Protein AF-0000000072503501 (afdb_homodimer)

Secondary structure (DSSP, 8-state):
--HHHHHHHHHSS-S----GGGS-HHHHHHHHHHHHHHHHHHHHHHHHHHHH---GGG---TTS----SPPTTTSHHHHHHHHHHHHTTT-S-HHHHHHHHHHHHHHHHHHHHHHHHHHHHTHHHHHIIIIIHHHHHHHHHHHHHHHHHHHHHHHHHHH---HHHHHHHHHHHHHHHHHHHHHHHIIIIIHHHHHHHHHHHHHHHHHHHHHHHHHHHHHHHHHHH------TT-/--HHHHHHHHHSS-S----GGGS-HHHHHHHHHHHHHHHHHHHHHHHHHHHH---GGG---TTS----SPPTTTSHHHHHHHHHHHHTTT-S-HHHHHHHHHHHHHHHHHHHHHHHHHHHHTHHHHHIIIIIHHHHHHHHHHHHHHHHHHHHHHHHHHH---HHHHHHHHHHHHHHHHHHHHHHHIIIIIHHHHHHHHHHHHHHHHHHHHHHHHHHHHHHHHHHH------TT-

Solvent-accessible surface area (backbone atoms only — not comparable to full-atom values): 24732 Å² total; per-residue (Å²): 122,76,67,58,56,61,52,54,62,55,63,71,57,60,92,53,86,69,78,51,79,85,47,58,66,70,58,38,53,52,50,51,48,53,53,50,46,52,55,31,48,52,48,31,51,47,22,50,45,34,62,61,28,53,38,73,92,43,45,53,58,74,91,47,78,82,61,44,44,63,57,90,71,62,32,41,42,35,41,29,35,58,26,45,60,61,37,53,88,72,47,91,52,58,65,60,52,51,53,49,36,54,50,17,51,53,50,38,52,52,50,33,49,47,21,49,53,43,55,60,44,43,45,65,51,43,43,34,70,68,46,51,48,51,54,52,51,49,37,51,45,50,27,52,52,27,46,52,48,26,52,51,32,46,53,50,26,71,75,48,85,40,76,70,36,53,52,51,28,50,52,26,46,52,48,26,52,49,32,47,49,52,42,48,46,40,64,71,46,53,47,55,54,48,52,52,52,42,55,50,28,53,44,50,37,47,43,48,51,23,52,49,22,43,49,45,28,63,59,42,46,62,65,58,64,59,68,81,74,73,67,76,92,106,124,77,69,60,58,62,54,55,63,57,64,72,56,61,93,52,85,69,78,52,79,84,47,57,65,71,58,38,52,51,51,51,49,52,54,49,46,50,55,32,48,51,48,33,50,45,22,51,46,33,60,60,27,52,36,73,90,43,46,53,59,76,92,47,78,83,60,46,44,65,57,90,72,63,32,41,41,34,40,29,34,57,25,44,60,62,35,51,88,74,46,92,50,61,65,59,49,50,52,50,36,53,49,19,52,52,49,36,53,52,50,32,48,47,21,51,53,43,55,59,46,43,45,64,51,43,42,34,69,68,47,51,48,51,54,53,50,50,38,53,46,50,26,53,53,26,46,52,49,25,52,52,32,46,52,50,26,73,76,49,85,41,76,68,38,52,52,49,28,52,51,27,44,51,47,27,52,50,34,46,50,52,43,48,45,40,63,71,46,52,46,55,54,49,50,52,52,41,53,50,28,54,47,50,38,47,42,48,51,24,52,49,23,44,50,46,27,60,58,42,45,61,62,56,65,60,69,80,74,72,68,76,91,108

Foldseek 3Di:
DVVVVVVVVPPPPDLPQPDCVLPDPVLVVLVVVVVVVLVVLQVVQQVLLCVLAVDPVQADRLQDDDDRQDDPCPPPLSVVLVVLVVCCVPDPCVPLSVLSNVLSVVLSVLSRVLSVQLVVLCVLSNCCNHPVVVVLSVLSVQLVVLSVQLVVLVVVCVVPVDPVSVVSNVVSVVSNVVSVVVNVCCSPPVVVVSVVSNVVSVVVSVVSVVVSVVVVVVSCVVSVVDDPDDDPPD/DVPVVVVVVPPPPDLPQPPCVLPDPVLVVLVVVVVVVLVVLQVVQQVLLCVLAVDPVQADRLQDDGDRQDDPCPPPLSVVLVVLVVCCVPDPCVVLSVLSNVLSVVLSVLSRVLSVQLVVLCVLSNCCNHPVVVVLSVLSVQLVVLSVQLVVLVVVCVVPPDPVSVVSNVVSVVSNVVSVVVNVCCSPPVVVVSVVSNVVSVVVSVVSVVVSVVVVVVSCVVSVVDDPDDDPVD

Radius of gyration: 35.61 Å; Cα contacts (8 Å, |Δi|>4): 431; chains: 2; bounding box: 57×128×61 Å

Structure (mmCIF, N/CA/C/O backbone):
data_AF-0000000072503501-model_v1
#
loop_
_entity.id
_entity.type
_entity.pdbx_description
1 polymer 'BAR domain-containing protein'
#
loop_
_atom_site.group_PDB
_atom_site.id
_atom_site.type_symbol
_atom_site.label_atom_id
_atom_site.label_alt_id
_atom_site.label_comp_id
_atom_site.label_asym_id
_atom_site.label_entity_id
_atom_site.label_seq_id
_atom_site.pdbx_PDB_ins_code
_atom_site.Cartn_x
_atom_site.Cartn_y
_atom_site.Cartn_z
_atom_site.occupancy
_atom_site.B_iso_or_equiv
_atom_site.auth_seq_id
_atom_site.auth_comp_id
_atom_site.auth_asym_id
_atom_site.auth_atom_id
_atom_site.pdbx_PDB_model_num
ATOM 1 N N . MET A 1 1 ? 25.984 56.344 7.934 1 24.14 1 MET A N 1
ATOM 2 C CA . MET A 1 1 ? 26.531 55.156 8.539 1 24.14 1 MET A CA 1
ATOM 3 C C . MET A 1 1 ? 25.453 54.375 9.289 1 24.14 1 MET A C 1
ATOM 5 O O . MET A 1 1 ? 25.703 53.281 9.797 1 24.14 1 MET A O 1
ATOM 9 N N . PHE A 1 2 ? 24.312 55.062 9.75 1 32.06 2 PHE A N 1
ATOM 10 C CA . PHE A 1 2 ? 23.172 54.469 10.453 1 32.06 2 PHE A CA 1
ATOM 11 C C . PHE A 1 2 ? 22.328 53.625 9.508 1 32.06 2 PHE A C 1
ATOM 13 O O . PHE A 1 2 ? 21.562 52.781 9.945 1 32.06 2 PHE A O 1
ATOM 20 N N . GLY A 1 3 ? 22.25 53.969 8.234 1 32.28 3 GLY A N 1
ATOM 21 C CA . GLY A 1 3 ? 21.406 53.281 7.262 1 32.28 3 GLY A CA 1
ATOM 22 C C . GLY A 1 3 ? 21.891 51.875 6.949 1 32.28 3 GLY A C 1
ATOM 23 O O . GLY A 1 3 ? 21.109 51.062 6.492 1 32.28 3 GLY A O 1
ATOM 24 N N . ILE A 1 4 ? 23.203 51.688 6.762 1 37.72 4 ILE A N 1
ATOM 25 C CA . ILE A 1 4 ? 23.75 50.438 6.27 1 37.72 4 ILE A CA 1
ATOM 26 C C . ILE A 1 4 ? 23.578 49.344 7.336 1 37.72 4 ILE A C 1
ATOM 28 O O . ILE A 1 4 ? 23.484 48.156 7.016 1 37.72 4 ILE A O 1
ATOM 32 N N . LYS A 1 5 ? 23.734 49.625 8.578 1 38.44 5 LYS A N 1
ATOM 33 C CA . LYS A 1 5 ? 23.562 48.625 9.625 1 38.44 5 LYS A CA 1
ATOM 34 C C . LYS A 1 5 ? 22.141 48.094 9.656 1 38.44 5 LYS A C 1
ATOM 36 O O . LYS A 1 5 ? 21.891 46.969 10.102 1 38.44 5 LYS A O 1
ATOM 41 N N . LYS A 1 6 ? 21.094 48.844 9.383 1 41.5 6 LYS A N 1
ATOM 42 C CA . LYS A 1 6 ? 19.719 48.344 9.328 1 41.5 6 LYS A CA 1
ATOM 43 C C . LYS A 1 6 ? 19.547 47.312 8.227 1 41.5 6 LYS A C 1
ATOM 45 O O . LYS A 1 6 ? 18.828 46.312 8.398 1 41.5 6 LYS A O 1
ATOM 50 N N . LEU A 1 7 ? 20.219 47.531 7.023 1 36.97 7 LEU A N 1
ATOM 51 C CA . LEU A 1 7 ? 20.062 46.594 5.91 1 36.97 7 LEU A CA 1
ATOM 52 C C . LEU A 1 7 ? 20.812 45.312 6.168 1 36.97 7 LEU A C 1
ATOM 54 O O . LEU A 1 7 ? 20.328 44.219 5.852 1 36.97 7 LEU A O 1
ATOM 58 N N . ALA A 1 8 ? 22.156 45.375 6.551 1 36.5 8 ALA A N 1
ATOM 59 C CA . ALA A 1 8 ? 22.984 44.219 6.812 1 36.5 8 ALA A CA 1
ATOM 60 C C . ALA A 1 8 ? 22.391 43.344 7.922 1 36.5 8 ALA A C 1
ATOM 62 O O . ALA A 1 8 ? 22.5 42.125 7.883 1 36.5 8 ALA A O 1
ATOM 63 N N . TYR A 1 9 ? 21.906 43.969 9.031 1 33.72 9 TYR A N 1
ATOM 64 C CA . TYR A 1 9 ? 21.203 43.188 10.039 1 33.72 9 TYR A CA 1
ATOM 65 C C . TYR A 1 9 ? 20 42.469 9.43 1 33.72 9 TYR A C 1
ATOM 67 O O . TYR A 1 9 ? 19.609 41.406 9.891 1 33.72 9 TYR A O 1
ATOM 75 N N . GLN A 1 10 ? 19.422 43 8.367 1 33.88 10 GLN A N 1
ATOM 76 C CA . GLN A 1 10 ? 18.266 42.344 7.746 1 33.88 10 GLN A CA 1
ATOM 77 C C . GLN A 1 10 ? 18.688 41.094 7.023 1 33.88 10 GLN A C 1
ATOM 79 O O . GLN A 1 10 ? 17.953 40.094 7.035 1 33.88 10 GLN A O 1
ATOM 84 N N . PHE A 1 11 ? 19.656 41.188 6.152 1 35.34 11 PHE A N 1
ATOM 85 C CA . PHE A 1 11 ? 19.906 40.062 5.25 1 35.34 11 PHE A CA 1
ATOM 86 C C . PHE A 1 11 ? 20.547 38.906 5.996 1 35.34 11 PHE A C 1
ATOM 88 O O . PHE A 1 11 ? 20.359 37.75 5.629 1 35.34 11 PHE A O 1
ATOM 95 N N . ASN A 1 12 ? 21.656 39.188 6.688 1 32.53 12 ASN A N 1
ATOM 96 C CA . ASN A 1 12 ? 22.406 38.062 7.234 1 32.53 12 ASN A CA 1
ATOM 97 C C . ASN A 1 12 ? 21.547 37.219 8.172 1 32.53 12 ASN A C 1
ATOM 99 O O . ASN A 1 12 ? 22.047 36.281 8.789 1 32.53 12 ASN A O 1
ATOM 103 N N . ARG A 1 13 ? 20.469 37.781 8.867 1 37.47 13 ARG A N 1
ATOM 104 C CA . ARG A 1 13 ? 19.766 36.812 9.742 1 37.47 13 ARG A CA 1
ATOM 105 C C . ARG A 1 13 ? 19.141 35.688 8.93 1 37.47 13 ARG A C 1
ATOM 107 O O . ARG A 1 13 ? 18.203 35.906 8.164 1 37.47 13 ARG A O 1
ATOM 114 N N . VAL A 1 14 ? 19.781 34.719 8.453 1 34.88 14 VAL A N 1
ATOM 115 C CA . VAL A 1 14 ? 19.391 33.375 8.055 1 34.88 14 VAL A CA 1
ATOM 116 C C . VAL A 1 14 ? 18.031 33.031 8.664 1 34.88 14 VAL A C 1
ATOM 118 O O . VAL A 1 14 ? 17.781 33.344 9.828 1 34.88 14 VAL A O 1
ATOM 121 N N . VAL A 1 15 ? 16.969 32.812 7.789 1 40.12 15 VAL A N 1
ATOM 122 C CA . VAL A 1 15 ? 15.617 32.438 8.156 1 40.12 15 VAL A CA 1
ATOM 123 C C . VAL A 1 15 ? 15.648 31.578 9.422 1 40.12 15 VAL A C 1
ATOM 125 O O . VAL A 1 15 ? 15.688 30.344 9.352 1 40.12 15 VAL A O 1
ATOM 128 N N . GLY A 1 16 ? 16.734 31.453 10.07 1 44.62 16 GLY A N 1
ATOM 129 C CA . GLY A 1 16 ? 16.703 30.734 11.336 1 44.62 16 GLY A CA 1
ATOM 130 C C . GLY A 1 16 ? 15.625 31.203 12.273 1 44.62 16 GLY A C 1
ATOM 131 O O . GLY A 1 16 ? 15.062 32.281 12.078 1 44.62 16 GLY A O 1
ATOM 132 N N . ASN A 1 17 ? 14.977 30.297 13.031 1 55.72 17 ASN A N 1
ATOM 133 C CA . ASN A 1 17 ? 14 30.562 14.086 1 55.72 17 ASN A CA 1
ATOM 134 C C . ASN A 1 17 ? 14.414 31.75 14.945 1 55.72 17 ASN A C 1
ATOM 136 O O . ASN A 1 17 ? 15.461 31.734 15.586 1 55.72 17 ASN A O 1
ATOM 140 N N . ALA A 1 18 ? 14.172 33.062 14.469 1 60.34 18 ALA A N 1
ATOM 141 C CA . ALA A 1 18 ? 14.422 34.219 15.305 1 60.34 18 ALA A CA 1
ATOM 142 C C . ALA A 1 18 ? 14.211 33.906 16.781 1 60.34 18 ALA A C 1
ATOM 144 O O . ALA A 1 18 ? 13.219 33.25 17.141 1 60.34 18 ALA A O 1
ATOM 145 N N . ASP A 1 19 ? 15.242 33.969 17.531 1 69.56 19 ASP A N 1
ATOM 146 C CA . ASP A 1 19 ? 15.211 33.719 18.969 1 69.56 19 ASP A CA 1
ATOM 147 C C . ASP A 1 19 ? 14.18 34.625 19.656 1 69.56 19 ASP A C 1
ATOM 149 O O . ASP A 1 19 ? 14.344 35.844 19.703 1 69.56 19 ASP A O 1
ATOM 153 N N . ALA A 1 20 ? 13.062 34.062 20.016 1 74 20 ALA A N 1
ATOM 154 C CA . ALA A 1 20 ? 11.938 34.781 20.609 1 74 20 ALA A CA 1
ATOM 155 C C . ALA A 1 20 ? 12.172 35.031 22.094 1 74 20 ALA A C 1
ATOM 157 O O . ALA A 1 20 ? 11.258 35.406 22.828 1 74 20 ALA A O 1
ATOM 158 N N . SER A 1 21 ? 13.469 34.812 22.5 1 81.69 21 SER A N 1
ATOM 159 C CA . SER A 1 21 ? 13.727 34.906 23.938 1 81.69 21 SER A CA 1
ATOM 160 C C . SER A 1 21 ? 13.508 36.312 24.469 1 81.69 21 SER A C 1
ATOM 162 O O . SER A 1 21 ? 13.258 36.5 25.656 1 81.69 21 SER A O 1
ATOM 164 N N . ILE A 1 22 ? 13.516 37.312 23.609 1 87.5 22 ILE A N 1
ATOM 165 C CA . ILE A 1 22 ? 13.391 38.688 24.062 1 87.5 22 ILE A CA 1
ATOM 166 C C . ILE A 1 22 ? 11.922 39.062 24.203 1 87.5 22 ILE A C 1
ATOM 168 O O . ILE A 1 22 ? 11.586 40.094 24.781 1 87.5 22 ILE A O 1
ATOM 172 N N . LEU A 1 23 ? 11.094 38.188 23.688 1 92.31 23 LEU A N 1
ATOM 173 C CA . LEU A 1 23 ? 9.664 38.469 23.719 1 92.31 23 LEU A CA 1
ATOM 174 C C . LEU A 1 23 ? 9.055 38.031 25.047 1 92.31 23 LEU A C 1
ATOM 176 O O . LEU A 1 23 ? 9.656 37.281 25.797 1 92.31 23 LEU A O 1
ATOM 180 N N . PRO A 1 24 ? 7.867 38.625 25.375 1 92.5 24 PRO A N 1
ATOM 181 C CA . PRO A 1 24 ? 7.176 38.156 26.594 1 92.5 24 PRO A CA 1
ATOM 182 C C . PRO A 1 24 ? 6.898 36.656 26.594 1 92.5 24 PRO A C 1
ATOM 184 O O . PRO A 1 24 ? 6.641 36.094 25.531 1 92.5 24 PRO A O 1
ATOM 187 N N . GLN A 1 25 ? 6.867 36.062 27.766 1 92.88 25 GLN A N 1
ATOM 188 C CA . GLN A 1 25 ? 6.754 34.625 27.938 1 92.88 25 GLN A CA 1
ATOM 189 C C . GLN A 1 25 ? 5.492 34.094 27.266 1 92.88 25 GLN A C 1
ATOM 191 O O . GLN A 1 25 ? 5.516 33.031 26.656 1 92.88 25 GLN A O 1
ATOM 196 N N . LYS A 1 26 ? 4.449 34.781 27.406 1 93.44 26 LYS A N 1
ATOM 197 C CA . LYS A 1 26 ? 3.184 34.344 26.828 1 93.44 26 LYS A CA 1
ATOM 198 C C . LYS A 1 26 ? 3.285 34.25 25.312 1 93.44 26 LYS A C 1
ATOM 200 O O . LYS A 1 26 ? 2.75 33.312 24.703 1 93.44 26 LYS A O 1
ATOM 205 N N . ILE A 1 27 ? 3.961 35.219 24.688 1 94.62 27 ILE A N 1
ATOM 206 C CA . ILE A 1 27 ? 4.133 35.219 23.25 1 94.62 27 ILE A CA 1
ATOM 207 C C . ILE A 1 27 ? 5.09 34.094 22.828 1 94.62 27 ILE A C 1
ATOM 209 O O . ILE A 1 27 ? 4.859 33.406 21.844 1 94.62 27 ILE A O 1
ATOM 213 N N . GLN A 1 28 ? 6.125 33.875 23.641 1 93.25 28 GLN A N 1
ATOM 214 C CA . GLN A 1 28 ? 7.062 32.781 23.391 1 93.25 28 GLN A CA 1
ATOM 215 C C . GLN A 1 28 ? 6.344 31.453 23.359 1 93.25 28 GLN A C 1
ATOM 217 O O . GLN A 1 28 ? 6.586 30.625 22.469 1 93.25 28 GLN A O 1
ATOM 222 N N . ALA A 1 29 ? 5.496 31.234 24.312 1 93.31 29 ALA A N 1
ATOM 223 C CA . ALA A 1 29 ? 4.754 29.984 24.422 1 93.31 29 ALA A CA 1
ATOM 224 C C . ALA A 1 29 ? 3.877 29.766 23.188 1 93.31 29 ALA A C 1
ATOM 226 O O . ALA A 1 29 ? 3.791 28.641 22.672 1 93.31 29 ALA A O 1
ATOM 227 N N . ARG A 1 30 ? 3.244 30.812 22.75 1 94.19 30 ARG A N 1
ATOM 228 C CA . ARG A 1 30 ? 2.381 30.719 21.578 1 94.19 30 ARG A CA 1
ATOM 229 C C . ARG A 1 30 ? 3.193 30.422 20.328 1 94.19 30 ARG A C 1
ATOM 231 O O . ARG A 1 30 ? 2.744 29.688 19.438 1 94.19 30 ARG A O 1
ATOM 238 N N . CYS A 1 31 ? 4.352 31.062 20.234 1 93.81 31 CYS A N 1
ATOM 239 C CA . CYS A 1 31 ? 5.25 30.781 19.125 1 93.81 31 CYS A CA 1
ATOM 240 C C . CYS A 1 31 ? 5.656 29.312 19.109 1 93.81 31 CYS A C 1
ATOM 242 O O . CYS A 1 31 ? 5.625 28.656 18.062 1 93.81 31 CYS A O 1
ATOM 244 N N . GLN A 1 32 ? 5.992 28.812 20.25 1 92.38 32 GLN A N 1
ATOM 245 C CA . GLN A 1 32 ? 6.367 27.406 20.375 1 92.38 32 GLN A CA 1
ATOM 246 C C . GLN A 1 32 ? 5.215 26.484 19.984 1 92.38 32 GLN A C 1
ATOM 248 O O . GLN A 1 32 ? 5.426 25.453 19.328 1 92.38 32 GLN A O 1
ATOM 253 N N . ASP A 1 33 ? 4.023 26.859 20.375 1 93 33 ASP A N 1
ATOM 254 C CA . ASP A 1 33 ? 2.83 26.094 20.031 1 93 33 ASP A CA 1
ATOM 255 C C . ASP A 1 33 ? 2.641 26.047 18.516 1 93 33 ASP A C 1
ATOM 257 O O . ASP A 1 33 ? 2.326 25 17.953 1 93 33 ASP A O 1
ATOM 261 N N . CYS A 1 34 ? 2.797 27.141 17.922 1 94.06 34 CYS A N 1
ATOM 262 C CA . CYS A 1 34 ? 2.641 27.219 16.469 1 94.06 34 CYS A CA 1
ATOM 263 C C . CYS A 1 34 ? 3.684 26.359 15.766 1 94.06 34 CYS A C 1
ATOM 265 O O . CYS A 1 34 ? 3.367 25.656 14.805 1 94.06 34 CYS A O 1
ATOM 267 N N . GLU A 1 35 ? 4.91 26.438 16.219 1 93.38 35 GLU A N 1
ATOM 268 C CA . GLU A 1 35 ? 5.992 25.625 15.656 1 93.38 35 GLU A CA 1
ATOM 269 C C . GLU A 1 35 ? 5.742 24.141 15.875 1 93.38 35 GLU A C 1
ATOM 271 O O . GLU A 1 35 ? 5.941 23.328 14.961 1 93.38 35 GLU A O 1
ATOM 276 N N . GLY A 1 36 ? 5.324 23.828 17.062 1 94.12 36 GLY A N 1
ATOM 277 C CA . GLY A 1 36 ? 4.961 22.453 17.344 1 94.12 36 GLY A CA 1
ATOM 278 C C . GLY A 1 36 ? 3.805 21.953 16.5 1 94.12 36 GLY A C 1
ATOM 279 O O . GLY A 1 36 ? 3.801 20.812 16.062 1 94.12 36 GLY A O 1
ATOM 280 N N . TYR A 1 37 ? 2.826 22.781 16.234 1 94.69 37 TYR A N 1
ATOM 281 C CA . TYR A 1 37 ? 1.684 22.438 15.391 1 94.69 37 TYR A CA 1
ATOM 282 C C . TYR A 1 37 ? 2.129 22.094 13.977 1 94.69 37 TYR A C 1
ATOM 284 O O . TYR A 1 37 ? 1.688 21.078 13.406 1 94.69 37 TYR A O 1
ATOM 292 N N . LYS A 1 38 ? 2.953 22.922 13.445 1 95.19 38 LYS A N 1
ATOM 293 C CA . LYS A 1 38 ? 3.453 22.641 12.102 1 95.19 38 LYS A CA 1
ATOM 294 C C . LYS A 1 38 ? 4.141 21.281 12.047 1 95.19 38 LYS A C 1
ATOM 296 O O . LYS A 1 38 ? 3.896 20.5 11.125 1 95.19 38 LYS A O 1
ATOM 301 N N . ALA A 1 39 ? 5.023 21.016 13 1 94.25 39 ALA A N 1
ATOM 302 C CA . ALA A 1 39 ? 5.746 19.75 13.039 1 94.25 39 ALA A CA 1
ATOM 303 C C . ALA A 1 39 ? 4.781 18.578 13.109 1 94.25 39 ALA A C 1
ATOM 305 O O . ALA A 1 39 ? 4.938 17.594 12.383 1 94.25 39 ALA A O 1
ATOM 306 N N . ALA A 1 40 ? 3.832 18.672 13.953 1 94.31 40 ALA A N 1
ATOM 307 C CA . ALA A 1 40 ? 2.824 17.625 14.094 1 94.31 40 ALA A CA 1
ATOM 308 C C . ALA A 1 40 ? 2.023 17.453 12.805 1 94.31 40 ALA A C 1
ATOM 310 O O . ALA A 1 40 ? 1.726 16.328 12.391 1 94.31 40 ALA A O 1
ATOM 311 N N . LEU A 1 41 ? 1.697 18.547 12.234 1 95.19 41 LEU A N 1
ATOM 312 C CA . LEU A 1 41 ? 0.908 18.547 11.008 1 95.19 41 LEU A CA 1
ATOM 313 C C . LEU A 1 41 ? 1.677 17.875 9.875 1 95.19 41 LEU A C 1
ATOM 315 O O . LEU A 1 41 ? 1.092 17.141 9.07 1 95.19 41 LEU A O 1
ATOM 319 N N . ILE A 1 42 ? 2.961 18.094 9.789 1 94.56 42 ILE A N 1
ATOM 320 C CA . ILE A 1 42 ? 3.807 17.469 8.781 1 94.56 42 ILE A CA 1
ATOM 321 C C . ILE A 1 42 ? 3.773 15.953 8.945 1 94.56 42 ILE A C 1
ATOM 323 O O . ILE A 1 42 ? 3.596 15.219 7.973 1 94.56 42 ILE A O 1
ATOM 327 N N . GLU A 1 43 ? 3.891 15.508 10.125 1 94 43 GLU A N 1
ATOM 328 C CA . GLU A 1 43 ? 3.848 14.078 10.398 1 94 43 GLU A CA 1
ATOM 329 C C . GLU A 1 43 ? 2.488 13.484 10.039 1 94 43 GLU A C 1
ATOM 331 O O . GLU A 1 43 ? 2.41 12.398 9.469 1 94 43 GLU A O 1
ATOM 336 N N . THR A 1 44 ? 1.46 14.211 10.375 1 93.94 44 THR A N 1
ATOM 337 C CA . THR A 1 44 ? 0.108 13.75 10.086 1 93.94 44 THR A CA 1
ATOM 338 C C . THR A 1 44 ? -0.129 13.688 8.578 1 93.94 44 THR A C 1
ATOM 340 O O . THR A 1 44 ? -0.704 12.719 8.07 1 93.94 44 THR A O 1
ATOM 343 N N . CYS A 1 45 ? 0.278 14.695 7.945 1 93.88 45 CYS A N 1
ATOM 344 C CA . CYS A 1 45 ? 0.162 14.719 6.488 1 93.88 45 CYS A CA 1
ATOM 345 C C . CYS A 1 45 ? 0.908 13.547 5.859 1 93.88 45 CYS A C 1
ATOM 347 O O . CYS A 1 45 ? 0.376 12.867 4.984 1 93.88 45 CYS A O 1
ATOM 349 N N . ASP A 1 46 ? 2.115 13.328 6.324 1 93.5 46 ASP A N 1
ATOM 350 C CA . ASP A 1 46 ? 2.914 12.219 5.824 1 93.5 46 ASP A CA 1
ATOM 351 C C . ASP A 1 46 ? 2.205 10.883 6.062 1 93.5 46 ASP A C 1
ATOM 353 O O . ASP A 1 46 ? 2.162 10.031 5.172 1 93.5 46 ASP A O 1
ATOM 357 N N . ALA A 1 47 ? 1.696 10.742 7.219 1 93.31 47 ALA A N 1
ATOM 358 C CA . ALA A 1 47 ? 0.984 9.508 7.562 1 93.31 47 ALA A CA 1
ATOM 359 C C . ALA A 1 47 ? -0.231 9.312 6.664 1 93.31 47 ALA A C 1
ATOM 361 O O . ALA A 1 47 ? -0.5 8.195 6.211 1 93.31 47 ALA A O 1
ATOM 362 N N . MET A 1 48 ? -0.952 10.344 6.418 1 92.31 48 MET A N 1
ATOM 363 C CA . MET A 1 48 ? -2.109 10.258 5.531 1 92.31 48 MET A CA 1
ATOM 364 C C . MET A 1 48 ? -1.687 9.867 4.121 1 92.31 48 MET A C 1
ATOM 366 O O . MET A 1 48 ? -2.359 9.062 3.465 1 92.31 48 MET A O 1
ATOM 370 N N . MET A 1 49 ? -0.618 10.398 3.678 1 92.5 49 MET A N 1
ATOM 371 C CA . MET A 1 49 ? -0.108 10.07 2.35 1 92.5 49 MET A CA 1
ATOM 372 C C . MET A 1 49 ? 0.295 8.602 2.273 1 92.5 49 MET A C 1
ATOM 374 O O . MET A 1 49 ? 0.164 7.973 1.223 1 92.5 49 MET A O 1
ATOM 378 N N . GLN A 1 50 ? 0.773 8.062 3.385 1 91.75 50 GLN A N 1
ATOM 379 C CA . GLN A 1 50 ? 1.119 6.645 3.432 1 91.75 50 GLN A CA 1
ATOM 380 C C . GLN A 1 50 ? -0.114 5.77 3.227 1 91.75 50 GLN A C 1
ATOM 382 O O . GLN A 1 50 ? -0.029 4.699 2.619 1 91.75 50 GLN A O 1
ATOM 387 N N . ILE A 1 51 ? -1.228 6.172 3.729 1 91.31 51 ILE A N 1
ATOM 388 C CA . ILE A 1 51 ? -2.479 5.441 3.549 1 91.31 51 ILE A CA 1
ATOM 389 C C . ILE A 1 51 ? -2.904 5.496 2.084 1 91.31 51 ILE A C 1
ATOM 391 O O . ILE A 1 51 ? -3.326 4.488 1.515 1 91.31 51 ILE A O 1
ATOM 395 N N . LEU A 1 52 ? -2.73 6.672 1.504 1 92.12 52 LEU A N 1
ATOM 396 C CA . LEU A 1 52 ? -3.166 6.895 0.13 1 92.12 52 LEU A CA 1
ATOM 397 C C . LEU A 1 52 ? -2.227 6.211 -0.856 1 92.12 52 LEU A C 1
ATOM 399 O O . LEU A 1 52 ? -2.654 5.77 -1.926 1 92.12 52 LEU A O 1
ATOM 403 N N . GLN A 1 53 ? -0.962 6.262 -0.511 1 91.94 53 GLN A N 1
ATOM 404 C CA . GLN A 1 53 ? 0.1 5.691 -1.334 1 91.94 53 GLN A CA 1
ATOM 405 C C . GLN A 1 53 ? 1.028 4.812 -0.503 1 91.94 53 GLN A C 1
ATOM 407 O O . GLN A 1 53 ? 1.98 5.305 0.106 1 91.94 53 GLN A O 1
ATOM 412 N N . GLY A 1 54 ? 0.765 3.557 -0.612 1 83.44 54 GLY A N 1
ATOM 413 C CA . GLY A 1 54 ? 1.458 2.609 0.247 1 83.44 54 GLY A CA 1
ATOM 414 C C . GLY A 1 54 ? 2.91 2.406 -0.14 1 83.44 54 GLY A C 1
ATOM 415 O O . GLY A 1 54 ? 3.719 1.962 0.677 1 83.44 54 GLY A O 1
ATOM 416 N N . SER A 1 55 ? 3.248 2.719 -1.351 1 86.38 55 SER A N 1
ATOM 417 C CA . SER A 1 55 ? 4.621 2.518 -1.806 1 86.38 55 SER A CA 1
ATOM 418 C C . SER A 1 55 ? 5.48 3.746 -1.531 1 86.38 55 SER A C 1
ATOM 420 O O . SER A 1 55 ? 5.195 4.836 -2.035 1 86.38 55 SER A O 1
ATOM 422 N N . PRO A 1 56 ? 6.52 3.555 -0.797 1 87.62 56 PRO A N 1
ATOM 423 C CA . PRO A 1 56 ? 7.383 4.703 -0.517 1 87.62 56 PRO A CA 1
ATOM 424 C C . PRO A 1 56 ? 8.039 5.27 -1.775 1 87.62 56 PRO A C 1
ATOM 426 O O . PRO A 1 56 ? 8.406 6.445 -1.805 1 87.62 56 PRO A O 1
ATOM 429 N N . ASP A 1 57 ? 8.07 4.438 -2.828 1 86.94 57 ASP A N 1
ATOM 430 C CA . ASP A 1 57 ? 8.734 4.859 -4.059 1 86.94 57 ASP A CA 1
ATOM 431 C C . ASP A 1 57 ? 7.941 5.957 -4.762 1 86.94 57 ASP A C 1
ATOM 433 O O . ASP A 1 57 ? 8.5 6.73 -5.543 1 86.94 57 ASP A O 1
ATOM 437 N N . TYR A 1 58 ? 6.73 6.066 -4.453 1 89.31 58 TYR A N 1
ATOM 438 C CA . TYR A 1 58 ? 5.883 7.012 -5.172 1 89.31 58 TYR A CA 1
ATOM 439 C C . TYR A 1 58 ? 5.254 8.016 -4.219 1 89.31 58 TYR A C 1
ATOM 441 O O . TYR A 1 58 ? 4.301 8.711 -4.578 1 89.31 58 TYR A O 1
ATOM 449 N N . ARG A 1 59 ? 5.742 8.031 -3.066 1 88.81 59 ARG A N 1
ATOM 450 C CA . ARG A 1 59 ? 5.246 8.984 -2.082 1 88.81 59 ARG A CA 1
ATOM 451 C C . ARG A 1 59 ? 6.137 10.219 -2.018 1 88.81 59 ARG A C 1
ATOM 453 O O . ARG A 1 59 ? 7.285 10.141 -1.575 1 88.81 59 ARG A O 1
ATOM 460 N N . PRO A 1 60 ? 5.602 11.32 -2.402 1 88 60 PRO A N 1
ATOM 461 C CA . PRO A 1 60 ? 6.414 12.531 -2.342 1 88 60 PRO A CA 1
ATOM 462 C C . PRO A 1 60 ? 6.578 13.062 -0.919 1 88 60 PRO A C 1
ATOM 464 O O . PRO A 1 60 ? 5.797 12.711 -0.031 1 88 60 PRO A O 1
ATOM 467 N N . ALA A 1 61 ? 7.621 13.883 -0.795 1 87.81 61 ALA A N 1
ATOM 468 C CA . ALA A 1 61 ? 7.754 14.602 0.471 1 87.81 61 ALA A CA 1
ATOM 469 C C . ALA A 1 61 ? 6.582 15.555 0.687 1 87.81 61 ALA A C 1
ATOM 471 O O . ALA A 1 61 ? 6.047 16.125 -0.272 1 87.81 61 ALA A O 1
ATOM 472 N N . VAL A 1 62 ? 6.195 15.719 1.888 1 87.69 62 VAL A N 1
ATOM 473 C CA . VAL A 1 62 ? 5.043 16.547 2.242 1 87.69 62 VAL A CA 1
ATOM 474 C C . VAL A 1 62 ? 5.207 17.938 1.66 1 87.69 62 VAL A C 1
ATOM 476 O O . VAL A 1 62 ? 4.242 18.547 1.186 1 87.69 62 VAL A O 1
ATOM 479 N N . GLU A 1 63 ? 6.414 18.516 1.588 1 83.25 63 GLU A N 1
ATOM 480 C CA . GLU A 1 63 ? 6.684 19.891 1.188 1 83.25 63 GLU A CA 1
ATOM 481 C C . GLU A 1 63 ? 6.965 20 -0.309 1 83.25 63 GLU A C 1
ATOM 483 O O . GLU A 1 63 ? 7.301 21.062 -0.815 1 83.25 63 GLU A O 1
ATOM 488 N N . SER A 1 64 ? 6.82 18.922 -1.063 1 79.31 64 SER A N 1
ATOM 489 C CA . SER A 1 64 ? 7.152 18.906 -2.484 1 79.31 64 SER A CA 1
ATOM 490 C C . SER A 1 64 ? 5.895 18.875 -3.346 1 79.31 64 SER A C 1
ATOM 492 O O . SER A 1 64 ? 4.777 18.922 -2.826 1 79.31 64 SER A O 1
ATOM 494 N N . ALA A 1 65 ? 6.262 19 -4.746 1 68.44 65 ALA A N 1
ATOM 495 C CA . ALA A 1 65 ? 5.16 18.797 -5.684 1 68.44 65 ALA A CA 1
ATOM 496 C C . ALA A 1 65 ? 4.547 17.406 -5.539 1 68.44 65 ALA A C 1
ATOM 498 O O . ALA A 1 65 ? 5.266 16.438 -5.336 1 68.44 65 ALA A O 1
ATOM 499 N N . GLN A 1 66 ? 3.262 17.469 -5.523 1 67.62 66 GLN A N 1
ATOM 500 C CA . GLN A 1 66 ? 2.607 16.25 -5.066 1 67.62 66 GLN A CA 1
ATOM 501 C C . GLN A 1 66 ? 2.141 15.398 -6.246 1 67.62 66 GLN A C 1
ATOM 503 O O . GLN A 1 66 ? 1.203 15.773 -6.957 1 67.62 66 GLN A O 1
ATOM 508 N N . GLN A 1 67 ? 2.963 14.484 -6.73 1 83.38 67 GLN A N 1
ATOM 509 C CA . GLN A 1 67 ? 2.48 13.375 -7.543 1 83.38 67 GLN A CA 1
ATOM 510 C C . GLN A 1 67 ? 2.494 12.062 -6.75 1 83.38 67 GLN A C 1
ATOM 512 O O . GLN A 1 67 ? 3.561 11.508 -6.484 1 83.38 67 GLN A O 1
ATOM 517 N N . MET A 1 68 ? 1.299 11.648 -6.371 1 88.94 68 MET A N 1
ATOM 518 C CA . MET A 1 68 ? 1.222 10.484 -5.496 1 88.94 68 MET A CA 1
ATOM 519 C C . MET A 1 68 ? 0.679 9.273 -6.246 1 88.94 68 MET A C 1
ATOM 521 O O . MET A 1 68 ? 0.847 8.133 -5.801 1 88.94 68 MET A O 1
ATOM 525 N N . ALA A 1 69 ? 0.05 9.586 -7.41 1 92.88 69 ALA A N 1
ATOM 526 C CA . ALA A 1 69 ? -0.572 8.492 -8.156 1 92.88 69 ALA A CA 1
ATOM 527 C C . ALA A 1 69 ? 0.483 7.562 -8.742 1 92.88 69 ALA A C 1
ATOM 529 O O . ALA A 1 69 ? 1.533 8.016 -9.203 1 92.88 69 ALA A O 1
ATOM 530 N N . TYR A 1 70 ? 0.198 6.301 -8.719 1 93.56 70 TYR A N 1
ATOM 531 C CA . TYR A 1 70 ? 1.075 5.359 -9.406 1 93.56 70 TYR A CA 1
ATOM 532 C C . TYR A 1 70 ? 1.222 5.723 -10.883 1 93.56 70 TYR A C 1
ATOM 534 O O . TYR A 1 70 ? 0.233 6.02 -11.555 1 93.56 70 TYR A O 1
ATOM 542 N N . PRO A 1 71 ? 2.484 5.742 -11.312 1 94 71 PRO A N 1
ATOM 543 C CA . PRO A 1 71 ? 2.613 5.801 -12.773 1 94 71 PRO A CA 1
ATOM 544 C C . PRO A 1 71 ? 1.955 4.609 -13.469 1 94 71 PRO A C 1
ATOM 546 O O . PRO A 1 71 ? 1.797 3.547 -12.867 1 94 71 PRO A O 1
ATOM 549 N N . PRO A 1 72 ? 1.605 4.793 -14.727 1 93.19 72 PRO A N 1
ATOM 550 C CA . PRO A 1 72 ? 1.011 3.672 -15.461 1 93.19 72 PRO A CA 1
ATOM 551 C C . PRO A 1 72 ? 1.887 2.422 -15.445 1 93.19 72 PRO A C 1
ATOM 553 O O . PRO A 1 72 ? 3.104 2.514 -15.625 1 93.19 72 PRO A O 1
ATOM 556 N N . GLY A 1 73 ? 1.265 1.286 -15.148 1 93 73 GLY A N 1
ATOM 557 C CA . GLY A 1 73 ? 1.96 0.01 -15.203 1 93 73 GLY A CA 1
ATOM 558 C C . GLY A 1 73 ? 2.607 -0.373 -13.883 1 93 73 GLY A C 1
ATOM 559 O O . GLY A 1 73 ? 3.174 -1.46 -13.758 1 93 73 GLY A O 1
ATOM 560 N N . THR A 1 74 ? 2.512 0.46 -12.836 1 92.69 74 THR A N 1
ATOM 561 C CA . THR A 1 74 ? 3.273 0.19 -11.617 1 92.69 74 THR A CA 1
ATOM 562 C C . THR A 1 74 ? 2.338 -0.113 -10.453 1 92.69 74 THR A C 1
ATOM 564 O O . THR A 1 74 ? 2.775 -0.615 -9.414 1 92.69 74 THR A O 1
ATOM 567 N N . ALA A 1 75 ? 1.045 0.189 -10.625 1 94.06 75 ALA A N 1
ATOM 568 C CA . ALA A 1 75 ? 0.106 -0.182 -9.57 1 94.06 75 ALA A CA 1
ATOM 569 C C . ALA A 1 75 ? 0.109 -1.69 -9.336 1 94.06 75 ALA A C 1
ATOM 571 O O . ALA A 1 75 ? 0.223 -2.471 -10.281 1 94.06 75 ALA A O 1
ATOM 572 N N . PRO A 1 76 ? -0.023 -2.088 -8.109 1 92.81 76 PRO A N 1
ATOM 573 C CA . PRO A 1 76 ? 0.033 -3.518 -7.797 1 92.81 76 PRO A CA 1
ATOM 574 C C . PRO A 1 76 ? -0.899 -4.348 -8.68 1 92.81 76 PRO A C 1
ATOM 576 O O . PRO A 1 76 ? -0.517 -5.426 -9.141 1 92.81 76 PRO A O 1
ATOM 579 N N . SER A 1 77 ? -2.109 -3.859 -8.938 1 91.69 77 SER A N 1
ATOM 580 C CA . SER A 1 77 ? -3.047 -4.602 -9.773 1 91.69 77 SER A CA 1
ATOM 581 C C . SER A 1 77 ? -2.557 -4.684 -11.219 1 91.69 77 SER A C 1
ATOM 583 O O . SER A 1 77 ? -2.809 -5.672 -11.906 1 91.69 77 SER A O 1
ATOM 585 N N . GLU A 1 78 ? -1.893 -3.664 -11.68 1 93.88 78 GLU A N 1
ATOM 586 C CA . GLU A 1 78 ? -1.354 -3.691 -13.031 1 93.88 78 GLU A CA 1
ATOM 587 C C . GLU A 1 78 ? -0.165 -4.641 -13.141 1 93.88 78 GLU A C 1
ATOM 589 O O . GLU A 1 78 ? 0.013 -5.312 -14.156 1 93.88 78 GLU A O 1
ATOM 594 N N . VAL A 1 79 ? 0.623 -4.676 -12.109 1 94.25 79 VAL A N 1
ATOM 595 C CA . VAL A 1 79 ? 1.725 -5.633 -12.055 1 94.25 79 VAL A CA 1
ATOM 596 C C . VAL A 1 79 ? 1.175 -7.055 -12.086 1 94.25 79 VAL A C 1
ATOM 598 O O . VAL A 1 79 ? 1.694 -7.914 -12.797 1 94.25 79 VAL A O 1
ATOM 601 N N . PHE A 1 80 ? 0.129 -7.289 -11.383 1 94.62 80 PHE A N 1
ATOM 602 C CA . PHE A 1 80 ? -0.527 -8.594 -11.391 1 94.62 80 PHE A CA 1
ATOM 603 C C . PHE A 1 80 ? -1.078 -8.914 -12.773 1 94.62 80 PHE A C 1
ATOM 605 O O . PHE A 1 80 ? -0.906 -10.031 -13.266 1 94.62 80 PHE A O 1
ATOM 612 N N . ASP A 1 81 ? -1.661 -7.918 -13.352 1 92.56 81 ASP A N 1
ATOM 613 C CA . ASP A 1 81 ? -2.188 -8.078 -14.703 1 92.56 81 ASP A CA 1
ATOM 614 C C . ASP A 1 81 ? -1.095 -8.539 -15.672 1 92.56 81 ASP A C 1
ATOM 616 O O . ASP A 1 81 ? -1.289 -9.492 -16.422 1 92.56 81 ASP A O 1
ATOM 620 N N . LYS A 1 82 ? 0.041 -7.949 -15.648 1 93.5 82 LYS A N 1
ATOM 621 C CA . LYS A 1 82 ? 1.172 -8.312 -16.5 1 93.5 82 LYS A CA 1
ATOM 622 C C . LYS A 1 82 ? 1.609 -9.75 -16.234 1 93.5 82 LYS A C 1
ATOM 624 O O . LYS A 1 82 ? 1.942 -10.484 -17.172 1 93.5 82 LYS A O 1
ATOM 629 N N . SER A 1 83 ? 1.601 -10.094 -14.969 1 92.62 83 SER A N 1
ATOM 630 C CA . SER A 1 83 ? 2.004 -11.453 -14.617 1 92.62 83 SER A CA 1
ATOM 631 C C . SER A 1 83 ? 1.007 -12.477 -15.148 1 92.62 83 SER A C 1
ATOM 633 O O . SER A 1 83 ? 1.395 -13.578 -15.555 1 92.62 83 SER A O 1
ATOM 635 N N . LEU A 1 84 ? -0.278 -12.117 -15.164 1 90.06 84 LEU A N 1
ATOM 636 C CA . LEU A 1 84 ? -1.318 -13.008 -15.664 1 90.06 84 LEU A CA 1
ATOM 637 C C . LEU A 1 84 ? -1.156 -13.25 -17.156 1 90.06 84 LEU A C 1
ATOM 639 O O . LEU A 1 84 ? -1.452 -14.336 -17.656 1 90.06 84 LEU A O 1
ATOM 643 N N . GLU A 1 85 ? -0.662 -12.242 -17.812 1 87.69 85 GLU A N 1
ATOM 644 C CA . GLU A 1 85 ? -0.419 -12.398 -19.25 1 87.69 85 GLU A CA 1
ATOM 645 C C . GLU A 1 85 ? 0.582 -13.516 -19.516 1 87.69 85 GLU A C 1
ATOM 647 O O . GLU A 1 85 ? 0.433 -14.273 -20.484 1 87.69 85 GLU A O 1
ATOM 652 N N . LYS A 1 86 ? 1.47 -13.656 -18.688 1 87.5 86 LYS A N 1
ATOM 653 C CA . LYS A 1 86 ? 2.471 -14.711 -18.844 1 87.5 86 LYS A CA 1
ATOM 654 C C . LYS A 1 86 ? 1.878 -16.078 -18.531 1 87.5 86 LYS A C 1
ATOM 656 O O . LYS A 1 86 ? 2.404 -17.109 -18.969 1 87.5 86 LYS A O 1
ATOM 661 N N . MET A 1 87 ? 0.751 -16.094 -17.766 1 88.88 87 MET A N 1
ATOM 662 C CA . MET A 1 87 ? 0.114 -17.344 -17.344 1 88.88 87 MET A CA 1
ATOM 663 C C . MET A 1 87 ? -0.855 -17.844 -18.406 1 88.88 87 MET A C 1
ATOM 665 O O . MET A 1 87 ? -1.283 -18.984 -18.375 1 88.88 87 MET A O 1
ATOM 669 N N . LYS A 1 88 ? -1.28 -17.016 -19.344 1 82.81 88 LYS A N 1
ATOM 670 C CA . LYS A 1 88 ? -2.289 -17.328 -20.344 1 82.81 88 LYS A CA 1
ATOM 671 C C . LYS A 1 88 ? -1.922 -18.609 -21.109 1 82.81 88 LYS A C 1
ATOM 673 O O . LYS A 1 88 ? -2.787 -19.438 -21.375 1 82.81 88 LYS A O 1
ATOM 678 N N . GLY A 1 89 ? -0.682 -18.875 -21.359 1 80.94 89 GLY A N 1
ATOM 679 C CA . GLY A 1 89 ? -0.287 -20.062 -22.094 1 80.94 89 GLY A CA 1
ATOM 680 C C . GLY A 1 89 ? -0.267 -21.312 -21.25 1 80.94 89 GLY A C 1
ATOM 681 O O . GLY A 1 89 ? -0.223 -22.422 -21.781 1 80.94 89 GLY A O 1
ATOM 682 N N . TYR A 1 90 ? -0.477 -21.062 -19.953 1 86.75 90 TYR A N 1
ATOM 683 C CA . TYR A 1 90 ? -0.338 -22.203 -19.062 1 86.75 90 TYR A CA 1
ATOM 684 C C . TYR A 1 90 ? -1.684 -22.594 -18.453 1 86.75 90 TYR A C 1
ATOM 686 O O . TYR A 1 90 ? -1.887 -23.75 -18.078 1 86.75 90 TYR A O 1
ATOM 694 N N . TRP A 1 91 ? -2.531 -21.641 -18.328 1 81.44 91 TRP A N 1
ATOM 695 C CA . TRP A 1 91 ? -3.834 -21.891 -17.719 1 81.44 91 TRP A CA 1
ATOM 696 C C . TRP A 1 91 ? -4.902 -22.109 -18.781 1 81.44 91 TRP A C 1
ATOM 698 O O . TRP A 1 91 ? -4.82 -21.547 -19.875 1 81.44 91 TRP A O 1
ATOM 708 N N . TYR A 1 92 ? -5.758 -23.016 -18.656 1 70.56 92 TYR A N 1
ATOM 709 C CA . TYR A 1 92 ? -6.738 -23.469 -19.641 1 70.56 92 TYR A CA 1
ATOM 710 C C . TYR A 1 92 ? -7.938 -22.516 -19.672 1 70.56 92 TYR A C 1
ATOM 712 O O . TYR A 1 92 ? -8.812 -22.656 -20.547 1 70.56 92 TYR A O 1
ATOM 720 N N . ASP A 1 93 ? -7.969 -21.641 -18.797 1 76.06 93 ASP A N 1
ATOM 721 C CA . ASP A 1 93 ? -9.141 -20.766 -18.719 1 76.06 93 ASP A CA 1
ATOM 722 C C . ASP A 1 93 ? -8.797 -19.344 -19.125 1 76.06 93 ASP A C 1
ATOM 724 O O . ASP A 1 93 ? -8.547 -18.484 -18.266 1 76.06 93 ASP A O 1
ATOM 728 N N . GLU A 1 94 ? -8.859 -19.094 -20.359 1 75.88 94 GLU A N 1
ATOM 729 C CA . GLU A 1 94 ? -8.539 -17.781 -20.922 1 75.88 94 GLU A CA 1
ATOM 730 C C . GLU A 1 94 ? -9.539 -16.719 -20.469 1 75.88 94 GLU A C 1
ATOM 732 O O . GLU A 1 94 ? -9.18 -15.555 -20.297 1 75.88 94 GLU A O 1
ATOM 737 N N . ASN A 1 95 ? -10.734 -17.203 -20.219 1 76.5 95 ASN A N 1
ATOM 738 C CA . ASN A 1 95 ? -11.758 -16.266 -19.766 1 76.5 95 ASN A CA 1
ATOM 739 C C . ASN A 1 95 ? -11.477 -15.75 -18.359 1 76.5 95 ASN A C 1
ATOM 741 O O . ASN A 1 95 ? -11.68 -14.57 -18.078 1 76.5 95 ASN A O 1
ATOM 745 N N . PHE A 1 96 ? -11 -16.609 -17.531 1 77.38 96 PHE A N 1
ATOM 746 C CA . PHE A 1 96 ? -10.641 -16.219 -16.172 1 77.38 96 PHE A CA 1
ATOM 747 C C . PHE A 1 96 ? -9.547 -15.164 -16.188 1 77.38 96 PHE A C 1
ATOM 749 O O . PHE A 1 96 ? -9.664 -14.133 -15.531 1 77.38 96 PHE A O 1
ATOM 756 N N . VAL A 1 97 ? -8.57 -15.383 -17.031 1 81.69 97 VAL A N 1
ATOM 757 C CA . VAL A 1 97 ? -7.438 -14.461 -17.109 1 81.69 97 VAL A CA 1
ATOM 758 C C . VAL A 1 97 ? -7.898 -13.117 -17.672 1 81.69 97 VAL A C 1
ATOM 760 O O . VAL A 1 97 ? -7.504 -12.062 -17.172 1 81.69 97 VAL A O 1
ATOM 763 N N . ALA A 1 98 ? -8.773 -13.188 -18.625 1 82.31 98 ALA A N 1
ATOM 764 C CA . ALA A 1 98 ? -9.266 -11.961 -19.25 1 82.31 98 ALA A CA 1
ATOM 765 C C . ALA A 1 98 ? -10.094 -11.141 -18.266 1 82.31 98 ALA A C 1
ATOM 767 O O . ALA A 1 98 ? -9.969 -9.914 -18.219 1 82.31 98 ALA A O 1
ATOM 768 N N . GLU A 1 99 ? -10.898 -11.789 -17.5 1 82.06 99 GLU A N 1
ATOM 769 C CA . GLU A 1 99 ? -11.727 -11.102 -16.516 1 82.06 99 GLU A CA 1
ATOM 770 C C . GLU A 1 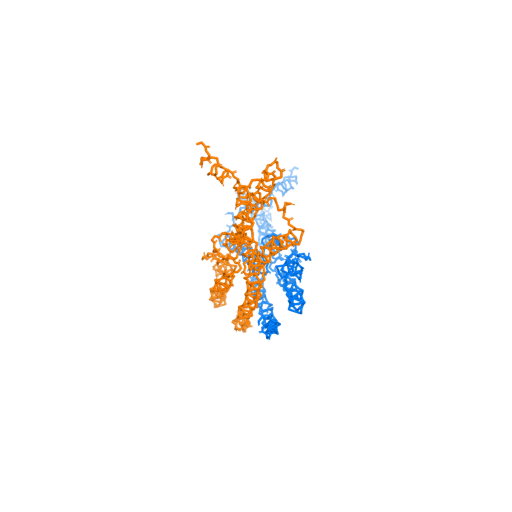99 ? -10.875 -10.484 -15.406 1 82.06 99 GLU A C 1
ATOM 772 O O . GLU A 1 99 ? -11.117 -9.359 -14.984 1 82.06 99 GLU A O 1
ATOM 777 N N . CYS A 1 100 ? -9.883 -11.227 -15.008 1 83.69 100 CYS A N 1
ATOM 778 C CA . CYS A 1 100 ? -8.961 -10.703 -14 1 83.69 100 CYS A CA 1
ATOM 779 C C . CYS A 1 100 ? -8.219 -9.484 -14.523 1 83.69 100 CYS A C 1
ATOM 781 O O . CYS A 1 100 ? -8.062 -8.492 -13.812 1 83.69 100 CYS A O 1
ATOM 783 N N . SER A 1 101 ? -7.82 -9.602 -15.758 1 85 101 SER A N 1
ATOM 784 C CA . SER A 1 101 ? -7.094 -8.508 -16.391 1 85 101 SER A CA 1
ATOM 785 C C . SER A 1 101 ? -7.941 -7.238 -16.438 1 85 101 SER A C 1
ATOM 787 O O . SER A 1 101 ? -7.465 -6.152 -16.109 1 85 101 SER A O 1
ATOM 789 N N . LYS A 1 102 ? -9.109 -7.363 -16.828 1 84.31 102 LYS A N 1
ATOM 790 C CA . LYS A 1 102 ? -10.031 -6.23 -16.875 1 84.31 102 LYS A CA 1
ATOM 791 C C . LYS A 1 102 ? -10.227 -5.617 -15.492 1 84.31 102 LYS A C 1
ATOM 793 O O . LYS A 1 102 ? -10.172 -4.395 -15.336 1 84.31 102 LYS A O 1
ATOM 798 N N . ALA A 1 103 ? -10.43 -6.445 -14.547 1 84.38 103 ALA A N 1
ATOM 799 C CA . ALA A 1 103 ? -10.602 -5.984 -13.172 1 84.38 103 ALA A CA 1
ATOM 800 C C . ALA A 1 103 ? -9.367 -5.23 -12.688 1 84.38 103 ALA A C 1
ATOM 802 O O . ALA A 1 103 ? -9.484 -4.168 -12.07 1 84.38 103 ALA A O 1
ATOM 803 N N . CYS A 1 104 ? -8.211 -5.773 -13 1 88.81 104 CYS A N 1
ATOM 804 C CA . CYS A 1 104 ? -6.957 -5.168 -12.578 1 88.81 104 CYS A CA 1
ATOM 805 C C . CYS A 1 104 ? -6.82 -3.752 -13.117 1 88.81 104 CYS A C 1
ATOM 807 O O . CYS A 1 104 ? -6.418 -2.84 -12.391 1 88.81 104 CYS A O 1
ATOM 809 N N . LYS A 1 105 ? -7.219 -3.549 -14.32 1 88.25 105 LYS A N 1
ATOM 810 C CA . LYS A 1 105 ? -7.113 -2.236 -14.953 1 88.25 105 LYS A CA 1
ATOM 811 C C . LYS A 1 105 ? -8.062 -1.235 -14.297 1 88.25 105 LYS A C 1
ATOM 813 O O . LYS A 1 105 ? -7.68 -0.091 -14.039 1 88.25 105 LYS A O 1
ATOM 818 N N . LEU A 1 106 ? -9.211 -1.669 -14.008 1 89.5 106 LEU A N 1
ATOM 819 C CA . LEU A 1 106 ? -10.195 -0.801 -13.367 1 89.5 106 LEU A CA 1
ATOM 820 C C . LEU A 1 106 ? -9.773 -0.451 -11.945 1 89.5 106 LEU A C 1
ATOM 822 O O . LEU A 1 106 ? -9.922 0.695 -11.516 1 89.5 106 LEU A O 1
ATOM 826 N N . ILE A 1 107 ? -9.242 -1.432 -11.305 1 90.44 107 ILE A N 1
ATOM 827 C CA . ILE A 1 107 ? -8.789 -1.221 -9.938 1 90.44 107 ILE A CA 1
ATOM 828 C C . ILE A 1 107 ? -7.637 -0.22 -9.922 1 90.44 107 ILE A C 1
ATOM 830 O O . ILE A 1 107 ? -7.602 0.682 -9.078 1 90.44 107 ILE A O 1
ATOM 834 N N . ALA A 1 108 ? -6.758 -0.377 -10.852 1 92.44 108 ALA A N 1
ATOM 835 C CA . ALA A 1 108 ? -5.629 0.546 -10.938 1 92.44 108 ALA A CA 1
ATOM 836 C C . ALA A 1 108 ? -6.105 1.973 -11.195 1 92.44 108 ALA A C 1
ATOM 838 O O . ALA A 1 108 ? -5.602 2.92 -10.586 1 92.44 108 ALA A O 1
ATOM 839 N N . ALA A 1 109 ? -7.027 2.107 -12.062 1 92.38 109 ALA A N 1
ATOM 840 C CA . ALA A 1 109 ? -7.582 3.424 -12.367 1 92.38 109 ALA A CA 1
ATOM 841 C C . ALA A 1 109 ? -8.242 4.039 -11.141 1 92.38 109 ALA A C 1
ATOM 843 O O . ALA A 1 109 ? -8.055 5.227 -10.859 1 92.38 109 ALA A O 1
ATOM 844 N N . LYS A 1 110 ? -9.016 3.254 -10.445 1 92.69 110 LYS A N 1
ATOM 845 C CA . LYS A 1 110 ? -9.695 3.734 -9.242 1 92.69 110 LYS A CA 1
ATOM 846 C C . LYS A 1 110 ? -8.695 4.113 -8.156 1 92.69 110 LYS A C 1
ATOM 848 O O . LYS A 1 110 ? -8.906 5.078 -7.418 1 92.69 110 LYS A O 1
ATOM 853 N N . GLN A 1 111 ? -7.656 3.348 -8.062 1 93.38 111 GLN A N 1
ATOM 854 C CA . GLN A 1 111 ? -6.602 3.652 -7.102 1 93.38 111 GLN A CA 1
ATOM 855 C C . GLN A 1 111 ? -5.953 5 -7.406 1 93.38 111 GLN A C 1
ATOM 857 O O . GLN A 1 111 ? -5.723 5.805 -6.504 1 93.38 111 GLN A O 1
ATOM 862 N N . ARG A 1 112 ? -5.664 5.238 -8.648 1 95.25 112 ARG A N 1
ATOM 863 C CA . ARG A 1 112 ? -5.094 6.523 -9.039 1 95.25 112 ARG A CA 1
ATOM 864 C C . ARG A 1 112 ? -6.07 7.66 -8.766 1 95.25 112 ARG A C 1
ATOM 866 O O . ARG A 1 112 ? -5.664 8.742 -8.336 1 95.25 112 ARG A O 1
ATOM 873 N N . GLU A 1 113 ? -7.32 7.445 -9 1 94.19 113 GLU A N 1
ATOM 874 C CA . GLU A 1 113 ? -8.344 8.438 -8.672 1 94.19 113 GLU A CA 1
ATOM 875 C C . GLU A 1 113 ? -8.328 8.773 -7.188 1 94.19 113 GLU A C 1
ATOM 877 O O . GLU A 1 113 ? -8.367 9.945 -6.809 1 94.19 113 GLU A O 1
ATOM 882 N N . LEU A 1 114 ? -8.25 7.719 -6.363 1 93.75 114 LEU A N 1
ATOM 883 C CA . LEU A 1 114 ? -8.164 7.922 -4.922 1 93.75 114 LEU A CA 1
ATOM 884 C C . LEU A 1 114 ? -6.938 8.758 -4.562 1 93.75 114 LEU A C 1
ATOM 886 O O . LEU A 1 114 ? -7.031 9.688 -3.764 1 93.75 114 LEU A O 1
ATOM 890 N N . GLN A 1 115 ? -5.824 8.43 -5.137 1 94.62 115 GLN A N 1
ATOM 891 C CA . GLN A 1 115 ? -4.57 9.125 -4.848 1 94.62 115 GLN A CA 1
ATOM 892 C C . GLN A 1 115 ? -4.645 10.586 -5.27 1 94.62 115 GLN A C 1
ATOM 894 O O . GLN A 1 115 ? -4.211 11.477 -4.527 1 94.62 115 GLN A O 1
ATOM 899 N N . ASP A 1 116 ? -5.273 10.828 -6.387 1 93.44 116 ASP A N 1
ATOM 900 C CA . ASP A 1 116 ? -5.414 12.195 -6.887 1 93.44 116 ASP A CA 1
ATOM 901 C C . ASP A 1 116 ? -6.383 13 -6.027 1 93.44 116 ASP A C 1
ATOM 903 O O . ASP A 1 116 ? -6.09 14.133 -5.645 1 93.44 116 ASP A O 1
ATOM 907 N N . ARG A 1 117 ? -7.488 12.438 -5.73 1 93.31 117 ARG A N 1
ATOM 908 C CA . ARG A 1 117 ? -8.484 13.117 -4.91 1 93.31 117 ARG A CA 1
ATOM 909 C C . ARG A 1 117 ? -7.961 13.344 -3.494 1 93.31 117 ARG A C 1
ATOM 911 O O . ARG A 1 117 ? -8.164 14.414 -2.916 1 93.31 117 ARG A O 1
ATOM 918 N N . GLY A 1 118 ? -7.297 12.281 -2.969 1 91.94 118 GLY A N 1
ATOM 919 C CA . GLY A 1 118 ? -6.691 12.43 -1.652 1 91.94 118 GLY A CA 1
ATOM 920 C C . GLY A 1 118 ? -5.672 13.555 -1.585 1 91.94 118 GLY A C 1
ATOM 921 O O . GLY A 1 118 ? -5.68 14.352 -0.645 1 91.94 118 GLY A O 1
ATOM 922 N N . ARG A 1 119 ? -4.855 13.625 -2.578 1 90.81 119 ARG A N 1
ATOM 923 C CA . ARG A 1 119 ? -3.855 14.688 -2.666 1 90.81 119 ARG A CA 1
ATOM 924 C C . ARG A 1 119 ? -4.516 16.062 -2.672 1 90.81 119 ARG A C 1
ATOM 926 O O . ARG A 1 119 ? -4.055 16.984 -1.988 1 90.81 119 ARG A O 1
ATOM 933 N N . ARG A 1 120 ? -5.57 16.234 -3.428 1 91.5 120 ARG A N 1
ATOM 934 C CA . ARG A 1 120 ? -6.273 17.516 -3.529 1 91.5 120 ARG A CA 1
ATOM 935 C C . ARG A 1 120 ? -6.871 17.906 -2.186 1 91.5 120 ARG A C 1
ATOM 937 O O . ARG A 1 120 ? -6.906 19.094 -1.848 1 91.5 120 ARG A O 1
ATOM 944 N N . GLN A 1 121 ? -7.305 16.938 -1.455 1 92.38 121 GLN A N 1
ATOM 945 C CA . GLN A 1 121 ? -7.91 17.234 -0.159 1 92.38 121 GLN A CA 1
ATOM 946 C C . GLN A 1 121 ? -6.875 17.766 0.828 1 92.38 121 GLN A C 1
ATOM 948 O O . GLN A 1 121 ? -7.227 18.438 1.798 1 92.38 121 GLN A O 1
ATOM 953 N N . LEU A 1 122 ? -5.598 17.5 0.628 1 93 122 LEU A N 1
ATOM 954 C CA . LEU A 1 122 ? -4.543 17.922 1.548 1 93 122 LEU A CA 1
ATOM 955 C C . LEU A 1 122 ? -4.051 19.328 1.209 1 93 122 LEU A C 1
ATOM 957 O O . LEU A 1 122 ? -3.018 19.766 1.72 1 93 122 LEU A O 1
ATOM 961 N N . HIS A 1 123 ? -4.801 20.078 0.448 1 92.19 123 HIS A N 1
ATOM 962 C CA . HIS A 1 123 ? -4.367 21.359 -0.085 1 92.19 123 HIS A CA 1
ATOM 963 C C . HIS A 1 123 ? -4.148 22.375 1.032 1 92.19 123 HIS A C 1
ATOM 965 O O . HIS A 1 123 ? -3.121 23.047 1.067 1 92.19 123 HIS A O 1
ATOM 971 N N . ASN A 1 124 ? -5.094 22.5 1.938 1 93.19 124 ASN A N 1
ATOM 972 C CA . ASN A 1 124 ? -4.977 23.5 2.996 1 93.19 124 ASN A CA 1
ATOM 973 C C . ASN A 1 124 ? -3.809 23.188 3.93 1 93.19 124 ASN A C 1
ATOM 975 O O . ASN A 1 124 ? -3.066 24.094 4.32 1 93.19 124 ASN A O 1
ATOM 979 N N . THR A 1 125 ? -3.691 21.906 4.266 1 94.38 125 THR A N 1
ATOM 980 C CA . THR A 1 125 ? -2.576 21.484 5.102 1 94.38 125 THR A CA 1
ATOM 981 C C . THR A 1 125 ? -1.243 21.828 4.441 1 94.38 125 THR A C 1
ATOM 983 O O . THR A 1 125 ? -0.377 22.438 5.066 1 94.38 125 THR A O 1
ATOM 986 N N . ARG A 1 126 ? -1.137 21.531 3.262 1 91.56 126 ARG A N 1
ATOM 987 C CA . ARG A 1 126 ? 0.107 21.781 2.541 1 91.56 126 ARG A CA 1
ATOM 988 C C . ARG A 1 126 ? 0.345 23.281 2.367 1 91.56 126 ARG A C 1
ATOM 990 O O . ARG A 1 126 ? 1.481 23.75 2.465 1 91.56 126 ARG A O 1
ATOM 997 N N . THR A 1 127 ? -0.683 24 2.096 1 91.44 127 THR A N 1
ATOM 998 C CA . THR A 1 127 ? -0.575 25.438 1.984 1 91.44 127 THR A CA 1
ATOM 999 C C . THR A 1 127 ? -0.078 26.047 3.293 1 91.44 127 THR A C 1
ATOM 1001 O O . THR A 1 127 ? 0.765 26.953 3.285 1 91.44 127 THR A O 1
ATOM 1004 N N . PHE A 1 128 ? -0.579 25.578 4.398 1 94.88 128 PHE A N 1
ATOM 1005 C CA . PHE A 1 128 ? -0.11 26.062 5.688 1 94.88 128 PHE A CA 1
ATOM 1006 C C . PHE A 1 128 ? 1.369 25.75 5.879 1 94.88 128 PHE A C 1
ATOM 1008 O O . PHE A 1 128 ? 2.15 26.641 6.246 1 94.88 128 PHE A O 1
ATOM 1015 N N . ILE A 1 129 ? 1.73 24.562 5.59 1 91.38 129 ILE A N 1
ATOM 1016 C CA . ILE A 1 129 ? 3.092 24.094 5.828 1 91.38 129 ILE A CA 1
ATOM 1017 C C . ILE A 1 129 ? 4.07 24.891 4.977 1 91.38 129 ILE A C 1
ATOM 1019 O O . ILE A 1 129 ? 5.141 25.281 5.445 1 91.38 129 ILE A O 1
ATOM 1023 N N . ASN A 1 130 ? 3.646 25.219 3.809 1 84.94 130 ASN A N 1
ATOM 1024 C CA . ASN A 1 130 ? 4.57 25.844 2.867 1 84.94 130 ASN A CA 1
ATOM 1025 C C . ASN A 1 130 ? 4.461 27.359 2.898 1 84.94 130 ASN A C 1
ATOM 1027 O O . ASN A 1 130 ? 5.461 28.062 2.732 1 84.94 130 ASN A O 1
ATOM 1031 N N . ASN A 1 131 ? 3.281 27.875 3.074 1 85.56 131 ASN A N 1
ATOM 1032 C CA . ASN A 1 131 ? 3.061 29.312 2.941 1 85.56 131 ASN A CA 1
ATOM 1033 C C . ASN A 1 131 ? 2.578 29.938 4.25 1 85.56 131 ASN A C 1
ATOM 1035 O O . ASN A 1 131 ? 3.137 30.922 4.719 1 85.56 131 ASN A O 1
ATOM 1039 N N . GLY A 1 132 ? 1.569 29.312 4.805 1 84.75 132 GLY A N 1
ATOM 1040 C CA . GLY A 1 132 ? 0.996 29.859 6.023 1 84.75 132 GLY A CA 1
ATOM 1041 C C . GLY A 1 132 ? 2.004 30 7.148 1 84.75 132 GLY A C 1
ATOM 1042 O O . GLY A 1 132 ? 1.986 30.984 7.887 1 84.75 132 GLY A O 1
ATOM 1043 N N . TYR A 1 133 ? 2.859 29.094 7.207 1 90.56 133 TYR A N 1
ATOM 1044 C CA . TYR A 1 133 ? 3.883 29.125 8.25 1 90.56 133 TYR A CA 1
ATOM 1045 C C . TYR A 1 133 ? 4.887 30.234 7.988 1 90.56 133 TYR A C 1
ATOM 1047 O O . TYR A 1 133 ? 5.371 30.875 8.922 1 90.56 133 TYR A O 1
ATOM 1055 N N . ALA A 1 134 ? 5.145 30.531 6.746 1 90.31 134 ALA A N 1
ATOM 1056 C CA . ALA A 1 134 ? 6.062 31.625 6.398 1 90.31 134 ALA A CA 1
ATOM 1057 C C . ALA A 1 134 ? 5.512 32.969 6.844 1 90.31 134 ALA A C 1
ATOM 1059 O O . ALA A 1 134 ? 6.27 33.844 7.254 1 90.31 134 ALA A O 1
ATOM 1060 N N . GLU A 1 135 ? 4.23 33.156 6.68 1 91.81 135 GLU A N 1
ATOM 1061 C CA . GLU A 1 135 ? 3.59 34.344 7.176 1 91.81 135 GLU A CA 1
ATOM 1062 C C . GLU A 1 135 ? 3.826 34.531 8.672 1 91.81 135 GLU A C 1
ATOM 1064 O O . GLU A 1 135 ? 4.195 35.625 9.125 1 91.81 135 GLU A O 1
ATOM 1069 N N . TYR A 1 136 ? 3.604 33.469 9.422 1 94.25 136 TYR A N 1
ATOM 1070 C CA . TYR A 1 136 ? 3.879 33.469 10.859 1 94.25 136 TYR A CA 1
ATOM 1071 C C . TYR A 1 136 ? 5.324 33.875 11.133 1 94.25 136 TYR A C 1
ATOM 1073 O O . TYR A 1 136 ? 5.586 34.75 11.977 1 94.25 136 TYR A O 1
ATOM 1081 N N . GLU A 1 137 ? 6.227 33.312 10.383 1 94.25 137 GLU A N 1
ATOM 1082 C CA . GLU A 1 137 ? 7.645 33.562 10.594 1 94.25 137 GLU A CA 1
ATOM 1083 C C . GLU A 1 137 ? 7.961 35.062 10.336 1 94.25 137 GLU A C 1
ATOM 1085 O O . GLU A 1 137 ? 8.758 35.656 11.055 1 94.25 137 GLU A O 1
ATOM 1090 N N . MET A 1 138 ? 7.348 35.594 9.383 1 94.75 138 MET A N 1
ATOM 1091 C CA . MET A 1 138 ? 7.551 37 9.062 1 94.75 138 MET A CA 1
ATOM 1092 C C . MET A 1 138 ? 7.02 37.906 10.18 1 94.75 138 MET A C 1
ATOM 1094 O O . MET A 1 138 ? 7.695 38.844 10.602 1 94.75 138 MET A O 1
ATOM 1098 N N . LEU A 1 139 ? 5.824 37.594 10.648 1 95.12 139 LEU A N 1
ATOM 1099 C CA . LEU A 1 139 ? 5.23 38.344 11.742 1 95.12 139 LEU A CA 1
ATOM 1100 C C . LEU A 1 139 ? 6.105 38.281 12.992 1 95.12 139 LEU A C 1
ATOM 1102 O O . LEU A 1 139 ? 6.324 39.281 13.664 1 95.12 139 LEU A O 1
ATOM 1106 N N . LYS A 1 140 ? 6.602 37.094 13.273 1 95.25 140 LYS A N 1
ATOM 1107 C CA . LYS A 1 140 ? 7.484 36.875 14.414 1 95.25 140 LYS A CA 1
ATOM 1108 C C . LYS A 1 140 ? 8.766 37.688 14.281 1 95.25 140 LYS A C 1
ATOM 1110 O O . LYS A 1 140 ? 9.172 38.375 15.227 1 95.25 140 LYS A O 1
ATOM 1115 N N . ARG A 1 141 ? 9.336 37.656 13.148 1 95.44 141 ARG A N 1
ATOM 1116 C CA . ARG A 1 141 ? 10.562 38.406 12.891 1 95.44 141 ARG A CA 1
ATOM 1117 C C . ARG A 1 141 ? 10.336 39.906 13.031 1 95.44 141 ARG A C 1
ATOM 1119 O O . ARG A 1 141 ? 11.156 40.625 13.617 1 95.44 141 ARG A O 1
ATOM 1126 N N . ASN A 1 142 ? 9.242 40.406 12.469 1 96.56 142 ASN A N 1
ATOM 1127 C CA . ASN A 1 142 ? 8.906 41.812 12.586 1 96.56 142 ASN A CA 1
ATOM 1128 C C . ASN A 1 142 ? 8.75 42.219 14.047 1 96.56 142 ASN A C 1
ATOM 1130 O O . ASN A 1 142 ? 9.227 43.312 14.438 1 96.56 142 ASN A O 1
ATOM 1134 N N . LEU A 1 143 ? 8.125 41.375 14.789 1 97.25 143 LEU A N 1
ATOM 1135 C CA . LEU A 1 143 ? 7.922 41.656 16.203 1 97.25 143 LEU A CA 1
ATOM 1136 C C . LEU A 1 143 ? 9.25 41.719 16.938 1 97.25 143 LEU A C 1
ATOM 1138 O O . LEU A 1 143 ? 9.477 42.625 17.75 1 97.25 143 LEU A O 1
ATOM 1142 N N . ILE A 1 144 ? 10.094 40.75 16.703 1 95.5 144 ILE A N 1
ATOM 1143 C CA . ILE A 1 144 ? 11.406 40.719 17.359 1 95.5 144 ILE A CA 1
ATOM 1144 C C . ILE A 1 144 ? 12.203 41.969 17.016 1 95.5 144 ILE A C 1
ATOM 1146 O O . ILE A 1 144 ? 12.797 42.594 17.891 1 95.5 144 ILE A O 1
ATOM 1150 N N . ALA A 1 145 ? 12.18 42.344 15.703 1 95.38 145 ALA A N 1
ATOM 1151 C CA . ALA A 1 145 ? 12.883 43.531 15.266 1 95.38 145 ALA A CA 1
ATOM 1152 C C . ALA A 1 145 ? 12.328 44.781 15.953 1 95.38 145 ALA A C 1
ATOM 1154 O O . ALA A 1 145 ? 13.094 45.625 16.406 1 95.38 145 ALA A O 1
ATOM 1155 N N . ALA A 1 146 ? 10.992 44.844 16.047 1 96.69 146 ALA A N 1
ATOM 1156 C CA . ALA A 1 146 ? 10.352 46 16.719 1 96.69 146 ALA A CA 1
ATOM 1157 C C . ALA A 1 146 ? 10.703 46.031 18.203 1 96.69 146 ALA A C 1
ATOM 1159 O O . ALA A 1 146 ? 10.898 47.094 18.766 1 96.69 146 ALA A O 1
ATOM 1160 N N . LYS A 1 147 ? 10.75 44.875 18.797 1 96.31 147 LYS A N 1
ATOM 1161 C CA . LYS A 1 147 ? 11.117 44.781 20.203 1 96.31 147 LYS A CA 1
ATOM 1162 C C . LYS A 1 147 ? 12.547 45.281 20.422 1 96.31 147 LYS A C 1
ATOM 1164 O O . LYS A 1 147 ? 12.82 46 21.391 1 96.31 147 LYS A O 1
ATOM 1169 N N . GLN A 1 148 ? 13.438 44.906 19.625 1 94.69 148 GLN A N 1
ATOM 1170 C CA . GLN A 1 148 ? 14.82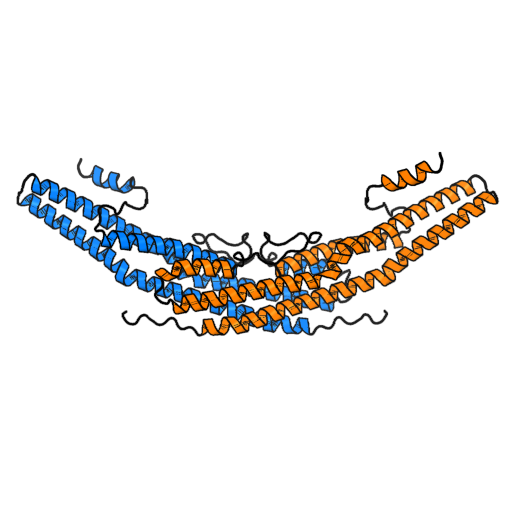 45.344 19.719 1 94.69 148 GLN A CA 1
ATOM 1171 C C . GLN A 1 148 ? 14.938 46.844 19.547 1 94.69 148 GLN A C 1
ATOM 1173 O O . GLN A 1 148 ? 15.664 47.5 20.312 1 94.69 148 GLN A O 1
ATOM 1178 N N . GLU A 1 149 ? 14.219 47.406 18.625 1 95.56 149 GLU A N 1
ATOM 1179 C CA . GLU A 1 149 ? 14.203 48.844 18.406 1 95.56 149 GLU A CA 1
ATOM 1180 C C . GLU A 1 149 ? 13.664 49.562 19.625 1 95.56 149 GLU A C 1
ATOM 1182 O O . GLU A 1 149 ? 14.195 50.625 20.016 1 95.56 149 GLU A O 1
ATOM 1187 N N . LEU A 1 150 ? 12.641 49.062 20.172 1 95.94 150 LEU A N 1
ATOM 1188 C CA . LEU A 1 150 ? 12.039 49.656 21.359 1 95.94 150 LEU A CA 1
ATOM 1189 C C . LEU A 1 150 ? 13.016 49.625 22.531 1 95.94 150 LEU A C 1
ATOM 1191 O O . LEU A 1 150 ? 13.172 50.625 23.25 1 95.94 150 LEU A O 1
ATOM 1195 N N . ASP A 1 151 ? 13.641 48.5 22.719 1 94.44 151 ASP A N 1
ATOM 1196 C CA . ASP A 1 151 ? 14.602 48.375 23.812 1 94.44 151 ASP A CA 1
ATOM 1197 C C . ASP A 1 151 ? 15.773 49.312 23.641 1 94.44 151 ASP A C 1
ATOM 1199 O O . ASP A 1 151 ? 16.219 49.969 24.609 1 94.44 151 ASP A O 1
ATOM 1203 N N . GLU A 1 152 ? 16.266 49.438 22.438 1 95.19 152 GLU A N 1
ATOM 1204 C CA . GLU A 1 152 ? 17.359 50.375 22.141 1 95.19 152 GLU A CA 1
ATOM 1205 C C . GLU A 1 152 ? 16.922 51.812 22.391 1 95.19 152 GLU A C 1
ATOM 1207 O O . GLU A 1 152 ? 17.688 52.594 22.969 1 95.19 152 GLU A O 1
ATOM 1212 N N . ALA A 1 153 ? 15.711 52.156 21.969 1 96.38 153 ALA A N 1
ATOM 1213 C CA . ALA A 1 153 ? 15.172 53.5 22.172 1 96.38 153 ALA A CA 1
ATOM 1214 C C . ALA A 1 153 ? 15.039 53.812 23.672 1 96.38 153 ALA A C 1
ATOM 1216 O O . ALA A 1 153 ? 15.352 54.906 24.109 1 96.38 153 ALA A O 1
ATOM 1217 N N . LYS A 1 154 ? 14.617 52.844 24.406 1 95.31 154 LYS A N 1
ATOM 1218 C CA . LYS A 1 154 ? 14.461 53 25.844 1 95.31 154 LYS A CA 1
ATOM 1219 C C . LYS A 1 154 ? 15.812 53.188 26.531 1 95.31 154 LYS A C 1
ATOM 1221 O O . LYS A 1 154 ? 15.945 54 27.438 1 95.31 154 LYS A O 1
ATOM 1226 N N . GLU A 1 155 ? 16.734 52.406 26.125 1 94.44 155 GLU A N 1
ATOM 1227 C CA . GLU A 1 155 ? 18.078 52.531 26.672 1 94.44 155 GLU A CA 1
ATOM 1228 C C . GLU A 1 155 ? 18.672 53.906 26.406 1 94.44 155 GLU A C 1
ATOM 1230 O O . GLU A 1 155 ? 19.266 54.531 27.297 1 94.44 155 GLU A O 1
ATOM 1235 N N . ASP A 1 156 ? 18.469 54.438 25.234 1 94.25 156 ASP A N 1
ATOM 1236 C CA . ASP A 1 156 ? 18.969 55.781 24.859 1 94.25 156 ASP A CA 1
ATOM 1237 C C . ASP A 1 156 ? 18.266 56.875 25.641 1 94.25 156 ASP A C 1
ATOM 1239 O O . ASP A 1 156 ? 18.891 57.844 26.047 1 94.25 156 ASP A O 1
ATOM 1243 N N . GLN A 1 157 ? 17 56.75 25.812 1 95.25 157 GLN A N 1
ATOM 1244 C CA . GLN A 1 157 ? 16.219 57.719 26.594 1 95.25 157 GLN A CA 1
ATOM 1245 C C . GLN A 1 157 ? 16.672 57.719 28.047 1 95.25 157 GLN A C 1
ATOM 1247 O O . GLN A 1 157 ? 16.703 58.781 28.688 1 95.25 157 GLN A O 1
ATOM 1252 N N . ASN A 1 158 ? 16.984 56.531 28.562 1 92.75 158 ASN A N 1
ATOM 1253 C CA . ASN A 1 158 ? 17.438 56.438 29.938 1 92.75 158 ASN A CA 1
ATOM 1254 C C . ASN A 1 158 ? 18.797 57.125 30.141 1 92.75 158 ASN A C 1
ATOM 1256 O O . ASN A 1 158 ? 19.094 57.625 31.219 1 92.75 158 ASN A O 1
ATOM 1260 N N . ARG A 1 159 ? 19.609 57.094 29.047 1 94.56 159 ARG A N 1
ATOM 1261 C CA . ARG A 1 159 ? 20.906 57.75 29.109 1 94.56 159 ARG A CA 1
ATOM 1262 C C . ARG A 1 159 ? 20.781 59.25 29.109 1 94.56 159 ARG A C 1
ATOM 1264 O O . ARG A 1 159 ? 21.562 59.969 29.766 1 94.56 159 ARG A O 1
ATOM 1271 N N . SER A 1 160 ? 19.859 59.75 28.297 1 92.31 160 SER A N 1
ATOM 1272 C CA . SER A 1 160 ? 19.562 61.188 28.219 1 92.31 160 SER A CA 1
ATOM 1273 C C . SER A 1 160 ? 18.094 61.438 27.859 1 92.31 160 SER A C 1
ATOM 1275 O O . SER A 1 160 ? 17.688 61.156 26.734 1 92.31 160 SER A O 1
ATOM 1277 N N . ASP A 1 161 ? 17.328 62.031 28.875 1 91.25 161 ASP A N 1
ATOM 1278 C CA . ASP A 1 161 ? 15.891 62.188 28.688 1 91.25 161 ASP A CA 1
ATOM 1279 C C . ASP A 1 161 ? 15.578 63.531 28.016 1 91.25 161 ASP A C 1
ATOM 1281 O O . ASP A 1 161 ? 15.383 64.562 28.688 1 91.25 161 ASP A O 1
ATOM 1285 N N . THR A 1 162 ? 15.656 63.5 26.656 1 94.06 162 THR A N 1
ATOM 1286 C CA . THR A 1 162 ? 15.32 64.688 25.859 1 94.06 162 THR A CA 1
ATOM 1287 C C . THR A 1 162 ? 13.984 64.5 25.141 1 94.06 162 THR A C 1
ATOM 1289 O O . THR A 1 162 ? 13.562 63.344 24.922 1 94.06 162 THR A O 1
ATOM 1292 N N . PRO A 1 163 ? 13.328 65.625 24.891 1 93.75 163 PRO A N 1
ATOM 1293 C CA . PRO A 1 163 ? 12.062 65.5 24.172 1 93.75 163 PRO A CA 1
ATOM 1294 C C . PRO A 1 163 ? 12.203 64.75 22.859 1 93.75 163 PRO A C 1
ATOM 1296 O O . PRO A 1 163 ? 11.289 64 22.469 1 93.75 163 PRO A O 1
ATOM 1299 N N . ALA A 1 164 ? 13.305 64.875 22.188 1 93.31 164 ALA A N 1
ATOM 1300 C CA . ALA A 1 164 ? 13.562 64.125 20.938 1 93.31 164 ALA A CA 1
ATOM 1301 C C . ALA A 1 164 ? 13.633 62.656 21.172 1 93.31 164 ALA A C 1
ATOM 1303 O O . ALA A 1 164 ? 13.07 61.875 20.406 1 93.31 164 ALA A O 1
ATOM 1304 N N . LYS A 1 165 ? 14.227 62.219 22.172 1 93.81 165 LYS A N 1
ATOM 1305 C CA . LYS A 1 165 ? 14.367 60.812 22.484 1 93.81 165 LYS A CA 1
ATOM 1306 C C . LYS A 1 165 ? 13.039 60.219 22.953 1 93.81 165 LYS A C 1
ATOM 1308 O O . LYS A 1 165 ? 12.734 59.062 22.656 1 93.81 165 LYS A O 1
ATOM 1313 N N . LYS A 1 166 ? 12.281 61 23.656 1 95.06 166 LYS A N 1
ATOM 1314 C CA . LYS A 1 166 ? 10.953 60.562 24.062 1 95.06 166 LYS A CA 1
ATOM 1315 C C . LYS A 1 166 ? 10.062 60.281 22.859 1 95.06 166 LYS A C 1
ATOM 1317 O O . LYS A 1 166 ? 9.266 59.344 22.875 1 95.06 166 LYS A O 1
ATOM 1322 N N . ARG A 1 167 ? 10.227 61.125 21.859 1 95.81 167 ARG A N 1
ATOM 1323 C CA . ARG A 1 167 ? 9.461 60.969 20.625 1 95.81 167 ARG A CA 1
ATOM 1324 C C . ARG A 1 167 ? 9.859 59.656 19.906 1 95.81 167 ARG A C 1
ATOM 1326 O O . ARG A 1 167 ? 9.016 58.969 19.375 1 95.81 167 ARG A O 1
ATOM 1333 N N . VAL A 1 168 ? 11.164 59.281 19.906 1 95.75 168 VAL A N 1
ATOM 1334 C CA . VAL A 1 168 ? 11.672 58.094 19.281 1 95.75 168 VAL A CA 1
ATOM 1335 C C . VAL A 1 168 ? 11.148 56.844 20.016 1 95.75 168 VAL A C 1
ATOM 1337 O O . VAL A 1 168 ? 10.719 55.875 19.391 1 95.75 168 VAL A O 1
ATOM 1340 N N . THR A 1 169 ? 11.156 56.875 21.312 1 96.56 169 THR A N 1
ATOM 1341 C CA . THR A 1 169 ? 10.664 55.75 22.125 1 96.56 169 THR A CA 1
ATOM 1342 C C . THR A 1 169 ? 9.172 55.531 21.891 1 96.56 169 THR A C 1
ATOM 1344 O O . THR A 1 169 ? 8.719 54.406 21.766 1 96.56 169 THR A O 1
ATOM 1347 N N . LYS A 1 170 ? 8.461 56.656 21.797 1 97.12 170 LYS A N 1
ATOM 1348 C CA . LYS A 1 170 ? 7.023 56.562 21.531 1 97.12 170 LYS A CA 1
ATOM 1349 C C . LYS A 1 170 ? 6.746 55.938 20.172 1 97.12 170 LYS A C 1
ATOM 1351 O O . LYS A 1 170 ? 5.824 55.125 20.047 1 97.12 170 LYS A O 1
ATOM 1356 N N . LYS A 1 171 ? 7.523 56.281 19.18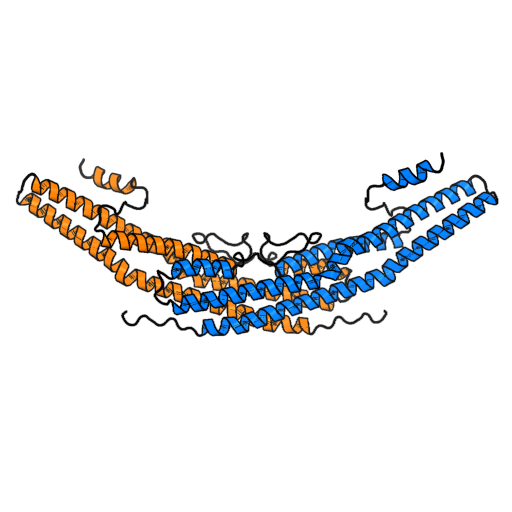8 1 97.19 171 LYS A N 1
ATOM 1357 C CA . LYS A 1 171 ? 7.379 55.688 17.859 1 97.19 171 LYS A CA 1
ATOM 1358 C C . LYS A 1 171 ? 7.707 54.219 17.859 1 97.19 171 LYS A C 1
ATOM 1360 O O . LYS A 1 171 ? 7 53.406 17.25 1 97.19 171 LYS A O 1
ATOM 1365 N N . ALA A 1 172 ? 8.789 53.844 18.531 1 97.12 172 ALA A N 1
ATOM 1366 C CA . ALA A 1 172 ? 9.188 52.438 18.625 1 97.12 172 ALA A CA 1
ATOM 1367 C C . ALA A 1 172 ? 8.125 51.625 19.359 1 97.12 172 ALA A C 1
ATOM 1369 O O . ALA A 1 172 ? 7.855 50.469 19 1 97.12 172 ALA A O 1
ATOM 1370 N N . GLN A 1 173 ? 7.559 52.219 20.422 1 97.56 173 GLN A N 1
ATOM 1371 C CA . GLN A 1 173 ? 6.504 51.531 21.172 1 97.56 173 GLN A CA 1
ATOM 1372 C C . GLN A 1 173 ? 5.281 51.281 20.297 1 97.56 173 GLN A C 1
ATOM 1374 O O . GLN A 1 173 ? 4.688 50.219 20.328 1 97.56 173 GLN A O 1
ATOM 1379 N N . LYS A 1 174 ? 4.949 52.312 19.5 1 97.88 174 LYS A N 1
ATOM 1380 C CA . LYS A 1 174 ? 3.812 52.188 18.594 1 97.88 174 LYS A CA 1
ATOM 1381 C C . LYS A 1 174 ? 4.051 51.062 17.594 1 97.88 174 LYS A C 1
ATOM 1383 O O . LYS A 1 174 ? 3.135 50.312 17.266 1 97.88 174 LYS A O 1
ATOM 1388 N N . LEU A 1 175 ? 5.246 51 17.094 1 97.75 175 LEU A N 1
ATOM 1389 C CA . LEU A 1 175 ? 5.594 49.969 16.141 1 97.75 175 LEU A CA 1
ATOM 1390 C C . LEU A 1 175 ? 5.52 48.594 16.781 1 97.75 175 LEU A C 1
ATOM 1392 O O . LEU A 1 175 ? 4.977 47.656 16.203 1 97.75 175 LEU A O 1
ATOM 1396 N N . TYR A 1 176 ? 6.062 48.438 17.984 1 97.69 176 TYR A N 1
ATOM 1397 C CA . TYR A 1 176 ? 6.02 47.188 18.719 1 97.69 176 TYR A CA 1
ATOM 1398 C C . TYR A 1 176 ? 4.582 46.719 18.953 1 97.69 176 TYR A C 1
ATOM 1400 O O . TYR A 1 176 ? 4.242 45.562 18.734 1 97.69 176 TYR A O 1
ATOM 1408 N N . ASP A 1 177 ? 3.801 47.719 19.391 1 97.56 177 ASP A N 1
ATOM 1409 C CA . ASP A 1 177 ? 2.402 47.406 19.672 1 97.56 177 ASP A CA 1
ATOM 1410 C C . ASP A 1 177 ? 1.681 46.938 18.406 1 97.56 177 ASP A C 1
ATOM 1412 O O . ASP A 1 177 ? 0.857 46.031 18.453 1 97.56 177 ASP A O 1
ATOM 1416 N N . LYS A 1 178 ? 2.014 47.594 17.312 1 98 178 LYS A N 1
ATOM 1417 C CA . LYS A 1 178 ? 1.41 47.219 16.031 1 98 178 LYS A CA 1
ATOM 1418 C C . LYS A 1 178 ? 1.791 45.812 15.633 1 98 178 LYS A C 1
ATOM 1420 O O . LYS A 1 178 ? 0.928 45 15.258 1 98 178 LYS A O 1
ATOM 1425 N N . GLU A 1 179 ? 3.08 45.5 15.703 1 97.62 179 GLU A N 1
ATOM 1426 C CA . GLU A 1 179 ? 3.562 44.188 15.32 1 97.62 179 GLU A CA 1
ATOM 1427 C C . GLU A 1 179 ? 3.039 43.094 16.266 1 97.62 179 GLU A C 1
ATOM 1429 O O . GLU A 1 179 ? 2.74 41.969 15.844 1 97.62 179 GLU A O 1
ATOM 1434 N N . LEU A 1 180 ? 2.941 43.406 17.531 1 97.06 180 LEU A N 1
ATOM 1435 C CA . LEU A 1 180 ? 2.389 42.469 18.516 1 97.06 180 LEU A CA 1
ATOM 1436 C C . LEU A 1 180 ? 0.931 42.156 18.203 1 97.06 180 LEU A C 1
ATOM 1438 O O . LEU A 1 180 ? 0.523 40.969 18.234 1 97.06 180 LEU A O 1
ATOM 1442 N N . LYS A 1 181 ? 0.191 43.219 17.938 1 97.56 181 LYS A N 1
ATOM 1443 C CA . LYS A 1 181 ? -1.217 43.062 17.594 1 97.56 181 LYS A CA 1
ATOM 1444 C C . LYS A 1 181 ? -1.373 42.188 16.344 1 97.56 181 LYS A C 1
ATOM 1446 O O . LYS A 1 181 ? -2.268 41.344 16.281 1 97.56 181 LYS A O 1
ATOM 1451 N N . ALA A 1 182 ? -0.558 42.375 15.406 1 97 182 ALA A N 1
ATOM 1452 C CA . ALA A 1 182 ? -0.604 41.594 14.18 1 97 182 ALA A CA 1
ATOM 1453 C C . ALA A 1 182 ? -0.354 40.125 14.461 1 97 182 ALA A C 1
ATOM 1455 O O . ALA A 1 182 ? -1.064 39.25 13.938 1 97 182 ALA A O 1
ATOM 1456 N N . LEU A 1 183 ? 0.623 39.844 15.25 1 96.88 183 LEU A N 1
ATOM 1457 C CA . LEU A 1 183 ? 0.942 38.438 15.594 1 96.88 183 LEU A CA 1
ATOM 1458 C C . LEU A 1 183 ? -0.171 37.812 16.438 1 96.88 183 LEU A C 1
ATOM 1460 O O . LEU A 1 183 ? -0.532 36.656 16.219 1 96.88 183 LEU A O 1
ATOM 1464 N N . GLU A 1 184 ? -0.702 38.562 17.328 1 96.44 184 GLU A N 1
ATOM 1465 C CA . GLU A 1 184 ? -1.811 38.062 18.141 1 96.44 184 GLU A CA 1
ATOM 1466 C C . GLU A 1 184 ? -3.033 37.781 17.281 1 96.44 184 GLU A C 1
ATOM 1468 O O . GLU A 1 184 ? -3.746 36.781 17.531 1 96.44 184 GLU A O 1
ATOM 1473 N N . GLN A 1 185 ? -3.238 38.625 16.312 1 96.31 185 GLN A N 1
ATOM 1474 C CA . GLN A 1 185 ? -4.336 38.375 15.383 1 96.31 185 GLN A CA 1
ATOM 1475 C C . GLN A 1 185 ? -4.137 37.062 14.633 1 96.31 185 GLN A C 1
ATOM 1477 O O . GLN A 1 185 ? -5.09 36.312 14.414 1 96.31 185 GLN A O 1
ATOM 1482 N N . TYR A 1 186 ? -2.938 36.812 14.242 1 95.62 186 TYR A N 1
ATOM 1483 C CA . TYR A 1 186 ? -2.621 35.562 13.594 1 95.62 186 TYR A CA 1
ATOM 1484 C C . TYR A 1 186 ? -2.947 34.375 14.5 1 95.62 186 TYR A C 1
ATOM 1486 O O . TYR A 1 186 ? -3.617 33.438 14.086 1 95.62 186 TYR A O 1
ATOM 1494 N N . PHE A 1 187 ? -2.545 34.438 15.797 1 95.5 187 PHE A N 1
ATOM 1495 C CA . PHE A 1 187 ? -2.711 33.344 16.75 1 95.5 187 PHE A CA 1
ATOM 1496 C C . PHE A 1 187 ? -4.18 33.156 17.109 1 95.5 187 PHE A C 1
ATOM 1498 O O . PHE A 1 187 ? -4.637 32 17.297 1 95.5 187 PHE A O 1
ATOM 1505 N N . ASN A 1 188 ? -4.895 34.188 17.172 1 94.75 188 ASN A N 1
ATOM 1506 C CA . ASN A 1 188 ? -6.238 34.125 17.75 1 94.75 188 ASN A CA 1
ATOM 1507 C C . ASN A 1 188 ? -7.297 33.906 16.672 1 94.75 188 ASN A C 1
ATOM 1509 O O . ASN A 1 188 ? -8.406 33.469 16.969 1 94.75 188 ASN A O 1
ATOM 1513 N N . VAL A 1 189 ? -6.996 34.219 15.438 1 94.12 189 VAL A N 1
ATOM 1514 C CA . VAL A 1 189 ? -8.031 34.156 14.406 1 94.12 189 VAL A CA 1
ATOM 1515 C C . VAL A 1 189 ? -7.574 33.25 13.266 1 94.12 189 VAL A C 1
ATOM 1517 O O . VAL A 1 189 ? -8.156 32.188 13.039 1 94.12 189 VAL A O 1
ATOM 1520 N N . ARG A 1 190 ? -6.461 33.594 12.648 1 92.94 190 ARG A N 1
ATOM 1521 C CA . ARG A 1 190 ? -6.035 32.906 11.422 1 92.94 190 ARG A CA 1
ATOM 1522 C C . ARG A 1 190 ? -5.68 31.453 11.695 1 92.94 190 ARG A C 1
ATOM 1524 O O . ARG A 1 190 ? -6.145 30.547 10.992 1 92.94 190 ARG A O 1
ATOM 1531 N N . LEU A 1 191 ? -4.871 31.234 12.727 1 93.62 191 LEU A N 1
ATOM 1532 C CA . LEU A 1 191 ? -4.379 29.891 13.016 1 93.62 191 LEU A CA 1
ATOM 1533 C C . LEU A 1 191 ? -5.527 28.969 13.414 1 93.62 191 LEU A C 1
ATOM 1535 O O . LEU A 1 191 ? -5.652 27.859 12.883 1 93.62 191 LEU A O 1
ATOM 1539 N N . PRO A 1 192 ? -6.402 29.359 14.289 1 91.5 192 PRO A N 1
ATOM 1540 C CA . PRO A 1 192 ? -7.543 28.5 14.617 1 91.5 192 PRO A CA 1
ATOM 1541 C C . PRO A 1 192 ? -8.414 28.172 13.406 1 91.5 192 PRO A C 1
ATOM 1543 O O . PRO A 1 192 ? -8.891 27.047 13.266 1 91.5 192 PRO A O 1
ATOM 1546 N N . ASP A 1 193 ? -8.602 29.125 12.5 1 91.12 193 ASP A N 1
ATOM 1547 C CA . ASP A 1 193 ? -9.359 28.891 11.273 1 91.12 193 ASP A CA 1
ATOM 1548 C C . ASP A 1 193 ? -8.688 27.828 10.414 1 91.12 193 ASP A C 1
ATOM 1550 O O . ASP A 1 193 ? -9.352 26.938 9.891 1 91.12 193 ASP A O 1
ATOM 1554 N N . MET A 1 194 ? -7.422 27.938 10.32 1 92.56 194 MET A N 1
ATOM 1555 C CA . MET A 1 194 ? -6.664 26.969 9.523 1 92.56 194 MET A CA 1
ATOM 1556 C C . MET A 1 194 ? -6.715 25.578 10.156 1 92.56 194 MET A C 1
ATOM 1558 O O . MET A 1 194 ? -6.84 24.578 9.453 1 92.56 194 MET A O 1
ATOM 1562 N N . LYS A 1 195 ? -6.594 25.531 11.453 1 90.75 195 LYS A N 1
ATOM 1563 C CA . LYS A 1 195 ? -6.68 24.266 12.164 1 90.75 195 LYS A CA 1
ATOM 1564 C C . LYS A 1 195 ? -8 23.562 11.867 1 90.75 195 LYS A C 1
ATOM 1566 O O . LYS A 1 195 ? -8.031 22.344 11.648 1 90.75 195 LYS A O 1
ATOM 1571 N N . MET A 1 196 ? -9.07 24.312 11.836 1 89.44 196 MET A N 1
ATOM 1572 C CA . MET A 1 196 ? -10.383 23.766 11.523 1 89.44 196 MET A CA 1
ATOM 1573 C C . MET A 1 196 ? -10.422 23.203 10.109 1 89.44 196 MET A C 1
ATOM 1575 O O . MET A 1 196 ? -10.961 22.109 9.875 1 89.44 196 MET A O 1
ATOM 1579 N N . GLU A 1 197 ? -9.852 23.938 9.25 1 91.44 197 GLU A N 1
ATOM 1580 C CA . GLU A 1 197 ? -9.797 23.469 7.867 1 91.44 197 GLU A CA 1
ATOM 1581 C C . GLU A 1 197 ? -8.984 22.188 7.746 1 91.44 197 GLU A C 1
ATOM 1583 O O . GLU A 1 197 ? -9.344 21.297 6.984 1 91.44 197 GLU A O 1
ATOM 1588 N N . HIS A 1 198 ? -7.914 22.109 8.477 1 92.38 198 HIS A N 1
ATOM 1589 C CA . HIS A 1 198 ? -7.082 20.906 8.461 1 92.38 198 HIS A CA 1
ATOM 1590 C C . HIS A 1 198 ? -7.859 19.703 8.961 1 92.38 198 HIS A C 1
ATOM 1592 O O . HIS A 1 198 ? -7.758 18.609 8.391 1 92.38 198 HIS A O 1
ATOM 1598 N N . MET A 1 199 ? -8.625 19.859 9.961 1 87.56 199 MET A N 1
ATOM 1599 C CA . MET A 1 199 ? -9.438 18.766 10.484 1 87.56 199 MET A CA 1
ATOM 1600 C C . MET A 1 199 ? -10.477 18.312 9.461 1 87.56 199 MET A C 1
ATOM 1602 O O . MET A 1 199 ? -10.688 17.109 9.273 1 87.56 199 MET A O 1
ATOM 1606 N N . LYS A 1 200 ? -11.062 19.25 8.781 1 88.25 200 LYS A N 1
ATOM 1607 C CA . LYS A 1 200 ? -12.055 18.938 7.754 1 88.25 200 LYS A CA 1
ATOM 1608 C C . LYS A 1 200 ? -11.43 18.156 6.605 1 88.25 200 LYS A C 1
ATOM 1610 O O . LYS A 1 200 ? -12.086 17.312 5.992 1 88.25 200 LYS A O 1
ATOM 1615 N N . GLU A 1 201 ? -10.203 18.484 6.359 1 91.5 201 GLU A N 1
ATOM 1616 C CA . GLU A 1 201 ? -9.5 17.766 5.301 1 91.5 201 GLU A CA 1
ATOM 1617 C C . GLU A 1 201 ? -9.32 16.281 5.66 1 91.5 201 GLU A C 1
ATOM 1619 O O . GLU A 1 201 ? -9.43 15.414 4.793 1 91.5 201 GLU A O 1
ATOM 1624 N N . ILE A 1 202 ? -9.016 16.031 6.898 1 87.62 202 ILE A N 1
ATOM 1625 C CA . ILE A 1 202 ? -8.883 14.648 7.344 1 87.62 202 ILE A CA 1
ATOM 1626 C C . ILE A 1 202 ? -10.203 13.914 7.164 1 87.62 202 ILE A C 1
ATOM 1628 O O . ILE A 1 202 ? -10.234 12.789 6.668 1 87.62 202 ILE A O 1
ATOM 1632 N N . GLU A 1 203 ? -11.242 14.578 7.477 1 84.38 203 GLU A N 1
ATOM 1633 C CA . GLU A 1 203 ? -12.57 14 7.277 1 84.38 203 GLU A CA 1
ATOM 1634 C C . GLU A 1 203 ? -12.828 13.711 5.801 1 84.38 203 GLU A C 1
ATOM 1636 O O . GLU A 1 203 ? -13.328 12.648 5.449 1 84.38 203 GLU A O 1
ATOM 1641 N N . ALA A 1 204 ? -12.508 14.672 5.035 1 89 204 ALA A N 1
ATOM 1642 C CA . ALA A 1 204 ? -12.734 14.531 3.6 1 89 204 ALA A CA 1
ATOM 1643 C C . ALA A 1 204 ? -11.93 13.359 3.031 1 89 204 ALA A C 1
ATOM 1645 O O . ALA A 1 204 ? -12.422 12.625 2.168 1 89 204 ALA A O 1
ATOM 1646 N N . ILE A 1 205 ? -10.734 13.195 3.5 1 89.75 205 ILE A N 1
ATOM 1647 C CA . ILE A 1 205 ? -9.883 12.102 3.033 1 89.75 205 ILE A CA 1
ATOM 1648 C C . ILE A 1 205 ? -10.484 10.766 3.459 1 89.75 205 ILE A C 1
ATOM 1650 O O . ILE A 1 205 ? -10.477 9.805 2.688 1 89.75 205 ILE A O 1
ATOM 1654 N N . LEU A 1 206 ? -10.961 10.688 4.645 1 84.62 206 LEU A N 1
ATOM 1655 C CA . LEU A 1 206 ? -11.609 9.469 5.117 1 84.62 206 LEU A CA 1
ATOM 1656 C C . LEU A 1 206 ? -12.828 9.133 4.262 1 84.62 206 LEU A C 1
ATOM 1658 O O . LEU A 1 206 ? -13.086 7.957 3.98 1 84.62 206 LEU A O 1
ATOM 1662 N N . LEU A 1 207 ? -13.492 10.172 3.799 1 85 207 LEU A N 1
ATOM 1663 C CA . LEU A 1 207 ? -14.633 9.969 2.914 1 85 207 LEU A CA 1
ATOM 1664 C C . LEU A 1 207 ? -14.18 9.43 1.561 1 85 207 LEU A C 1
ATOM 1666 O O . LEU A 1 207 ? -14.836 8.562 0.984 1 85 207 LEU A O 1
ATOM 1670 N N . GLU A 1 208 ? -13.109 9.938 1.081 1 89.56 208 GLU A N 1
ATOM 1671 C CA . GLU A 1 208 ? -12.555 9.43 -0.168 1 89.56 208 GLU A CA 1
ATOM 1672 C C . GLU A 1 208 ? -12.156 7.961 -0.038 1 89.56 208 GLU A C 1
ATOM 1674 O O . GLU A 1 208 ? -12.406 7.164 -0.945 1 89.56 208 GLU A O 1
ATOM 1679 N N . LEU A 1 209 ? -11.539 7.602 1.067 1 88.56 209 LEU A N 1
ATOM 1680 C CA . LEU A 1 209 ? -11.133 6.223 1.334 1 88.56 209 LEU A CA 1
ATOM 1681 C C . LEU A 1 209 ? -12.352 5.305 1.381 1 88.56 209 LEU A C 1
ATOM 1683 O O . LEU A 1 209 ? -12.336 4.211 0.807 1 88.56 209 LEU A O 1
ATOM 1687 N N . GLN A 1 210 ? -13.328 5.773 2.023 1 84.75 210 GLN A N 1
ATOM 1688 C CA . GLN A 1 210 ? -14.555 4.996 2.09 1 84.75 210 GLN A CA 1
ATOM 1689 C C . GLN A 1 210 ? -15.125 4.746 0.696 1 84.75 210 GLN A C 1
ATOM 1691 O O . GLN A 1 210 ? -15.523 3.621 0.373 1 84.75 210 GLN A O 1
ATOM 1696 N N . SER A 1 211 ? -15.172 5.805 -0.021 1 86.38 211 SER A N 1
ATOM 1697 C CA . SER A 1 211 ? -15.688 5.688 -1.381 1 86.38 211 SER A CA 1
ATOM 1698 C C . SER A 1 211 ? -14.875 4.684 -2.193 1 86.38 211 SER A C 1
ATOM 1700 O O . SER A 1 211 ? -15.438 3.881 -2.939 1 86.38 211 SER A O 1
ATOM 1702 N N . TYR A 1 212 ? -13.641 4.695 -2.033 1 90.62 212 TYR A N 1
ATOM 1703 C CA . TYR A 1 212 ? -12.734 3.775 -2.715 1 90.62 212 TYR A CA 1
ATOM 1704 C C . TYR A 1 212 ? -13.023 2.334 -2.316 1 90.62 212 TYR A C 1
ATOM 1706 O O . TYR A 1 212 ? -13.164 1.463 -3.18 1 90.62 212 TYR A O 1
ATOM 1714 N N . HIS A 1 213 ? -13.148 2.098 -1.107 1 87.81 213 HIS A N 1
ATOM 1715 C CA . HIS A 1 213 ? -13.367 0.742 -0.617 1 87.81 213 HIS A CA 1
ATOM 1716 C C . HIS A 1 213 ? -14.766 0.249 -0.979 1 87.81 213 HIS A C 1
ATOM 1718 O O . HIS A 1 213 ? -14.961 -0.939 -1.249 1 87.81 213 HIS A O 1
ATOM 1724 N N . ASP A 1 214 ? -15.711 1.196 -1.02 1 84.38 214 ASP A N 1
ATOM 1725 C CA . ASP A 1 214 ? -17.047 0.854 -1.494 1 84.38 214 ASP A CA 1
ATOM 1726 C C . ASP A 1 214 ? -17.016 0.382 -2.945 1 84.38 214 ASP A C 1
ATOM 1728 O O . ASP A 1 214 ? -17.641 -0.62 -3.295 1 84.38 214 ASP A O 1
ATOM 1732 N N . TRP A 1 215 ? -16.297 1.047 -3.68 1 86.44 215 TRP A N 1
ATOM 1733 C CA . TRP A 1 215 ? -16.172 0.701 -5.094 1 86.44 215 TRP A CA 1
ATOM 1734 C C . TRP A 1 215 ? -15.492 -0.649 -5.266 1 86.44 215 TRP A C 1
ATOM 1736 O O . TRP A 1 215 ? -15.969 -1.506 -6.012 1 86.44 215 TRP A O 1
ATOM 1746 N N . LEU A 1 216 ? -14.391 -0.826 -4.547 1 86.38 216 LEU A N 1
ATOM 1747 C CA . LEU A 1 216 ? -13.648 -2.078 -4.645 1 86.38 216 LEU A CA 1
ATOM 1748 C C . LEU A 1 216 ? -14.508 -3.256 -4.195 1 86.38 216 LEU A C 1
ATOM 1750 O O . LEU A 1 216 ? -14.453 -4.332 -4.797 1 86.38 216 LEU A O 1
ATOM 1754 N N . ALA A 1 217 ? -15.242 -3.027 -3.162 1 80.44 217 ALA A N 1
ATOM 1755 C CA . ALA A 1 217 ? -16.125 -4.078 -2.656 1 80.44 217 ALA A CA 1
ATOM 1756 C C . ALA A 1 217 ? -17.172 -4.461 -3.693 1 80.44 217 ALA A C 1
ATOM 1758 O O . ALA A 1 217 ? -17.531 -5.633 -3.828 1 80.44 217 ALA A O 1
ATOM 1759 N N . SER A 1 218 ? -17.641 -3.576 -4.422 1 76.06 218 SER A N 1
ATOM 1760 C CA . SER A 1 218 ? -18.703 -3.811 -5.406 1 76.06 218 SER A CA 1
ATOM 1761 C C . SER A 1 218 ? -18.141 -4.465 -6.664 1 76.06 218 SER A C 1
ATOM 1763 O O . SER A 1 218 ? -18.797 -5.312 -7.273 1 76.06 218 SER A O 1
ATOM 1765 N N . TYR A 1 219 ? -16.953 -4.07 -7.031 1 67.94 219 TYR A N 1
ATOM 1766 C CA . TYR A 1 219 ? -16.391 -4.531 -8.297 1 67.94 219 TYR A CA 1
ATOM 1767 C C . TYR A 1 219 ? -15.773 -5.914 -8.156 1 67.94 219 TYR A C 1
ATOM 1769 O O . TYR A 1 219 ? -15.773 -6.707 -9.094 1 67.94 219 TYR A O 1
ATOM 1777 N N . CYS A 1 220 ? -15.086 -6.145 -7.094 1 59.03 220 CYS A N 1
ATOM 1778 C CA . CYS A 1 220 ? -14.469 -7.453 -6.91 1 59.03 220 CYS A CA 1
ATOM 1779 C C . CYS A 1 220 ? -15.523 -8.539 -6.766 1 59.03 220 CYS A C 1
ATOM 1781 O O . CYS A 1 220 ? -15.219 -9.734 -6.844 1 59.03 220 CYS A O 1
ATOM 1783 N N . ARG A 1 221 ? -16.844 -8.289 -6.711 1 58.25 221 ARG A N 1
ATOM 1784 C CA . ARG A 1 221 ? -17.938 -9.234 -6.512 1 58.25 221 ARG A CA 1
ATOM 1785 C C . ARG A 1 221 ? -18.094 -10.148 -7.719 1 58.25 221 ARG A C 1
ATOM 1787 O O . ARG A 1 221 ? -18.219 -11.367 -7.566 1 58.25 221 ARG A O 1
ATOM 1794 N N . PRO A 1 222 ? -18.031 -9.625 -8.891 1 50.31 222 PRO A N 1
ATOM 1795 C CA . PRO A 1 222 ? -18.234 -10.555 -10 1 50.31 222 PRO A CA 1
ATOM 1796 C C . PRO A 1 222 ? -17.109 -11.562 -10.141 1 50.31 222 PRO A C 1
ATOM 1798 O O . PRO A 1 222 ? -17.328 -12.68 -10.617 1 50.31 222 PRO A O 1
ATOM 1801 N N . LEU A 1 223 ? -15.898 -11.234 -9.922 1 49.03 223 LEU A N 1
ATOM 1802 C CA . LEU A 1 223 ? -14.789 -12.172 -10.023 1 49.03 223 LEU A CA 1
ATOM 1803 C C . LEU A 1 223 ? -14.953 -13.32 -9.031 1 49.03 223 LEU A C 1
ATOM 1805 O O . LEU A 1 223 ? -14.445 -14.422 -9.258 1 49.03 223 LEU A O 1
ATOM 1809 N N . THR A 1 224 ? -15.734 -13.016 -7.98 1 50 224 THR A N 1
ATOM 1810 C CA . THR A 1 224 ? -15.945 -14.023 -6.949 1 50 224 THR A CA 1
ATOM 1811 C C . THR A 1 224 ? -16.953 -15.062 -7.414 1 50 224 THR A C 1
ATOM 1813 O O . THR A 1 224 ? -16.984 -16.188 -6.902 1 50 224 THR A O 1
ATOM 1816 N N . VAL A 1 225 ? -17.703 -14.617 -8.383 1 47.53 225 VAL A N 1
ATOM 1817 C CA . VAL A 1 225 ? -18.719 -15.555 -8.859 1 47.53 225 VAL A CA 1
ATOM 1818 C C . VAL A 1 225 ? -18.141 -16.422 -9.969 1 47.53 225 VAL A C 1
ATOM 1820 O O . VAL A 1 225 ? -18.75 -17.438 -10.344 1 47.53 225 VAL A O 1
ATOM 1823 N N . TYR A 1 226 ? -16.984 -16.062 -10.438 1 40.62 226 TYR A N 1
ATOM 1824 C CA . TYR A 1 226 ? -16.406 -16.891 -11.477 1 40.62 226 TYR A CA 1
ATOM 1825 C C . TYR A 1 226 ? -15.938 -18.219 -10.898 1 40.62 226 TYR A C 1
ATOM 1827 O O . TYR A 1 226 ? -15.148 -18.266 -9.945 1 40.62 226 TYR A O 1
ATOM 1835 N N . LYS A 1 227 ? -16.734 -19.328 -11.203 1 48.12 227 LYS A N 1
ATOM 1836 C CA . LYS A 1 227 ? -16.312 -20.672 -10.836 1 48.12 227 LYS A CA 1
ATOM 1837 C C . LYS A 1 227 ? -15.438 -21.297 -11.93 1 48.12 227 LYS A C 1
ATOM 1839 O O . LYS A 1 227 ? -15.844 -21.344 -13.094 1 48.12 227 LYS A O 1
ATOM 1844 N N . VAL A 1 228 ? -14.109 -21.375 -11.711 1 44.66 228 VAL A N 1
ATOM 1845 C CA . VAL A 1 228 ? -13.227 -22.047 -12.656 1 44.66 228 VAL A CA 1
ATOM 1846 C C . VAL A 1 228 ? -13.844 -23.375 -13.086 1 44.66 228 VAL A C 1
ATOM 1848 O O . VAL A 1 228 ? -14.164 -24.219 -12.25 1 44.66 228 VAL A O 1
ATOM 1851 N N . PRO A 1 229 ? -14.328 -23.422 -14.367 1 43.62 229 PRO A N 1
ATOM 1852 C CA . PRO A 1 229 ? -14.875 -24.703 -14.82 1 43.62 229 PRO A CA 1
ATOM 1853 C C . PRO A 1 229 ? -13.852 -25.844 -14.766 1 43.62 229 PRO A C 1
ATOM 1855 O O . PRO A 1 229 ? -12.656 -25.609 -14.953 1 43.62 229 PRO A O 1
ATOM 1858 N N . GLN A 1 230 ? -14.133 -26.875 -13.969 1 44.97 230 GLN A N 1
ATOM 1859 C CA . GLN A 1 230 ? -13.312 -28.078 -14.039 1 44.97 230 GLN A CA 1
ATOM 1860 C C . GLN A 1 230 ? -13.148 -28.547 -15.477 1 44.97 230 GLN A C 1
ATOM 1862 O O . GLN A 1 230 ? -14.125 -28.609 -16.234 1 44.97 230 GLN A O 1
ATOM 1867 N N . PRO A 1 231 ? -11.945 -28.5 -15.945 1 41.66 231 PRO A N 1
ATOM 1868 C CA . PRO A 1 231 ? -11.852 -29.094 -17.281 1 41.66 231 PRO A CA 1
ATOM 1869 C C . PRO A 1 231 ? -12.539 -30.453 -17.375 1 41.66 231 PRO A C 1
ATOM 1871 O O . PRO A 1 231 ? -12.586 -31.188 -16.391 1 41.66 231 PRO A O 1
ATOM 1874 N N . ALA A 1 232 ? -13.453 -30.641 -18.359 1 40.59 232 ALA A N 1
ATOM 1875 C CA . ALA A 1 232 ? -14.188 -31.891 -18.594 1 40.59 232 ALA A CA 1
ATOM 1876 C C . ALA A 1 232 ? -13.258 -33.094 -18.516 1 40.59 232 ALA A C 1
ATOM 1878 O O . ALA A 1 232 ? -13.648 -34.156 -18.031 1 40.59 232 ALA A O 1
ATOM 1879 N N . ASN A 1 233 ? -12.219 -33.125 -19.359 1 34.38 233 ASN A N 1
ATOM 1880 C CA . ASN A 1 233 ? -11.555 -34.406 -19.562 1 34.38 233 ASN A CA 1
ATOM 1881 C C . ASN A 1 233 ? -10.672 -34.75 -18.375 1 34.38 233 ASN A C 1
ATOM 1883 O O . ASN A 1 233 ? -9.773 -35.594 -18.5 1 34.38 233 ASN A O 1
ATOM 1887 N N . LEU A 1 234 ? -10.711 -34.094 -17.344 1 30.25 234 LEU A N 1
ATOM 1888 C CA . LEU A 1 234 ? -10.109 -34.875 -16.266 1 30.25 234 LEU A CA 1
ATOM 1889 C C . LEU A 1 234 ? -11.156 -35.719 -15.562 1 30.25 234 LEU A C 1
ATOM 1891 O O . LEU A 1 234 ? -12.273 -35.281 -15.32 1 30.25 234 LEU A O 1
ATOM 1895 N N . MET B 1 1 ? 36.125 -50.75 -8.273 1 24.17 1 MET B N 1
ATOM 1896 C CA . MET B 1 1 ? 36.438 -49.438 -8.883 1 24.17 1 MET B CA 1
ATOM 1897 C C . MET B 1 1 ? 35.25 -48.969 -9.703 1 24.17 1 MET B C 1
ATOM 1899 O O . MET B 1 1 ? 35.281 -47.844 -10.25 1 24.17 1 MET B O 1
ATOM 1903 N N . PHE B 1 2 ? 34.312 -49.875 -10.195 1 32.44 2 PHE B N 1
ATOM 1904 C CA . PHE B 1 2 ? 33.094 -49.594 -10.945 1 32.44 2 PHE B CA 1
ATOM 1905 C C . PHE B 1 2 ? 32.062 -48.938 -10.055 1 32.44 2 PHE B C 1
ATOM 1907 O O . PHE B 1 2 ? 31.141 -48.281 -10.547 1 32.44 2 PHE B O 1
ATOM 1914 N N . GLY B 1 3 ? 32 -49.25 -8.773 1 32.09 3 GLY B N 1
ATOM 1915 C CA . GLY B 1 3 ? 30.969 -48.75 -7.871 1 32.09 3 GLY B CA 1
ATOM 1916 C C . GLY B 1 3 ? 31.109 -47.281 -7.57 1 32.09 3 GLY B C 1
ATOM 1917 O O . GLY B 1 3 ? 30.125 -46.625 -7.164 1 32.09 3 GLY B O 1
ATOM 1918 N N . ILE B 1 4 ? 32.312 -46.781 -7.293 1 36.84 4 ILE B N 1
ATOM 1919 C CA . ILE B 1 4 ? 32.531 -45.438 -6.809 1 36.84 4 ILE B CA 1
ATOM 1920 C C . ILE B 1 4 ? 32.188 -44.438 -7.914 1 36.84 4 ILE B C 1
ATOM 1922 O O . ILE B 1 4 ? 31.859 -43.281 -7.633 1 36.84 4 ILE B O 1
ATOM 1926 N N . LYS B 1 5 ? 32.469 -44.656 -9.164 1 37.94 5 LYS B N 1
ATOM 1927 C CA . LYS B 1 5 ? 32.156 -43.75 -10.258 1 37.94 5 LYS B CA 1
ATOM 1928 C C . LYS B 1 5 ? 30.641 -43.5 -10.367 1 37.94 5 LYS B C 1
ATOM 1930 O O . LYS B 1 5 ? 30.203 -42.469 -10.875 1 37.94 5 LYS B O 1
ATOM 1935 N N . LYS B 1 6 ? 29.734 -44.469 -10.078 1 40.75 6 LYS B N 1
ATOM 1936 C CA . LYS B 1 6 ? 28.297 -44.25 -10.109 1 40.75 6 LYS B CA 1
ATOM 1937 C C . LYS B 1 6 ? 27.875 -43.219 -9.055 1 40.75 6 LYS B C 1
ATOM 1939 O O . LYS B 1 6 ? 26.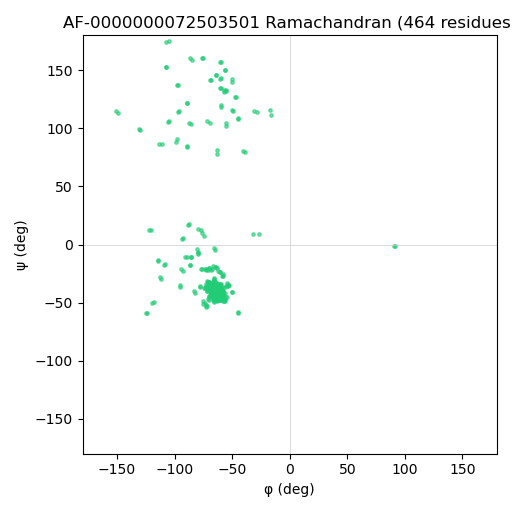984 -42.406 -9.289 1 40.75 6 LYS B O 1
ATOM 1944 N N . LEU B 1 7 ? 28.5 -43.25 -7.828 1 36.12 7 LEU B N 1
ATOM 1945 C CA . LEU B 1 7 ? 28.094 -42.344 -6.766 1 36.12 7 LEU B CA 1
ATOM 1946 C C . LEU B 1 7 ? 28.609 -40.938 -7.027 1 36.12 7 LEU B C 1
ATOM 1948 O O . LEU B 1 7 ? 27.906 -39.938 -6.766 1 36.12 7 LEU B O 1
ATOM 1952 N N . ALA B 1 8 ? 29.938 -40.75 -7.371 1 35.44 8 ALA B N 1
ATOM 1953 C CA . ALA B 1 8 ? 30.547 -39.438 -7.613 1 35.44 8 ALA B CA 1
ATOM 1954 C C . ALA B 1 8 ? 29.859 -38.719 -8.773 1 35.44 8 ALA B C 1
ATOM 1956 O O . ALA B 1 8 ? 29.766 -37.5 -8.781 1 35.44 8 ALA B O 1
ATOM 1957 N N . TYR B 1 9 ? 29.547 -39.469 -9.883 1 32.91 9 TYR B N 1
ATOM 1958 C CA . TYR B 1 9 ? 28.75 -38.844 -10.93 1 32.91 9 TYR B CA 1
ATOM 1959 C C . TYR B 1 9 ? 27.422 -38.344 -10.383 1 32.91 9 TYR B C 1
ATOM 1961 O O . TYR B 1 9 ? 26.828 -37.406 -10.945 1 32.91 9 TYR B O 1
ATOM 1969 N N . GLN B 1 10 ? 26.906 -38.906 -9.305 1 33.91 10 GLN B N 1
ATOM 1970 C CA . GLN B 1 10 ? 25.625 -38.469 -8.742 1 33.91 10 GLN B CA 1
ATOM 1971 C C . GLN B 1 10 ? 25.766 -37.094 -8.047 1 33.91 10 GLN B C 1
ATOM 1973 O O . GLN B 1 10 ? 24.859 -36.281 -8.109 1 33.91 10 GLN B O 1
ATOM 1978 N N . PHE B 1 11 ? 26.719 -36.969 -7.172 1 35.44 11 PHE B N 1
ATOM 1979 C CA . PHE B 1 11 ? 26.719 -35.781 -6.305 1 35.44 11 PHE B CA 1
ATOM 1980 C C . PHE B 1 11 ? 27.172 -34.562 -7.07 1 35.44 11 PHE B C 1
ATOM 1982 O O . PHE B 1 11 ? 26.766 -33.438 -6.734 1 35.44 11 PHE B O 1
ATOM 1989 N N . ASN B 1 12 ? 28.312 -34.656 -7.742 1 32.03 12 ASN B N 1
ATOM 1990 C CA . ASN B 1 12 ? 28.875 -33.438 -8.297 1 32.03 12 ASN B CA 1
ATOM 1991 C C . ASN B 1 12 ? 27.922 -32.781 -9.312 1 32.03 12 ASN B C 1
ATOM 1993 O O . ASN B 1 12 ? 28.281 -31.797 -9.969 1 32.03 12 ASN B O 1
ATOM 1997 N N . ARG B 1 13 ? 26.953 -33.531 -9.977 1 36.59 13 ARG B N 1
ATOM 1998 C CA . ARG B 1 13 ? 26.125 -32.75 -10.891 1 36.59 13 ARG B CA 1
ATOM 1999 C C . ARG B 1 13 ? 25.328 -31.703 -10.148 1 36.59 13 ARG B C 1
ATOM 2001 O O . ARG B 1 13 ? 24.453 -32.031 -9.328 1 36.59 13 ARG B O 1
ATOM 2008 N N . VAL B 1 14 ? 25.797 -30.578 -9.781 1 35.12 14 VAL B N 1
ATOM 2009 C CA . VAL B 1 14 ? 25.156 -29.312 -9.453 1 35.12 14 VAL B CA 1
ATOM 2010 C C . VAL B 1 14 ? 23.719 -29.312 -9.992 1 35.12 14 VAL B C 1
ATOM 2012 O O . VAL B 1 14 ? 23.484 -29.75 -11.125 1 35.12 14 VAL B O 1
ATOM 2015 N N . VAL B 1 15 ? 22.672 -29.344 -9.078 1 39.91 15 VAL B N 1
ATOM 2016 C CA . VAL B 1 15 ? 21.25 -29.234 -9.414 1 39.91 15 VAL B CA 1
ATOM 2017 C C . VAL B 1 15 ? 21.094 -28.438 -10.711 1 39.91 15 VAL B C 1
ATOM 2019 O O . VAL B 1 15 ? 20.891 -27.219 -10.672 1 39.91 15 VAL B O 1
ATOM 2022 N N . GLY B 1 16 ? 22.109 -28.141 -11.406 1 44.19 16 GLY B N 1
ATOM 2023 C CA . GLY B 1 16 ? 21.938 -27.469 -12.688 1 44.19 16 GLY B CA 1
ATOM 2024 C C . GLY B 1 16 ? 20.922 -28.156 -13.578 1 44.19 16 GLY B C 1
ATOM 2025 O O . GLY B 1 16 ? 20.578 -29.328 -13.359 1 44.19 16 GLY B O 1
ATOM 2026 N N . ASN B 1 17 ? 20.062 -27.391 -14.297 1 55.78 17 ASN B N 1
ATOM 2027 C CA . ASN B 1 17 ? 19.109 -27.844 -15.312 1 55.78 17 ASN B CA 1
ATOM 2028 C C . ASN B 1 17 ? 19.703 -28.953 -16.188 1 55.78 17 ASN B C 1
ATOM 2030 O O . ASN B 1 17 ? 20.703 -28.734 -16.859 1 55.78 17 ASN B O 1
ATOM 2034 N N . ALA B 1 18 ? 19.734 -30.25 -15.68 1 60.31 18 ALA B N 1
ATOM 2035 C CA . ALA B 1 18 ? 20.141 -31.359 -16.531 1 60.31 18 ALA B CA 1
ATOM 2036 C C . ALA B 1 18 ? 19.812 -31.078 -18 1 60.31 18 ALA B C 1
ATOM 2038 O O . ALA B 1 18 ? 18.703 -30.641 -18.312 1 60.31 18 ALA B O 1
ATOM 2039 N N . ASP B 1 19 ? 20.781 -30.953 -18.797 1 68.81 19 ASP B N 1
ATOM 2040 C CA . ASP B 1 19 ? 20.641 -30.719 -20.219 1 68.81 19 ASP B CA 1
ATOM 2041 C C . ASP B 1 19 ? 19.781 -31.797 -20.875 1 68.81 19 ASP B C 1
ATOM 2043 O O . ASP B 1 19 ? 20.172 -32.969 -20.953 1 68.81 19 ASP B O 1
ATOM 2047 N N . ALA B 1 20 ? 18.547 -31.484 -21.141 1 73.94 20 ALA B N 1
ATOM 2048 C CA . ALA B 1 20 ? 17.547 -32.406 -21.688 1 73.94 20 ALA B CA 1
ATOM 2049 C C . ALA B 1 20 ? 17.75 -32.625 -23.188 1 73.94 20 ALA B C 1
ATOM 2051 O O . ALA B 1 20 ? 16.906 -33.188 -23.859 1 73.94 20 ALA B O 1
ATOM 2052 N N . SER B 1 21 ? 18.953 -32.156 -23.656 1 81.12 21 SER B N 1
ATOM 2053 C CA . SER B 1 21 ? 19.141 -32.188 -25.094 1 81.12 21 SER B CA 1
ATOM 2054 C C . SER B 1 21 ? 19.203 -33.594 -25.625 1 81.12 21 SER B C 1
ATOM 2056 O O . SER B 1 21 ? 18.938 -33.844 -26.797 1 81.12 21 SER B O 1
ATOM 2058 N N . ILE B 1 22 ? 19.453 -34.562 -24.781 1 87.12 22 ILE B N 1
ATOM 2059 C CA . ILE B 1 22 ? 19.594 -35.969 -25.234 1 87.12 22 ILE B CA 1
ATOM 2060 C C . ILE B 1 22 ? 18.219 -36.625 -25.297 1 87.12 22 ILE B C 1
ATOM 2062 O O . ILE B 1 22 ? 18.062 -37.688 -25.875 1 87.12 22 ILE B O 1
ATOM 2066 N N . LEU B 1 23 ? 17.25 -35.906 -24.734 1 92.06 23 LEU B N 1
ATOM 2067 C CA . LEU B 1 23 ? 15.914 -36.5 -24.688 1 92.06 23 LEU B CA 1
ATOM 2068 C C . LEU B 1 23 ? 15.156 -36.188 -25.984 1 92.06 23 LEU B C 1
ATOM 2070 O O . LEU B 1 23 ? 15.547 -35.312 -26.75 1 92.06 23 LEU B O 1
ATOM 2074 N N . PRO B 1 24 ? 14.094 -37 -26.25 1 92.44 24 PRO B N 1
ATOM 2075 C CA . PRO B 1 24 ? 13.258 -36.688 -27.406 1 92.44 24 PRO B CA 1
ATOM 2076 C C . PRO B 1 24 ? 12.68 -35.281 -27.375 1 92.44 24 PRO B C 1
ATOM 2078 O O . PRO B 1 24 ? 12.367 -34.75 -26.312 1 92.44 24 PRO B O 1
ATOM 2081 N N . GLN B 1 25 ? 12.453 -34.719 -28.547 1 92.81 25 GLN B N 1
ATOM 2082 C CA . GLN B 1 25 ? 12.039 -33.344 -28.703 1 92.81 25 GLN B CA 1
ATOM 2083 C C . GLN B 1 25 ? 10.734 -33.062 -27.969 1 92.81 25 GLN B C 1
ATOM 2085 O O . GLN B 1 25 ? 10.578 -32 -27.344 1 92.81 25 GLN B O 1
ATOM 2090 N N . LYS B 1 26 ? 9.859 -33.938 -28.047 1 93.31 26 LYS B N 1
ATOM 2091 C CA . LYS B 1 26 ? 8.562 -33.75 -27.391 1 93.31 26 LYS B CA 1
ATOM 2092 C C . LYS B 1 26 ? 8.727 -33.625 -25.891 1 93.31 26 LYS B C 1
ATOM 2094 O O . LYS B 1 26 ? 8.039 -32.844 -25.25 1 93.31 26 LYS B O 1
ATOM 2099 N N . ILE B 1 27 ? 9.617 -34.438 -25.328 1 94.44 27 ILE B N 1
ATOM 2100 C CA . ILE B 1 27 ? 9.867 -34.406 -23.891 1 94.44 27 ILE B CA 1
ATOM 2101 C C . ILE B 1 27 ? 10.602 -33.125 -23.531 1 94.44 27 ILE B C 1
ATOM 2103 O O . ILE B 1 27 ? 10.297 -32.5 -22.516 1 94.44 27 ILE B O 1
ATOM 2107 N N . GLN B 1 28 ? 11.523 -32.719 -24.375 1 93.25 28 GLN B N 1
ATOM 2108 C CA . GLN B 1 28 ? 12.234 -31.453 -24.172 1 93.25 28 GLN B CA 1
ATOM 2109 C C . GLN B 1 28 ? 11.258 -30.281 -24.094 1 93.25 28 GLN B C 1
ATOM 2111 O O . GLN B 1 28 ? 11.383 -29.422 -23.219 1 93.25 28 GLN B O 1
ATOM 2116 N N . ALA B 1 29 ? 10.328 -30.25 -25 1 93.25 29 ALA B N 1
ATOM 2117 C CA . ALA B 1 29 ? 9.352 -29.172 -25.047 1 93.25 29 ALA B CA 1
ATOM 2118 C C . ALA B 1 29 ? 8.516 -29.125 -23.766 1 93.25 29 ALA B C 1
ATOM 2120 O O . ALA B 1 29 ? 8.234 -28.047 -23.234 1 93.25 29 ALA B O 1
ATOM 2121 N N . ARG B 1 30 ? 8.141 -30.281 -23.312 1 94.12 30 ARG B N 1
ATOM 2122 C CA . ARG B 1 30 ? 7.348 -30.359 -22.094 1 94.12 30 ARG B CA 1
ATOM 2123 C C . ARG B 1 30 ? 8.156 -29.906 -20.875 1 94.12 30 ARG B C 1
ATOM 2125 O O . ARG B 1 30 ? 7.617 -29.266 -19.969 1 94.12 30 ARG B O 1
ATOM 2132 N N . CYS B 1 31 ? 9.414 -30.281 -20.859 1 93.75 31 CYS B N 1
ATOM 2133 C CA . CYS B 1 31 ? 10.305 -29.828 -19.797 1 93.75 31 CYS B CA 1
ATOM 2134 C C . CYS B 1 31 ? 10.406 -28.297 -19.797 1 93.75 31 CYS B C 1
ATOM 2136 O O . CYS B 1 31 ? 10.305 -27.672 -18.75 1 93.75 31 CYS B O 1
ATOM 2138 N N . GLN B 1 32 ? 10.555 -27.75 -20.969 1 92.38 32 GLN B N 1
ATOM 2139 C CA . GLN B 1 32 ? 10.625 -26.297 -21.109 1 92.38 32 GLN B CA 1
ATOM 2140 C C . GLN B 1 32 ? 9.336 -25.625 -20.641 1 92.38 32 GLN B C 1
ATOM 2142 O O . GLN B 1 32 ? 9.375 -24.578 -19.984 1 92.38 32 GLN B O 1
ATOM 2147 N N . ASP B 1 33 ? 8.234 -26.234 -20.953 1 92.94 33 ASP B N 1
ATOM 2148 C CA . ASP B 1 33 ? 6.938 -25.734 -20.531 1 92.94 33 ASP B CA 1
ATOM 2149 C C . ASP B 1 33 ? 6.828 -25.719 -19 1 92.94 33 ASP B C 1
ATOM 2151 O O . ASP B 1 33 ? 6.34 -24.75 -18.422 1 92.94 33 ASP B O 1
ATOM 2155 N N . CYS B 1 34 ? 7.238 -26.75 -18.438 1 93.94 34 CYS B N 1
ATOM 2156 C CA . CYS B 1 34 ? 7.184 -26.859 -16.984 1 93.94 34 CYS B CA 1
ATOM 2157 C C . CYS B 1 34 ? 8.07 -25.797 -16.344 1 93.94 34 CYS B C 1
ATOM 2159 O O . CYS B 1 34 ? 7.676 -25.172 -15.352 1 93.94 34 CYS B O 1
ATOM 2161 N N . GLU B 1 35 ? 9.25 -25.625 -16.859 1 93.25 35 GLU B N 1
ATOM 2162 C CA . GLU B 1 35 ? 10.18 -24.609 -16.359 1 93.25 35 GLU B CA 1
ATOM 2163 C C . GLU B 1 35 ? 9.617 -23.203 -16.547 1 93.25 35 GLU B C 1
ATOM 2165 O O . GLU B 1 35 ? 9.703 -22.375 -15.641 1 93.25 35 GLU B O 1
ATOM 2170 N N . GLY B 1 36 ? 9.07 -23 -17.703 1 94.12 36 GLY B N 1
ATOM 2171 C CA . GLY B 1 36 ? 8.414 -21.719 -17.953 1 94.12 36 GLY B CA 1
ATOM 2172 C C . GLY B 1 36 ? 7.234 -21.469 -17.031 1 94.12 36 GLY B C 1
ATOM 2173 O O . GLY B 1 36 ? 7.02 -20.344 -16.594 1 94.12 36 GLY B O 1
ATOM 2174 N N . TYR B 1 37 ? 6.473 -22.469 -16.719 1 94.81 37 TYR B N 1
ATOM 2175 C CA . TYR B 1 37 ? 5.332 -22.359 -15.812 1 94.81 37 TYR B CA 1
ATOM 2176 C C . TYR B 1 37 ? 5.777 -21.922 -14.422 1 94.81 37 TYR B C 1
ATOM 2178 O O . TYR B 1 37 ? 5.176 -21.031 -13.82 1 94.81 37 TYR B O 1
ATOM 2186 N N . LYS B 1 38 ? 6.793 -22.562 -13.953 1 95.19 38 LYS B N 1
ATOM 2187 C CA . LYS B 1 38 ? 7.305 -22.172 -12.641 1 95.19 38 LYS B CA 1
ATOM 2188 C C . LYS B 1 38 ? 7.703 -20.703 -12.617 1 95.19 38 LYS B C 1
ATOM 2190 O O . LYS B 1 38 ? 7.355 -19.984 -11.68 1 95.19 38 LYS B O 1
ATOM 2195 N N . ALA B 1 39 ? 8.453 -20.281 -13.609 1 94.31 39 ALA B N 1
ATOM 2196 C CA . ALA B 1 39 ? 8.906 -18.891 -13.68 1 94.31 39 ALA B CA 1
ATOM 2197 C C . ALA B 1 39 ? 7.719 -17.938 -13.695 1 94.31 39 ALA B C 1
ATOM 2199 O O . ALA B 1 39 ? 7.715 -16.938 -12.977 1 94.31 39 ALA B O 1
ATOM 2200 N N . ALA B 1 40 ? 6.754 -18.219 -14.477 1 94.31 40 ALA B N 1
ATOM 2201 C CA . ALA B 1 40 ? 5.547 -17.406 -14.547 1 94.31 40 ALA B CA 1
ATOM 2202 C C . ALA B 1 40 ? 4.805 -17.391 -13.219 1 94.31 40 ALA B C 1
ATOM 2204 O O . ALA B 1 40 ? 4.309 -16.344 -12.781 1 94.31 40 ALA B O 1
ATOM 2205 N N . LEU B 1 41 ? 4.746 -18.516 -12.633 1 95.19 41 LEU B N 1
ATOM 2206 C CA . LEU B 1 41 ? 4.043 -18.656 -11.359 1 95.19 41 LEU B CA 1
ATOM 2207 C C . LEU B 1 41 ? 4.723 -17.844 -10.266 1 95.19 41 LEU B C 1
ATOM 2209 O O . LEU B 1 41 ? 4.051 -17.25 -9.422 1 95.19 41 LEU B O 1
ATOM 2213 N N . ILE B 1 42 ? 6.035 -17.812 -10.266 1 94.5 42 ILE B N 1
ATOM 2214 C CA . ILE B 1 42 ? 6.793 -17.016 -9.305 1 94.5 42 ILE B CA 1
ATOM 2215 C C . ILE B 1 42 ? 6.445 -15.531 -9.461 1 94.5 42 ILE B C 1
ATOM 2217 O O . ILE B 1 42 ? 6.18 -14.844 -8.477 1 94.5 42 ILE B O 1
ATOM 2221 N N . GLU B 1 43 ? 6.398 -15.086 -10.648 1 94.12 43 GLU B N 1
ATOM 2222 C CA . GLU B 1 43 ? 6.047 -13.695 -10.914 1 94.12 43 GLU B CA 1
ATOM 2223 C C . GLU B 1 43 ? 4.621 -13.391 -10.469 1 94.12 43 GLU B C 1
ATOM 2225 O O . GLU B 1 43 ? 4.359 -12.336 -9.891 1 94.12 43 GLU B O 1
ATOM 2230 N N . THR B 1 44 ? 3.74 -14.312 -10.742 1 94.12 44 THR B N 1
ATOM 2231 C CA . THR B 1 44 ? 2.342 -14.133 -10.367 1 94.12 44 THR B CA 1
ATOM 2232 C C . THR B 1 44 ? 2.188 -14.109 -8.852 1 94.12 44 THR B C 1
ATOM 2234 O O . THR B 1 44 ? 1.463 -13.266 -8.305 1 94.12 44 THR B O 1
ATOM 2237 N N . CYS B 1 45 ? 2.824 -14.992 -8.25 1 93.94 45 CYS B N 1
ATOM 2238 C CA . CYS B 1 45 ? 2.803 -15.031 -6.797 1 93.94 45 CYS B CA 1
ATOM 2239 C C . CYS B 1 45 ? 3.332 -13.734 -6.207 1 93.94 45 CYS B C 1
ATOM 2241 O O . CYS B 1 45 ? 2.725 -13.164 -5.297 1 93.94 45 CYS B O 1
ATOM 2243 N N . ASP B 1 46 ? 4.438 -13.273 -6.727 1 93.56 46 ASP B N 1
ATOM 2244 C CA . ASP B 1 46 ? 5.02 -12.016 -6.273 1 93.56 46 ASP B CA 1
ATOM 2245 C C . ASP B 1 46 ? 4.047 -10.852 -6.461 1 93.56 46 ASP B C 1
ATOM 2247 O O . ASP B 1 46 ? 3.887 -10.016 -5.57 1 93.56 46 ASP B O 1
ATOM 2251 N N . ALA B 1 47 ? 3.447 -10.828 -7.586 1 93.44 47 ALA B N 1
ATOM 2252 C CA . ALA B 1 47 ? 2.482 -9.773 -7.883 1 93.44 47 ALA B CA 1
ATOM 2253 C C . ALA B 1 47 ? 1.307 -9.82 -6.91 1 93.44 47 ALA B C 1
ATOM 2255 O O . ALA B 1 47 ? 0.844 -8.773 -6.438 1 93.44 47 ALA B O 1
ATOM 2256 N N . MET B 1 48 ? 0.831 -10.984 -6.625 1 92.56 48 MET B N 1
ATOM 2257 C CA . MET B 1 48 ? -0.265 -11.125 -5.672 1 92.56 48 MET B CA 1
ATOM 2258 C C . MET B 1 48 ? 0.151 -10.641 -4.289 1 92.56 48 MET B C 1
ATOM 2260 O O . MET B 1 48 ? -0.631 -9.992 -3.592 1 92.56 48 MET B O 1
ATOM 2264 N N . MET B 1 49 ? 1.342 -10.945 -3.912 1 92.69 49 MET B N 1
ATOM 2265 C CA . MET B 1 49 ? 1.853 -10.5 -2.617 1 92.69 49 MET B CA 1
ATOM 2266 C C . MET B 1 49 ? 1.952 -8.977 -2.561 1 92.69 49 MET B C 1
ATOM 2268 O O . MET B 1 49 ? 1.76 -8.383 -1.501 1 92.69 49 MET B O 1
ATOM 2272 N N . GLN B 1 50 ? 2.23 -8.359 -3.701 1 91.94 50 GLN B N 1
ATOM 2273 C CA . GLN B 1 50 ? 2.279 -6.906 -3.771 1 91.94 50 GLN B CA 1
ATOM 2274 C C . GLN B 1 50 ? 0.907 -6.297 -3.494 1 91.94 50 GLN B C 1
ATOM 2276 O O . GLN B 1 50 ? 0.808 -5.227 -2.893 1 91.94 50 GLN B O 1
ATOM 2281 N N . ILE B 1 51 ? -0.122 -6.922 -3.924 1 91.44 51 ILE B N 1
ATOM 2282 C CA . ILE B 1 51 ? -1.482 -6.461 -3.674 1 91.44 51 ILE B CA 1
ATOM 2283 C C . ILE B 1 51 ? -1.809 -6.59 -2.189 1 91.44 51 ILE B C 1
ATOM 2285 O O . ILE B 1 51 ? -2.391 -5.68 -1.593 1 91.44 51 ILE B O 1
ATOM 2289 N N . LEU B 1 52 ? -1.376 -7.711 -1.629 1 92.19 52 LEU B N 1
ATOM 2290 C CA . LEU B 1 52 ? -1.682 -8.008 -0.234 1 92.19 52 LEU B CA 1
ATOM 2291 C C . LEU B 1 52 ? -0.85 -7.137 0.703 1 92.19 52 LEU B C 1
ATOM 2293 O O . LEU B 1 52 ? -1.303 -6.785 1.794 1 92.19 52 LEU B O 1
ATOM 2297 N N . GLN B 1 53 ? 0.396 -6.93 0.282 1 92 53 GLN B N 1
ATOM 2298 C CA . GLN B 1 53 ? 1.367 -6.152 1.045 1 92 53 GLN B CA 1
ATOM 2299 C C . GLN B 1 53 ? 2.043 -5.102 0.168 1 92 53 GLN B C 1
ATOM 2301 O O . GLN B 1 53 ? 3.035 -5.391 -0.504 1 92 53 GLN B O 1
ATOM 2306 N N . GLY B 1 54 ? 1.525 -3.93 0.285 1 83.12 54 GLY B N 1
ATOM 2307 C CA . GLY B 1 54 ? 1.958 -2.859 -0.6 1 83.12 54 GLY B CA 1
ATOM 2308 C C . GLY B 1 54 ? 3.365 -2.375 -0.306 1 83.12 54 GLY B C 1
ATOM 2309 O O . GLY B 1 54 ? 4.02 -1.795 -1.173 1 83.12 54 GLY B O 1
ATOM 2310 N N . SER B 1 55 ? 3.838 -2.598 0.875 1 86.38 55 SER B N 1
ATOM 2311 C CA . SER B 1 55 ? 5.164 -2.115 1.246 1 86.38 55 SER B CA 1
ATOM 2312 C C . SER B 1 55 ? 6.238 -3.148 0.918 1 86.38 55 SER B C 1
ATOM 2314 O O . SER B 1 55 ? 6.211 -4.266 1.435 1 86.38 55 SER B O 1
ATOM 2316 N N . PRO B 1 56 ? 7.18 -2.771 0.123 1 87.69 56 PRO B N 1
ATOM 2317 C CA . PRO B 1 56 ? 8.242 -3.723 -0.218 1 87.69 56 PRO B CA 1
ATOM 2318 C C . PRO B 1 56 ? 9.07 -4.141 0.995 1 87.69 56 PRO B C 1
ATOM 2320 O O . PRO B 1 56 ? 9.664 -5.223 0.997 1 87.69 56 PRO B O 1
ATOM 2323 N N . ASP B 1 57 ? 9.008 -3.312 2.045 1 86.88 57 ASP B N 1
ATOM 2324 C CA . ASP B 1 57 ? 9.82 -3.584 3.22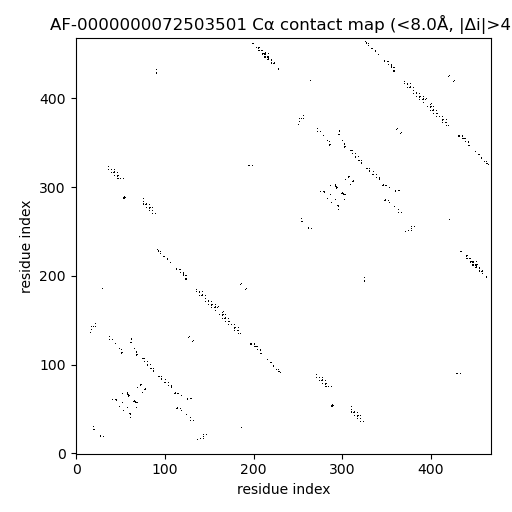9 1 86.88 57 ASP B CA 1
ATOM 2325 C C . ASP B 1 57 ? 9.305 -4.812 3.975 1 86.88 57 ASP B C 1
ATOM 2327 O O . ASP B 1 57 ? 10.055 -5.461 4.707 1 86.88 57 ASP B O 1
ATOM 2331 N N . TYR B 1 58 ? 8.102 -5.156 3.74 1 89.19 58 TYR B N 1
ATOM 2332 C CA . TYR B 1 58 ? 7.504 -6.246 4.504 1 89.19 58 TYR B CA 1
ATOM 2333 C C . TYR B 1 58 ? 7.047 -7.371 3.584 1 89.19 58 TYR B C 1
ATOM 2335 O O . TYR B 1 58 ? 6.289 -8.25 3.998 1 89.19 58 TYR B O 1
ATOM 2343 N N . ARG B 1 59 ? 7.449 -7.309 2.412 1 88.88 59 ARG B N 1
ATOM 2344 C CA . ARG B 1 59 ? 7.105 -8.352 1.456 1 88.88 59 ARG B CA 1
ATOM 2345 C C . ARG B 1 59 ? 8.227 -9.383 1.341 1 88.88 59 ARG B C 1
ATOM 2347 O O . ARG B 1 59 ? 9.312 -9.07 0.844 1 88.88 59 ARG B O 1
ATOM 2354 N N . PRO B 1 60 ? 7.945 -10.539 1.729 1 87.81 60 PRO B N 1
ATOM 2355 C CA . PRO B 1 60 ? 8.984 -11.562 1.619 1 87.81 60 PRO B CA 1
ATOM 2356 C C . PRO B 1 60 ? 9.172 -12.062 0.187 1 87.81 60 PRO B C 1
ATOM 2358 O O . PRO B 1 60 ? 8.289 -11.875 -0.655 1 87.81 60 PRO B O 1
ATOM 2361 N N . ALA B 1 61 ? 10.375 -12.664 0.003 1 87.31 61 ALA B N 1
ATOM 2362 C CA . ALA B 1 61 ? 10.578 -13.352 -1.27 1 87.31 61 ALA B CA 1
ATOM 2363 C C . ALA B 1 61 ? 9.617 -14.531 -1.415 1 87.31 61 ALA B C 1
ATOM 2365 O O . ALA B 1 61 ? 9.273 -15.18 -0.427 1 87.31 61 ALA B O 1
ATOM 2366 N N . VAL B 1 62 ? 9.203 -14.781 -2.586 1 87.19 62 VAL B N 1
ATOM 2367 C CA . VAL B 1 62 ? 8.219 -15.82 -2.869 1 87.19 62 VAL B CA 1
ATOM 2368 C C . VAL B 1 62 ? 8.703 -17.156 -2.297 1 87.19 62 VAL B C 1
ATOM 2370 O O . VAL B 1 62 ? 7.91 -17.938 -1.766 1 87.19 62 VAL B O 1
ATOM 2373 N N . GLU B 1 63 ? 10 -17.469 -2.291 1 82.88 63 GLU B N 1
ATOM 2374 C CA . GLU B 1 63 ? 10.555 -18.766 -1.904 1 82.88 63 GLU B CA 1
ATOM 2375 C C . GLU B 1 63 ? 10.938 -18.781 -0.426 1 82.88 63 GLU B C 1
ATOM 2377 O O . GLU B 1 63 ? 11.469 -19.781 0.073 1 82.88 63 GLU B O 1
ATOM 2382 N N . SER B 1 64 ? 10.664 -17.734 0.333 1 79.44 64 SER B N 1
ATOM 2383 C CA . SER B 1 64 ? 11.062 -17.625 1.732 1 79.44 64 SER B CA 1
ATOM 2384 C C . SER B 1 64 ? 9.875 -17.844 2.664 1 79.44 64 SER B C 1
ATOM 2386 O O . SER B 1 64 ? 8.773 -18.141 2.211 1 79.44 64 SER B O 1
ATOM 2388 N N . ALA B 1 65 ? 10.32 -17.844 4.027 1 68.56 65 ALA B N 1
ATOM 2389 C CA . ALA B 1 65 ? 9.25 -17.875 5.023 1 68.56 65 ALA B CA 1
ATOM 2390 C C . ALA B 1 65 ? 8.344 -16.656 4.887 1 68.56 65 ALA B C 1
ATOM 2392 O O . ALA B 1 65 ? 8.812 -15.547 4.633 1 68.56 65 ALA B O 1
ATOM 2393 N N . GLN B 1 66 ? 7.102 -17.016 4.949 1 68.75 66 GLN B N 1
ATOM 2394 C CA . GLN B 1 66 ? 6.18 -15.969 4.516 1 68.75 66 GLN B CA 1
ATOM 2395 C C . GLN B 1 66 ? 5.594 -15.219 5.707 1 68.75 66 GLN B C 1
ATOM 2397 O O . GLN B 1 66 ? 4.727 -15.734 6.414 1 68.75 66 GLN B O 1
ATOM 2402 N N . GLN B 1 67 ? 6.262 -14.156 6.176 1 83.56 67 GLN B N 1
ATOM 2403 C CA . GLN B 1 67 ? 5.621 -13.164 7.027 1 83.56 67 GLN B CA 1
ATOM 2404 C C . GLN B 1 67 ? 5.332 -11.875 6.254 1 83.56 67 GLN B C 1
ATOM 2406 O O . GLN B 1 67 ? 6.25 -11.125 5.922 1 83.56 67 GLN B O 1
ATOM 2411 N N . MET B 1 68 ? 4.051 -11.703 5.965 1 89.19 68 MET B N 1
ATOM 2412 C CA . MET B 1 68 ? 3.688 -10.578 5.105 1 89.19 68 MET B CA 1
ATOM 2413 C C . MET B 1 68 ? 2.965 -9.492 5.902 1 89.19 68 MET B C 1
ATOM 2415 O O . MET B 1 68 ? 2.881 -8.344 5.465 1 89.19 68 MET B O 1
ATOM 2419 N N . ALA B 1 69 ? 2.467 -9.93 7.098 1 92.94 69 ALA B N 1
ATOM 2420 C CA . ALA B 1 69 ? 1.681 -8.984 7.887 1 92.94 69 ALA B CA 1
ATOM 2421 C C . ALA B 1 69 ? 2.559 -7.863 8.43 1 92.94 69 ALA B C 1
ATOM 2423 O O . ALA B 1 69 ? 3.701 -8.094 8.828 1 92.94 69 ALA B O 1
ATOM 2424 N N . TYR B 1 70 ? 2.027 -6.676 8.438 1 93.56 70 TYR B N 1
ATOM 2425 C CA . TYR B 1 70 ? 2.736 -5.57 9.078 1 93.56 70 TYR B CA 1
ATOM 2426 C C . TYR B 1 70 ? 3.035 -5.891 10.531 1 93.56 70 TYR B C 1
ATOM 2428 O O . TYR B 1 70 ? 2.166 -6.375 11.266 1 93.56 70 TYR B O 1
ATOM 2436 N N . PRO B 1 71 ? 4.289 -5.633 10.906 1 94 71 PRO B N 1
ATOM 2437 C CA . PRO B 1 71 ? 4.508 -5.652 12.352 1 94 71 PRO B CA 1
ATOM 2438 C C . PRO B 1 71 ? 3.664 -4.613 13.086 1 94 71 PRO B C 1
ATOM 2440 O O . PRO B 1 71 ? 3.262 -3.609 12.5 1 94 71 PRO B O 1
ATOM 2443 N N . PRO B 1 72 ? 3.434 -4.867 14.375 1 93.12 72 PRO B N 1
ATOM 2444 C CA . PRO B 1 72 ? 2.664 -3.885 15.141 1 93.12 72 PRO B CA 1
ATOM 2445 C C . PRO B 1 72 ? 3.266 -2.482 15.078 1 93.12 72 PRO B C 1
ATOM 2447 O O . PRO B 1 72 ? 4.484 -2.324 15.188 1 93.12 72 PRO B O 1
ATOM 2450 N N . GLY B 1 73 ? 2.41 -1.494 14.797 1 92.75 73 GLY B N 1
ATOM 2451 C CA . GLY B 1 73 ? 2.836 -0.104 14.82 1 92.75 73 GLY B CA 1
ATOM 2452 C C . GLY B 1 73 ? 3.316 0.394 13.469 1 92.75 73 GLY B C 1
ATOM 2453 O O . GLY B 1 73 ? 3.639 1.574 13.312 1 92.75 73 GLY B O 1
ATOM 2454 N N . THR B 1 74 ? 3.334 -0.462 12.422 1 92.81 74 THR B N 1
ATOM 2455 C CA . THR B 1 74 ? 3.959 -0.051 11.172 1 92.81 74 THR B CA 1
ATOM 2456 C C . THR B 1 74 ? 2.922 0.047 10.055 1 92.81 74 THR B C 1
ATOM 2458 O O . THR B 1 74 ? 3.193 0.621 8.992 1 92.81 74 THR B O 1
ATOM 2461 N N . ALA B 1 75 ? 1.729 -0.5 10.297 1 93.94 75 ALA B N 1
ATOM 2462 C CA . ALA B 1 75 ? 0.679 -0.333 9.297 1 93.94 75 ALA B CA 1
ATOM 2463 C C . ALA B 1 75 ? 0.363 1.144 9.07 1 93.94 75 ALA B C 1
ATOM 2465 O O . ALA B 1 75 ? 0.366 1.936 10.016 1 93.94 75 ALA B O 1
ATOM 2466 N N . PRO B 1 76 ? 0.095 1.495 7.867 1 92.62 76 PRO B N 1
ATOM 2467 C CA . PRO B 1 76 ? -0.159 2.906 7.562 1 92.62 76 PRO B CA 1
ATOM 2468 C C . PRO B 1 76 ? -1.191 3.533 8.492 1 92.62 76 PRO B C 1
ATOM 2470 O O . PRO B 1 76 ? -1.014 4.672 8.945 1 92.62 76 PRO B O 1
ATOM 2473 N N . SER B 1 77 ? -2.258 2.803 8.82 1 91.5 77 SER B N 1
ATOM 2474 C CA . SER B 1 77 ? -3.281 3.336 9.711 1 91.5 77 SER B CA 1
ATOM 2475 C C . SER B 1 77 ? -2.74 3.521 11.125 1 91.5 77 SER B C 1
ATOM 2477 O O . SER B 1 77 ? -3.148 4.441 11.836 1 91.5 77 SER B O 1
ATOM 2479 N N . GLU B 1 78 ? -1.855 2.666 11.539 1 93.75 78 GLU B N 1
ATOM 2480 C CA . GLU B 1 78 ? -1.259 2.807 12.859 1 93.75 78 GLU B CA 1
ATOM 2481 C C . GLU B 1 78 ? -0.282 3.979 12.906 1 93.75 78 GLU B C 1
ATOM 2483 O O . GLU B 1 78 ? -0.186 4.676 13.922 1 93.75 78 GLU B O 1
ATOM 2488 N N . VAL B 1 79 ? 0.42 4.164 11.828 1 94.19 79 VAL B N 1
ATOM 2489 C CA . VAL B 1 79 ? 1.303 5.32 11.719 1 94.19 79 VAL B CA 1
ATOM 2490 C C . VAL B 1 79 ? 0.48 6.605 11.789 1 94.19 79 VAL B C 1
ATOM 2492 O O . VAL B 1 79 ? 0.855 7.555 12.484 1 94.19 79 VAL B O 1
ATOM 2495 N N . PHE B 1 80 ? -0.623 6.617 11.172 1 94.38 80 PHE B N 1
ATOM 2496 C CA . PHE B 1 80 ? -1.527 7.762 11.219 1 94.38 80 PHE B CA 1
ATOM 2497 C C . PHE B 1 80 ? -2.055 7.973 12.633 1 94.38 80 PHE B C 1
ATOM 2499 O O . PHE B 1 80 ? -2.086 9.102 13.125 1 94.38 80 PHE B O 1
ATOM 2506 N N . ASP B 1 81 ? -2.389 6.883 13.242 1 92.31 81 ASP B N 1
ATOM 2507 C CA . ASP B 1 81 ? -2.859 6.938 14.625 1 92.31 81 ASP B CA 1
ATOM 2508 C C . ASP B 1 81 ? -1.832 7.617 15.523 1 92.31 81 ASP B C 1
ATOM 2510 O O . ASP B 1 81 ? -2.174 8.516 16.297 1 92.31 81 ASP B O 1
ATOM 2514 N N . LYS B 1 82 ? -0.614 7.262 15.43 1 93.25 82 LYS B N 1
ATOM 2515 C CA . LYS B 1 82 ? 0.466 7.848 16.219 1 93.25 82 LYS B CA 1
ATOM 2516 C C . LYS B 1 82 ? 0.59 9.344 15.945 1 93.25 82 LYS B C 1
ATOM 2518 O O . LYS B 1 82 ? 0.82 10.133 16.859 1 93.25 82 LYS B O 1
ATOM 2523 N N . SER B 1 83 ? 0.438 9.68 14.672 1 92.44 83 SER B N 1
ATOM 2524 C CA . SER B 1 83 ? 0.54 11.094 14.312 1 92.44 83 SER B CA 1
ATOM 2525 C C . SER B 1 83 ? -0.611 11.898 14.898 1 92.44 83 SER B C 1
ATOM 2527 O O . SER B 1 83 ? -0.43 13.055 15.289 1 92.44 83 SER B O 1
ATOM 2529 N N . LEU B 1 84 ? -1.791 11.281 14.992 1 89.88 84 LEU B N 1
ATOM 2530 C CA . LEU B 1 84 ? -2.963 11.945 15.555 1 89.88 84 LEU B CA 1
ATOM 2531 C C . LEU B 1 84 ? -2.771 12.227 17.047 1 89.88 84 LEU B C 1
ATOM 2533 O O . LEU B 1 84 ? -3.254 13.234 17.562 1 89.8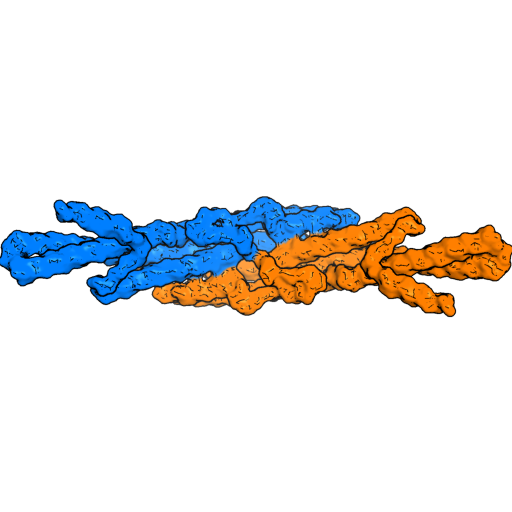8 84 LEU B O 1
ATOM 2537 N N . GLU B 1 85 ? -2.039 11.344 17.672 1 87.56 85 GLU B N 1
ATOM 2538 C CA . GLU B 1 85 ? -1.755 11.555 19.094 1 87.56 85 GLU B CA 1
ATOM 2539 C C . GLU B 1 85 ? -0.988 12.859 19.312 1 87.56 85 GLU B C 1
ATOM 2541 O O . GLU B 1 85 ? -1.232 13.57 20.281 1 87.56 85 GLU B O 1
ATOM 2546 N N . LYS B 1 86 ? -0.189 13.156 18.422 1 87.25 86 LYS B N 1
ATOM 2547 C CA . LYS B 1 86 ? 0.586 14.391 18.516 1 87.25 86 LYS B CA 1
ATOM 2548 C C . LYS B 1 86 ? -0.287 15.617 18.25 1 87.25 86 LYS B C 1
ATOM 2550 O O . LYS B 1 86 ? 0.04 16.719 18.672 1 87.25 86 LYS B O 1
ATOM 2555 N N . MET B 1 87 ? -1.418 15.391 17.562 1 88.5 87 MET B N 1
ATOM 2556 C CA . MET B 1 87 ? -2.316 16.484 17.188 1 88.5 87 MET B CA 1
ATOM 2557 C C . MET B 1 87 ? -3.305 16.781 18.297 1 88.5 87 MET B C 1
ATOM 2559 O O . MET B 1 87 ? -3.955 17.828 18.297 1 88.5 87 MET B O 1
ATOM 2563 N N . LYS B 1 88 ? -3.498 15.891 19.234 1 82.56 88 LYS B N 1
ATOM 2564 C CA . LYS B 1 88 ? -4.488 16.016 20.297 1 82.56 88 LYS B CA 1
ATOM 2565 C C . LYS B 1 88 ? -4.336 17.328 21.047 1 82.56 88 LYS B C 1
ATOM 2567 O O . LYS B 1 88 ? -5.328 17.984 21.375 1 82.56 88 LYS B O 1
ATOM 2572 N N . GLY B 1 89 ? -3.152 17.812 21.234 1 80.19 89 GLY B N 1
ATOM 2573 C CA . GLY B 1 89 ? -2.951 19.062 21.969 1 80.19 89 GLY B CA 1
ATOM 2574 C C . GLY B 1 89 ? -3.23 20.297 21.125 1 80.19 89 GLY B C 1
ATOM 2575 O O . GLY B 1 89 ? -3.379 21.391 21.656 1 80.19 89 GLY B O 1
ATOM 2576 N N . TYR B 1 90 ? -3.461 20 19.828 1 86.62 90 TYR B N 1
ATOM 2577 C CA . TYR B 1 90 ? -3.604 21.141 18.938 1 86.62 90 TYR B CA 1
ATOM 2578 C C . TYR B 1 90 ? -5.035 21.266 18.422 1 86.62 90 TYR B C 1
ATOM 2580 O O . TYR B 1 90 ? -5.488 22.359 18.062 1 86.62 90 TYR B O 1
ATOM 2588 N N . TRP B 1 91 ? -5.664 20.156 18.328 1 81.19 91 TRP B N 1
ATOM 2589 C CA . TRP B 1 91 ? -7.027 20.141 17.797 1 81.19 91 TRP B CA 1
ATOM 2590 C C . TRP B 1 91 ? -8.047 20.141 18.938 1 81.19 91 TRP B C 1
ATOM 2592 O O . TRP B 1 91 ? -7.777 19.609 20.016 1 81.19 91 TRP B O 1
ATOM 2602 N N . TYR B 1 92 ? -9.055 20.859 18.891 1 69.94 92 TYR B N 1
ATOM 2603 C CA . TYR B 1 92 ? -10.039 21.094 19.953 1 69.94 92 TYR B CA 1
ATOM 2604 C C . TYR B 1 92 ? -11.039 19.953 20.031 1 69.94 92 TYR B C 1
ATOM 2606 O O . TYR B 1 92 ? -11.891 19.938 20.922 1 69.94 92 TYR B O 1
ATOM 2614 N N . ASP B 1 93 ? -10.914 19.062 19.156 1 75.38 93 ASP B N 1
ATOM 2615 C CA . ASP B 1 93 ? -11.898 17.984 19.141 1 75.38 93 ASP B CA 1
ATOM 2616 C C . ASP B 1 93 ? -11.258 16.641 19.5 1 75.38 93 ASP B C 1
ATOM 2618 O O . ASP B 1 93 ? -10.898 15.859 18.625 1 75.38 93 ASP B O 1
ATOM 2622 N N . GLU B 1 94 ? -11.203 16.391 20.75 1 75.44 94 GLU B N 1
ATOM 2623 C CA . GLU B 1 94 ? -10.602 15.18 21.281 1 75.44 94 GLU B CA 1
ATOM 2624 C C . GLU B 1 94 ? -11.398 13.945 20.875 1 75.44 94 GLU B C 1
ATOM 2626 O O . GLU B 1 94 ? -10.836 12.867 20.672 1 75.44 94 GLU B O 1
ATOM 2631 N N . ASN B 1 95 ? -12.68 14.164 20.703 1 76.25 95 ASN B N 1
ATOM 2632 C CA . ASN B 1 95 ? -13.531 13.047 20.312 1 76.25 95 ASN B CA 1
ATOM 2633 C C . ASN B 1 95 ? -13.234 12.602 18.875 1 76.25 95 ASN B C 1
ATOM 2635 O O . ASN B 1 95 ? -13.227 11.406 18.578 1 76.25 95 ASN B O 1
ATOM 2639 N N . PHE B 1 96 ? -13 13.555 18.047 1 77.19 96 PHE B N 1
ATOM 2640 C CA . PHE B 1 96 ? -12.648 13.242 16.672 1 77.19 96 PHE B CA 1
ATOM 2641 C C . PHE B 1 96 ? -11.367 12.422 16.594 1 77.19 96 PHE B C 1
ATOM 2643 O O . PHE B 1 96 ? -11.328 11.383 15.938 1 77.19 96 PHE B O 1
ATOM 2650 N N . VAL B 1 97 ? -10.398 12.82 17.375 1 81.44 97 VAL B N 1
ATOM 2651 C CA . VAL B 1 97 ? -9.102 12.148 17.375 1 81.44 97 VAL B CA 1
ATOM 2652 C C . VAL B 1 97 ? -9.266 10.734 17.938 1 81.44 97 VAL B C 1
ATOM 2654 O O . VAL B 1 97 ? -8.703 9.781 17.406 1 81.44 97 VAL B O 1
ATOM 2657 N N . ALA B 1 98 ? -10.07 10.633 18.938 1 81.94 98 ALA B N 1
ATOM 2658 C CA . ALA B 1 98 ? -10.281 9.336 19.578 1 81.94 98 ALA B CA 1
ATOM 2659 C C . ALA B 1 98 ? -10.984 8.367 18.641 1 81.94 98 ALA B C 1
ATOM 2661 O O . ALA B 1 98 ? -10.625 7.188 18.562 1 81.94 98 ALA B O 1
ATOM 2662 N N . GLU B 1 99 ? -11.945 8.844 17.922 1 81.5 99 GLU B N 1
ATOM 2663 C CA . GLU B 1 99 ? -12.68 8 16.984 1 81.5 99 GLU B CA 1
ATOM 2664 C C . GLU B 1 99 ? -11.789 7.574 15.82 1 81.5 99 GLU B C 1
ATOM 2666 O O . GLU B 1 99 ? -11.828 6.414 15.398 1 81.5 99 GLU B O 1
ATOM 2671 N N . CYS B 1 100 ? -10.992 8.5 15.367 1 83.31 100 CYS B N 1
ATOM 2672 C CA . CYS B 1 100 ? -10.047 8.172 14.305 1 83.31 100 CYS B CA 1
ATOM 2673 C C . CYS B 1 100 ? -9.047 7.125 14.766 1 83.31 100 CYS B C 1
ATOM 2675 O O . CYS B 1 100 ? -8.742 6.184 14.039 1 83.31 100 CYS B O 1
ATOM 2677 N N . SER B 1 101 ? -8.602 7.336 15.977 1 84.75 101 SER B N 1
ATOM 2678 C CA . SER B 1 101 ? -7.633 6.41 16.562 1 84.75 101 SER B CA 1
ATOM 2679 C C . SER B 1 101 ? -8.203 5 16.641 1 84.75 101 SER B C 1
ATOM 2681 O O . SER B 1 101 ? -7.539 4.031 16.266 1 84.75 101 SER B O 1
ATOM 2683 N N . LYS B 1 102 ? -9.352 4.875 17.094 1 84.12 102 LYS B N 1
ATOM 2684 C CA . LYS B 1 102 ? -10.016 3.578 17.188 1 84.12 102 LYS B CA 1
ATOM 2685 C C . LYS B 1 102 ? -10.164 2.934 15.812 1 84.12 102 LYS B C 1
ATOM 2687 O O . LYS B 1 102 ? -9.883 1.745 15.648 1 84.12 102 LYS B O 1
ATOM 2692 N N . ALA B 1 103 ? -10.602 3.697 14.898 1 84.06 103 ALA B N 1
ATOM 2693 C CA . ALA B 1 103 ? -10.758 3.203 13.539 1 84.06 103 ALA B CA 1
ATOM 2694 C C . ALA B 1 103 ? -9.43 2.711 12.977 1 84.06 103 ALA B C 1
ATOM 2696 O O . ALA B 1 103 ? -9.367 1.646 12.359 1 84.06 103 ALA B O 1
ATOM 2697 N N . CYS B 1 104 ? -8.383 3.484 13.219 1 88.69 104 CYS B N 1
ATOM 2698 C CA . CYS B 1 104 ? -7.055 3.143 12.719 1 88.69 104 CYS B CA 1
ATOM 2699 C C . CYS B 1 104 ? -6.605 1.784 13.25 1 88.69 104 CYS B C 1
ATOM 2701 O O . CYS B 1 104 ? -6.07 0.967 12.492 1 88.69 104 CYS B O 1
ATOM 2703 N N . LYS B 1 105 ? -6.879 1.533 14.477 1 88.06 105 LYS B N 1
ATOM 2704 C CA . LYS B 1 105 ? -6.477 0.271 15.086 1 88.06 105 LYS B CA 1
ATOM 2705 C C . LYS B 1 105 ? -7.242 -0.903 14.484 1 88.06 105 LYS B C 1
ATOM 2707 O O . LYS B 1 105 ? -6.656 -1.95 14.195 1 88.06 105 LYS B O 1
ATOM 2712 N N . LEU B 1 106 ? -8.477 -0.722 14.258 1 89.38 106 LEU B N 1
ATOM 2713 C CA . LEU B 1 106 ? -9.305 -1.774 13.672 1 89.38 106 LEU B CA 1
ATOM 2714 C C . LEU B 1 106 ? -8.898 -2.043 12.227 1 89.38 106 LEU B C 1
ATOM 2716 O O . LEU B 1 106 ? -8.836 -3.199 11.805 1 89.38 106 LEU B O 1
ATOM 2720 N N . ILE B 1 107 ? -8.617 -0.99 11.555 1 90.38 107 ILE B N 1
ATOM 2721 C CA . ILE B 1 107 ? -8.211 -1.116 10.164 1 90.38 107 ILE B CA 1
ATOM 2722 C C . ILE B 1 107 ? -6.883 -1.865 10.078 1 90.38 107 ILE B C 1
ATOM 2724 O O . ILE B 1 107 ? -6.711 -2.746 9.234 1 90.38 107 ILE B O 1
ATOM 2728 N N . ALA B 1 108 ? -6.012 -1.516 10.961 1 92.25 108 ALA B N 1
ATOM 2729 C CA . ALA B 1 108 ? -4.719 -2.195 10.984 1 92.25 108 ALA B CA 1
ATOM 2730 C C . ALA B 1 108 ? -4.887 -3.686 11.258 1 92.25 108 ALA B C 1
ATOM 2732 O O . ALA B 1 108 ? -4.242 -4.52 10.617 1 92.25 108 ALA B O 1
ATOM 2733 N N . ALA B 1 109 ? -5.719 -3.994 12.18 1 92.31 109 ALA B N 1
ATOM 2734 C CA . ALA B 1 109 ? -5.977 -5.395 12.516 1 92.31 109 ALA B CA 1
ATOM 2735 C C . ALA B 1 109 ? -6.566 -6.137 11.32 1 92.31 109 ALA B C 1
ATOM 2737 O O . ALA B 1 109 ? -6.164 -7.266 11.016 1 92.31 109 ALA B O 1
ATOM 2738 N N . LYS B 1 110 ? -7.527 -5.531 10.672 1 92.75 110 LYS B N 1
ATOM 2739 C CA . LYS B 1 110 ? -8.164 -6.145 9.508 1 92.75 110 LYS B CA 1
ATOM 2740 C C . LYS B 1 110 ? -7.16 -6.324 8.375 1 92.75 110 LYS B C 1
ATOM 2742 O O . LYS B 1 110 ? -7.215 -7.316 7.641 1 92.75 110 LYS B O 1
ATOM 2747 N N . GLN B 1 111 ? -6.309 -5.363 8.203 1 93.44 111 GLN B N 1
ATOM 2748 C CA . GLN B 1 111 ? -5.27 -5.461 7.184 1 93.44 111 GLN B CA 1
ATOM 2749 C C . GLN B 1 111 ? -4.348 -6.645 7.449 1 93.44 111 GLN B C 1
ATOM 2751 O O . GLN B 1 111 ? -4.008 -7.395 6.531 1 93.44 111 GLN B O 1
ATOM 2756 N N . ARG B 1 112 ? -3.941 -6.809 8.68 1 95.25 112 ARG B N 1
ATOM 2757 C CA . ARG B 1 112 ? -3.104 -7.953 9.031 1 95.25 112 ARG B CA 1
ATOM 2758 C C . ARG B 1 112 ? -3.848 -9.266 8.805 1 95.25 112 ARG B C 1
ATOM 2760 O O . ARG B 1 112 ? -3.26 -10.242 8.344 1 95.25 112 ARG B O 1
ATOM 2767 N N . GLU B 1 113 ? -5.105 -9.289 9.117 1 94.19 113 GLU B N 1
ATOM 2768 C CA . GLU B 1 113 ? -5.918 -10.477 8.844 1 94.19 113 GLU B CA 1
ATOM 2769 C C . GLU B 1 113 ? -5.922 -10.805 7.352 1 94.19 113 GLU B C 1
ATOM 2771 O O . GLU B 1 113 ? -5.746 -11.969 6.973 1 94.19 113 GLU B O 1
ATOM 2776 N N . LEU B 1 114 ? -6.117 -9.789 6.531 1 93.75 114 LEU B N 1
ATOM 2777 C CA . LEU B 1 114 ? -6.07 -9.984 5.086 1 93.75 114 LEU B CA 1
ATOM 2778 C C . LEU B 1 114 ? -4.723 -10.555 4.66 1 93.75 114 LEU B C 1
ATOM 2780 O O . LEU B 1 114 ? -4.672 -11.5 3.867 1 93.75 114 LEU B O 1
ATOM 2784 N N . GLN B 1 115 ? -3.664 -9.992 5.172 1 94.81 115 GLN B N 1
ATOM 2785 C CA . GLN B 1 115 ? -2.318 -10.422 4.805 1 94.81 115 GLN B CA 1
ATOM 2786 C C . GLN B 1 115 ? -2.072 -11.875 5.227 1 94.81 115 GLN B C 1
ATOM 2788 O O . GLN B 1 115 ? -1.515 -12.656 4.457 1 94.81 115 GLN B O 1
ATOM 2793 N N . ASP B 1 116 ? -2.57 -12.219 6.383 1 93.56 116 ASP B N 1
ATOM 2794 C CA . ASP B 1 116 ? -2.404 -13.578 6.887 1 93.56 116 ASP B CA 1
ATOM 2795 C C . ASP B 1 116 ? -3.24 -14.57 6.074 1 93.56 116 ASP B C 1
ATOM 2797 O O . ASP B 1 116 ? -2.742 -15.617 5.668 1 93.56 116 ASP B O 1
ATOM 2801 N N . ARG B 1 117 ? -4.465 -14.25 5.844 1 93.56 117 ARG B N 1
ATOM 2802 C CA . ARG B 1 117 ? -5.344 -15.125 5.078 1 93.56 117 ARG B CA 1
ATOM 2803 C C . ARG B 1 117 ? -4.867 -15.258 3.635 1 93.56 117 ARG B C 1
ATOM 2805 O O . ARG B 1 117 ? -4.875 -16.344 3.066 1 93.56 117 ARG B O 1
ATOM 2812 N N . GLY B 1 118 ? -4.457 -14.086 3.076 1 92.19 118 GLY B N 1
ATOM 2813 C CA . GLY B 1 118 ? -3.914 -14.117 1.729 1 92.19 118 GLY B CA 1
ATOM 2814 C C . GLY B 1 118 ? -2.695 -15.016 1.599 1 92.19 118 GLY B C 1
ATOM 2815 O O . GLY B 1 118 ? -2.6 -15.812 0.662 1 92.19 118 GLY B O 1
ATOM 2816 N N . ARG B 1 119 ? -1.813 -14.906 2.537 1 91 119 ARG B N 1
ATOM 2817 C CA . ARG B 1 119 ? -0.616 -15.734 2.559 1 91 119 ARG B CA 1
ATOM 2818 C C . ARG B 1 119 ? -0.98 -17.219 2.6 1 91 119 ARG B C 1
ATOM 2820 O O . ARG B 1 119 ? -0.379 -18.031 1.895 1 91 119 ARG B O 1
ATOM 2827 N N . ARG B 1 120 ? -1.946 -17.578 3.41 1 91.62 120 ARG B N 1
ATOM 2828 C CA . ARG B 1 120 ? -2.367 -18.969 3.547 1 91.62 120 ARG B CA 1
ATOM 2829 C C . ARG B 1 120 ? -2.939 -19.5 2.236 1 91.62 120 ARG B C 1
ATOM 2831 O O . ARG B 1 120 ? -2.746 -20.672 1.894 1 91.62 120 ARG B O 1
ATOM 2838 N N . GLN B 1 121 ? -3.605 -18.656 1.545 1 92.56 121 GLN B N 1
ATOM 2839 C CA . GLN B 1 121 ? -4.211 -19.078 0.283 1 92.56 121 GLN B CA 1
ATOM 2840 C C . GLN B 1 121 ? -3.143 -19.391 -0.759 1 92.56 121 GLN B C 1
ATOM 2842 O O . GLN B 1 121 ? -3.396 -20.141 -1.708 1 92.56 121 GLN B O 1
ATOM 2847 N N . LEU B 1 122 ? -1.934 -18.891 -0.636 1 93 122 LEU B N 1
ATOM 2848 C CA . LEU B 1 122 ? -0.868 -19.078 -1.611 1 93 122 LEU B CA 1
ATOM 2849 C C . LEU B 1 122 ? -0.089 -20.359 -1.31 1 93 122 LEU B C 1
ATOM 2851 O O . LEU B 1 122 ? 0.973 -20.594 -1.891 1 93 122 LEU B O 1
ATOM 2855 N N . HIS B 1 123 ? -0.624 -21.234 -0.523 1 92 123 HIS B N 1
ATOM 2856 C CA . HIS B 1 123 ? 0.087 -22.406 -0.02 1 92 123 HIS B CA 1
ATOM 2857 C C . HIS B 1 123 ? 0.442 -23.359 -1.151 1 92 123 HIS B C 1
ATOM 2859 O O . HIS B 1 123 ? 1.585 -23.812 -1.254 1 92 123 HIS B O 1
ATOM 2865 N N . ASN B 1 124 ? -0.516 -23.688 -1.981 1 93.12 124 ASN B N 1
ATOM 2866 C CA . ASN B 1 124 ? -0.26 -24.641 -3.051 1 93.12 124 ASN B CA 1
ATOM 2867 C C . ASN B 1 124 ? 0.766 -24.109 -4.047 1 93.12 124 ASN B C 1
ATOM 2869 O O . ASN B 1 124 ? 1.649 -24.844 -4.488 1 93.12 124 ASN B O 1
ATOM 2873 N N . THR B 1 125 ? 0.609 -22.844 -4.395 1 94.31 125 THR B N 1
ATOM 2874 C CA . THR B 1 125 ? 1.567 -22.203 -5.289 1 94.31 125 THR B CA 1
ATOM 2875 C C . THR B 1 125 ? 2.977 -22.281 -4.711 1 94.31 125 THR B C 1
ATOM 2877 O O . THR B 1 125 ? 3.912 -22.703 -5.383 1 94.31 125 THR B O 1
ATOM 2880 N N . ARG B 1 126 ? 3.096 -21.938 -3.541 1 91.5 126 ARG B N 1
ATOM 2881 C CA . ARG B 1 126 ? 4.402 -21.938 -2.891 1 91.5 126 ARG B CA 1
ATOM 2882 C C . ARG B 1 126 ? 4.949 -23.359 -2.742 1 91.5 126 ARG B C 1
ATOM 2884 O O . ARG B 1 126 ? 6.148 -23.578 -2.916 1 91.5 126 ARG B O 1
ATOM 2891 N N . THR B 1 127 ? 4.094 -24.266 -2.404 1 91.25 127 THR B N 1
ATOM 2892 C CA . THR B 1 127 ? 4.504 -25.656 -2.303 1 91.25 127 THR B CA 1
ATOM 2893 C C . THR B 1 127 ? 5.035 -26.156 -3.641 1 91.25 127 THR B C 1
ATOM 2895 O O . THR B 1 127 ? 6.043 -26.875 -3.686 1 91.25 127 THR B O 1
ATOM 2898 N N . PHE B 1 128 ? 4.391 -25.812 -4.707 1 94.69 128 PHE B N 1
ATOM 2899 C CA . PHE B 1 128 ? 4.871 -26.203 -6.023 1 94.69 128 PHE B CA 1
ATOM 2900 C C . PHE B 1 128 ? 6.242 -25.609 -6.305 1 94.69 128 PHE B C 1
ATOM 2902 O O . PHE B 1 128 ? 7.164 -26.312 -6.719 1 94.69 128 PHE B O 1
ATOM 2909 N N . ILE B 1 129 ? 6.367 -24.375 -6.039 1 91.25 129 ILE B N 1
ATOM 2910 C CA . ILE B 1 129 ? 7.59 -23.641 -6.359 1 91.25 129 ILE B CA 1
ATOM 2911 C C . ILE B 1 129 ? 8.758 -24.219 -5.566 1 91.25 129 ILE B C 1
ATOM 2913 O O . ILE B 1 129 ? 9.852 -24.406 -6.102 1 91.25 129 ILE B O 1
ATOM 2917 N N . ASN B 1 130 ? 8.477 -24.609 -4.367 1 84.44 130 ASN B N 1
ATOM 2918 C CA . ASN B 1 130 ? 9.562 -25.031 -3.484 1 84.44 130 ASN B CA 1
ATOM 2919 C C . ASN B 1 130 ? 9.758 -26.547 -3.504 1 84.44 130 ASN B C 1
ATOM 2921 O O . ASN B 1 130 ? 10.883 -27.031 -3.379 1 84.44 130 ASN B O 1
ATOM 2925 N N . ASN B 1 131 ? 8.695 -27.297 -3.637 1 85 131 ASN B N 1
ATOM 2926 C CA . ASN B 1 131 ? 8.781 -28.75 -3.496 1 85 131 ASN B CA 1
ATOM 2927 C C . ASN B 1 131 ? 8.352 -29.453 -4.777 1 85 131 ASN B C 1
ATOM 2929 O O . ASN B 1 131 ? 9.086 -30.312 -5.289 1 85 131 ASN B O 1
ATOM 2933 N N . GLY B 1 132 ? 7.199 -29.062 -5.266 1 84.31 132 GLY B N 1
ATOM 2934 C CA . GLY B 1 132 ? 6.68 -29.719 -6.449 1 84.31 132 GLY B CA 1
ATOM 2935 C C . GLY B 1 132 ? 7.625 -29.672 -7.633 1 84.31 132 GLY B C 1
ATOM 2936 O O . GLY B 1 132 ? 7.762 -30.641 -8.375 1 84.31 132 GLY B O 1
ATOM 2937 N N . TYR B 1 133 ? 8.273 -28.609 -7.738 1 90.38 133 TYR B N 1
ATOM 2938 C CA . TYR B 1 133 ? 9.219 -28.453 -8.836 1 90.38 133 TYR B CA 1
ATOM 2939 C C . TYR B 1 133 ? 10.438 -29.344 -8.648 1 90.38 133 TYR B C 1
ATOM 2941 O O . TYR B 1 133 ? 10.984 -29.859 -9.617 1 90.38 133 TYR B O 1
ATOM 2949 N N . ALA B 1 134 ? 10.828 -29.578 -7.422 1 89.94 134 ALA B N 1
ATOM 2950 C CA . ALA B 1 134 ? 11.961 -30.453 -7.137 1 89.94 134 ALA B CA 1
ATOM 2951 C C . ALA B 1 134 ? 11.664 -31.891 -7.562 1 89.94 134 ALA B C 1
ATOM 2953 O O . ALA B 1 134 ? 12.562 -32.594 -8.023 1 89.94 134 ALA B O 1
ATOM 2954 N N . GLU B 1 135 ? 10.445 -32.312 -7.328 1 91.56 135 GLU B N 1
ATOM 2955 C CA . GLU B 1 135 ? 10.031 -33.625 -7.801 1 91.56 135 GLU B CA 1
ATOM 2956 C C . GLU B 1 135 ? 10.219 -33.75 -9.312 1 91.56 135 GLU B C 1
ATOM 2958 O O . GLU B 1 135 ? 10.781 -34.75 -9.789 1 91.56 135 GLU B O 1
ATOM 2963 N N . TYR B 1 136 ? 9.758 -32.75 -10.055 1 94.06 136 TYR B N 1
ATOM 2964 C CA . TYR B 1 136 ? 9.953 -32.719 -11.5 1 94.06 136 TYR B CA 1
ATOM 2965 C C . TYR B 1 136 ? 11.43 -32.812 -11.859 1 94.06 136 TYR B C 1
ATOM 2967 O O . TYR B 1 136 ? 11.812 -33.625 -12.719 1 94.06 136 TYR B O 1
ATOM 2975 N N . GLU B 1 137 ? 12.227 -32.062 -11.141 1 94.06 137 GLU B N 1
ATOM 2976 C CA . GLU B 1 137 ? 13.656 -32.062 -11.43 1 94.06 137 GLU B CA 1
ATOM 2977 C C . GLU B 1 137 ? 14.281 -33.438 -11.203 1 94.06 137 GLU B C 1
ATOM 2979 O O . GLU B 1 137 ? 15.141 -33.875 -11.969 1 94.06 137 GLU B O 1
ATOM 2984 N N . MET B 1 138 ? 13.828 -34.094 -10.203 1 94.69 138 MET B N 1
ATOM 2985 C CA . MET B 1 138 ? 14.328 -35.438 -9.906 1 94.69 138 MET B CA 1
ATOM 2986 C C . MET B 1 138 ? 13.93 -36.438 -11 1 94.69 138 MET B C 1
ATOM 2988 O O . MET B 1 138 ? 14.75 -37.219 -11.469 1 94.69 138 MET B O 1
ATOM 2992 N N . LEU B 1 139 ? 12.672 -36.375 -1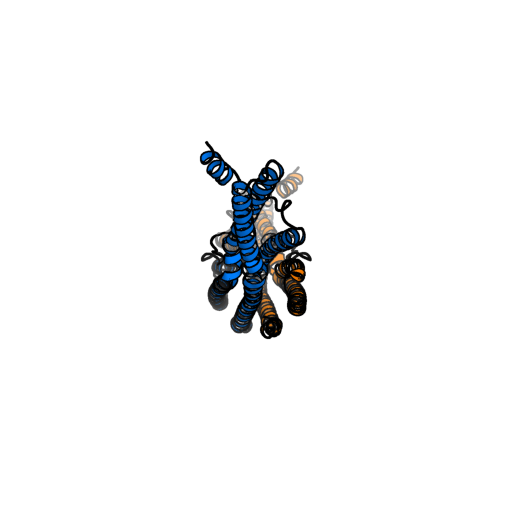1.414 1 95.06 139 LEU B N 1
ATOM 2993 C CA . LEU B 1 139 ? 12.188 -37.219 -12.484 1 95.06 139 LEU B CA 1
ATOM 2994 C C . LEU B 1 139 ? 12.961 -36.969 -13.773 1 95.06 139 LEU B C 1
ATOM 2996 O O . LEU B 1 139 ? 13.344 -37.938 -14.461 1 95.06 139 LEU B O 1
ATOM 3000 N N . LYS B 1 140 ? 13.188 -35.719 -14.078 1 95.12 140 LYS B N 1
ATOM 3001 C CA . LYS B 1 140 ? 13.953 -35.344 -15.266 1 95.12 140 LYS B CA 1
ATOM 3002 C C . LYS B 1 140 ? 15.375 -35.875 -15.211 1 95.12 140 LYS B C 1
ATOM 3004 O O . LYS B 1 140 ? 15.859 -36.469 -16.172 1 95.12 140 LYS B O 1
ATOM 3009 N N . ARG B 1 141 ? 16.016 -35.75 -14.109 1 95.38 141 ARG B N 1
ATOM 3010 C CA . ARG B 1 141 ? 17.375 -36.219 -13.914 1 95.38 141 ARG B CA 1
ATOM 3011 C C . ARG B 1 141 ? 17.453 -37.75 -14.055 1 95.38 141 ARG B C 1
ATOM 3013 O O . ARG B 1 141 ? 18.359 -38.281 -14.703 1 95.38 141 ARG B O 1
ATOM 3020 N N . ASN B 1 142 ? 16.484 -38.438 -13.438 1 96.44 142 ASN B N 1
ATOM 3021 C CA . ASN B 1 142 ? 16.438 -39.875 -13.547 1 96.44 142 ASN B CA 1
ATOM 3022 C C . ASN B 1 142 ? 16.297 -40.312 -14.992 1 96.44 142 ASN B C 1
ATOM 3024 O O . ASN B 1 142 ? 16.953 -41.281 -15.422 1 96.44 142 ASN B O 1
ATOM 3028 N N . LEU B 1 143 ? 15.469 -39.594 -15.703 1 97.19 143 LEU B N 1
ATOM 3029 C CA . LEU B 1 143 ? 15.258 -39.969 -17.109 1 97.19 143 LEU B CA 1
ATOM 3030 C C . LEU B 1 143 ? 16.531 -39.75 -17.922 1 97.19 143 LEU B C 1
ATOM 3032 O O . LEU B 1 143 ? 16.891 -40.594 -18.75 1 97.19 143 LEU B O 1
ATOM 3036 N N . ILE B 1 144 ? 17.172 -38.625 -17.734 1 95.62 144 ILE B N 1
ATOM 3037 C CA . ILE B 1 144 ? 18.406 -38.312 -18.453 1 95.62 144 ILE B CA 1
ATOM 3038 C C . ILE B 1 144 ? 19.453 -39.375 -18.156 1 95.62 144 ILE B C 1
ATOM 3040 O O . ILE B 1 144 ? 20.109 -39.875 -19.078 1 95.62 144 ILE B O 1
ATOM 3044 N N . ALA B 1 145 ? 19.594 -39.75 -16.844 1 95.44 145 ALA B N 1
ATOM 3045 C CA . ALA B 1 145 ? 20.531 -40.781 -16.453 1 95.44 145 ALA B CA 1
ATOM 3046 C C . ALA B 1 145 ? 20.203 -42.125 -17.125 1 95.44 145 ALA B C 1
ATOM 3048 O O . ALA B 1 145 ? 21.109 -42.812 -17.625 1 95.44 145 ALA B O 1
ATOM 3049 N N . ALA B 1 146 ? 18.906 -42.438 -17.156 1 96.62 146 ALA B N 1
ATOM 3050 C CA . ALA B 1 146 ? 18.469 -43.688 -17.781 1 96.62 146 ALA B CA 1
ATOM 3051 C C . ALA B 1 146 ? 18.75 -43.656 -19.281 1 96.62 146 ALA B C 1
ATOM 3053 O O . ALA B 1 146 ? 19.125 -44.688 -19.875 1 96.62 146 ALA B O 1
ATOM 3054 N N . LYS B 1 147 ? 18.516 -42.531 -19.875 1 96.19 147 LYS B N 1
ATOM 3055 C CA . LYS B 1 147 ? 18.781 -42.375 -21.297 1 96.19 147 LYS B CA 1
ATOM 3056 C C . LYS B 1 147 ? 20.266 -42.562 -21.609 1 96.19 147 LYS B C 1
ATOM 3058 O O . LYS B 1 147 ? 20.625 -43.219 -22.578 1 96.19 147 LYS B O 1
ATOM 3063 N N . GLN B 1 148 ? 21.125 -42.031 -20.844 1 94.69 148 GLN B N 1
ATOM 3064 C CA . GLN B 1 148 ? 22.578 -42.188 -21.016 1 94.69 148 GLN B CA 1
ATOM 3065 C C . GLN B 1 148 ? 23 -43.656 -20.859 1 94.69 148 GLN B C 1
ATOM 3067 O O . GLN B 1 148 ? 23.797 -44.156 -21.656 1 94.69 148 GLN B O 1
ATOM 3072 N N . GLU B 1 149 ? 22.438 -44.312 -19.891 1 95.44 149 GLU B N 1
ATOM 3073 C CA . GLU B 1 149 ? 22.719 -45.719 -19.688 1 95.44 149 GLU B CA 1
ATOM 3074 C C . GLU B 1 149 ? 22.281 -46.562 -20.875 1 95.44 149 GLU B C 1
ATOM 3076 O O . GLU B 1 149 ? 22.984 -47.469 -21.312 1 95.44 149 GLU B O 1
ATOM 3081 N N . LEU B 1 150 ? 21.141 -46.25 -21.391 1 96.06 150 LEU B N 1
ATOM 3082 C CA . LEU B 1 150 ? 20.609 -46.969 -22.547 1 96.06 150 LEU B CA 1
ATOM 3083 C C . LEU B 1 150 ? 21.484 -46.75 -23.766 1 96.06 150 LEU B C 1
ATOM 3085 O O . LEU B 1 150 ? 21.797 -47.688 -24.484 1 96.06 150 LEU B O 1
ATOM 3089 N N . ASP B 1 151 ? 21.875 -45.5 -23.969 1 94.5 151 ASP B N 1
ATOM 3090 C CA . ASP B 1 151 ? 22.719 -45.188 -25.109 1 94.5 151 ASP B CA 1
ATOM 3091 C C . ASP B 1 151 ? 24.078 -45.906 -25 1 94.5 151 ASP B C 1
ATOM 3093 O O . ASP B 1 151 ? 24.578 -46.438 -26 1 94.5 151 ASP B O 1
ATOM 3097 N N . GLU B 1 152 ? 24.641 -45.906 -23.844 1 95.12 152 GLU B N 1
ATOM 3098 C CA . GLU B 1 152 ? 25.906 -46.594 -23.609 1 95.12 152 GLU B CA 1
ATOM 3099 C C . GLU B 1 152 ? 25.75 -48.094 -23.844 1 95.12 152 GLU B C 1
ATOM 3101 O O . GLU B 1 152 ? 26.625 -48.719 -24.469 1 95.12 152 GLU B O 1
ATOM 3106 N N . ALA B 1 153 ? 24.656 -48.688 -23.359 1 96.38 153 ALA B N 1
ATOM 3107 C CA . ALA B 1 153 ? 24.406 -50.094 -23.547 1 96.38 153 ALA B CA 1
ATOM 3108 C C . ALA B 1 153 ? 24.25 -50.438 -25.031 1 96.38 153 ALA B C 1
ATOM 3110 O O . ALA B 1 153 ? 24.75 -51.469 -25.5 1 96.38 153 ALA B O 1
ATOM 3111 N N . LYS B 1 154 ? 23.594 -49.562 -25.75 1 95.31 154 LYS B N 1
ATOM 3112 C CA . LYS B 1 154 ? 23.391 -49.781 -27.172 1 95.31 154 LYS B CA 1
ATOM 3113 C C . LYS B 1 154 ? 24.719 -49.688 -27.938 1 95.31 154 LYS B C 1
ATOM 3115 O O . LYS B 1 154 ? 24.969 -50.469 -28.859 1 95.31 154 LYS B O 1
ATOM 3120 N N . GLU B 1 155 ? 25.5 -48.75 -27.562 1 94.44 155 GLU B N 1
ATOM 3121 C CA . GLU B 1 155 ? 26.797 -48.594 -28.188 1 94.44 155 GLU B CA 1
ATOM 3122 C C . GLU B 1 155 ? 27.672 -49.844 -27.969 1 94.44 155 GLU B C 1
ATOM 3124 O O . GLU B 1 155 ? 28.328 -50.312 -28.891 1 94.44 155 GLU B O 1
ATOM 3129 N N . ASP B 1 156 ? 27.641 -50.375 -26.781 1 94.31 156 ASP B N 1
ATOM 3130 C CA . ASP B 1 156 ? 28.406 -51.562 -26.453 1 94.31 156 ASP B CA 1
ATOM 3131 C C . ASP B 1 156 ? 27.906 -52.812 -27.203 1 94.31 156 ASP B C 1
ATOM 3133 O O . ASP B 1 156 ? 28.688 -53.625 -27.656 1 94.31 156 ASP B O 1
ATOM 3137 N N . GLN B 1 157 ? 26.641 -52.906 -27.312 1 95.38 157 GLN B N 1
ATOM 3138 C CA . GLN B 1 157 ? 26.047 -54.031 -28.047 1 95.38 157 GLN B CA 1
ATOM 3139 C C . GLN B 1 157 ? 26.391 -53.969 -29.531 1 95.38 157 GLN B C 1
ATOM 3141 O O . GLN B 1 157 ? 26.609 -55 -30.172 1 95.38 157 GLN B O 1
ATOM 3146 N N . ASN B 1 158 ? 26.438 -52.719 -30.047 1 92.88 158 ASN B N 1
ATOM 3147 C CA . ASN B 1 158 ? 26.797 -52.531 -31.438 1 92.88 158 ASN B CA 1
ATOM 3148 C C . ASN B 1 158 ? 28.234 -52.938 -31.719 1 92.88 158 ASN B C 1
ATOM 3150 O O . ASN B 1 158 ? 28.578 -53.375 -32.812 1 92.88 158 ASN B O 1
ATOM 3154 N N . ARG B 1 159 ? 29.078 -52.75 -30.672 1 94.75 159 ARG B N 1
ATOM 3155 C CA . ARG B 1 159 ? 30.484 -53.125 -30.812 1 94.75 159 ARG B CA 1
ATOM 3156 C C . ARG B 1 159 ? 30.672 -54.625 -30.828 1 94.75 159 ARG B C 1
ATOM 3158 O O . ARG B 1 159 ? 31.531 -55.156 -31.531 1 94.75 159 ARG B O 1
ATOM 3165 N N . SER B 1 160 ? 29.906 -55.312 -29.969 1 92.19 160 SER B N 1
ATOM 3166 C CA . SER B 1 160 ? 29.922 -56.781 -29.906 1 92.19 160 SER B CA 1
ATOM 3167 C C . SER B 1 160 ? 28.562 -57.312 -29.453 1 92.19 160 SER B C 1
ATOM 3169 O O . SER B 1 160 ? 28.172 -57.125 -28.297 1 92.19 160 SER B O 1
ATOM 3171 N N . ASP B 1 161 ? 27.875 -58.062 -30.422 1 91.31 161 ASP B N 1
ATOM 3172 C CA . ASP B 1 161 ? 26.516 -58.531 -30.156 1 91.31 161 ASP B CA 1
ATOM 3173 C C . ASP B 1 161 ? 26.5 -59.875 -29.484 1 91.31 161 ASP B C 1
ATOM 3175 O O . ASP B 1 161 ? 26.484 -60.906 -30.156 1 91.31 161 ASP B O 1
ATOM 3179 N N . THR B 1 162 ? 26.656 -59.844 -28.125 1 94.19 162 THR B N 1
ATOM 3180 C CA . THR B 1 162 ? 26.609 -61.062 -27.328 1 94.19 162 THR B CA 1
ATOM 3181 C C . THR B 1 162 ? 25.312 -61.125 -26.531 1 94.19 162 THR B C 1
ATOM 3183 O O . THR B 1 162 ? 24.672 -60.125 -26.281 1 94.19 162 THR B O 1
ATOM 3186 N N . PRO B 1 163 ? 24.906 -62.406 -26.25 1 93.81 163 PRO B N 1
ATOM 3187 C CA . PRO B 1 163 ? 23.688 -62.562 -25.453 1 93.81 163 PRO B CA 1
ATOM 3188 C C . PRO B 1 163 ? 23.734 -61.75 -24.141 1 93.81 163 PRO B C 1
ATOM 3190 O O . PRO B 1 163 ? 22.719 -61.219 -23.703 1 93.81 163 PRO B O 1
ATOM 3193 N N . ALA B 1 164 ? 24.859 -61.625 -23.547 1 93.5 164 ALA B N 1
ATOM 3194 C CA . ALA B 1 164 ? 25.047 -60.875 -22.312 1 93.5 164 ALA B CA 1
ATOM 3195 C C . ALA B 1 164 ? 24.781 -59.406 -22.531 1 93.5 164 ALA B C 1
ATOM 3197 O O . ALA B 1 164 ? 24.109 -58.75 -21.734 1 93.5 164 ALA B O 1
ATOM 3198 N N . LYS B 1 165 ? 25.234 -58.844 -23.562 1 93.88 165 LYS B N 1
ATOM 3199 C CA . LYS B 1 165 ? 25.062 -57.438 -23.859 1 93.88 165 LYS B CA 1
ATOM 3200 C C . LYS B 1 165 ? 23.625 -57.125 -24.266 1 93.88 165 LYS B C 1
ATOM 3202 O O . LYS B 1 165 ? 23.109 -56.062 -23.922 1 93.88 165 LYS B O 1
ATOM 3207 N N . LYS B 1 166 ? 22.984 -58.031 -24.922 1 95.19 166 LYS B N 1
ATOM 3208 C CA . LYS B 1 166 ? 21.578 -57.875 -25.266 1 95.19 166 LYS B CA 1
ATOM 3209 C C . LYS B 1 166 ? 20.719 -57.781 -24.016 1 95.19 166 LYS B C 1
ATOM 3211 O O . LYS B 1 166 ? 19.766 -57 -23.969 1 95.19 166 LYS B O 1
ATOM 3216 N N . ARG B 1 167 ? 21.125 -58.594 -23.016 1 95.94 167 ARG B N 1
ATOM 3217 C CA . ARG B 1 167 ? 20.406 -58.562 -21.75 1 95.94 167 ARG B CA 1
ATOM 3218 C C . ARG B 1 167 ? 20.578 -57.219 -21.047 1 95.94 167 ARG B C 1
ATOM 3220 O O . ARG B 1 167 ? 19.641 -56.688 -20.469 1 95.94 167 ARG B O 1
ATOM 3227 N N . VAL B 1 168 ? 21.766 -56.594 -21.125 1 95.81 168 VAL B N 1
ATOM 3228 C CA . VAL B 1 168 ? 22.047 -55.312 -20.5 1 95.81 168 VAL B CA 1
ATOM 3229 C C . VAL B 1 168 ? 21.25 -54.219 -21.203 1 95.81 168 VAL B C 1
ATOM 3231 O O . VAL B 1 168 ? 20.672 -53.344 -20.547 1 95.81 168 VAL B O 1
ATOM 3234 N N . THR B 1 169 ? 21.188 -54.219 -22.5 1 96.56 169 THR B N 1
ATOM 3235 C CA . THR B 1 169 ? 20.453 -53.219 -23.281 1 96.56 169 THR B CA 1
ATOM 3236 C C . THR B 1 169 ? 18.953 -53.312 -22.969 1 96.56 169 THR B C 1
ATOM 3238 O O . THR B 1 169 ? 18.297 -52.281 -22.812 1 96.56 169 THR B O 1
ATOM 3241 N N . LYS B 1 170 ? 18.484 -54.562 -22.828 1 97.12 170 LYS B N 1
ATOM 3242 C CA . LYS B 1 170 ? 17.062 -54.75 -22.5 1 97.12 170 LYS B CA 1
ATOM 3243 C C . LYS B 1 170 ? 16.75 -54.156 -21.125 1 97.12 170 LYS B C 1
ATOM 3245 O O . LYS B 1 170 ? 15.688 -53.562 -20.938 1 97.12 170 LYS B O 1
ATOM 3250 N N . LYS B 1 171 ? 17.641 -54.344 -20.172 1 97.19 171 LYS B N 1
ATOM 3251 C CA . LYS B 1 171 ? 17.453 -53.812 -18.828 1 97.19 171 LYS B CA 1
ATOM 3252 C C . LYS B 1 171 ? 17.469 -52.281 -18.844 1 97.19 171 LYS B C 1
ATOM 3254 O O . LYS B 1 171 ? 16.656 -51.656 -18.188 1 97.19 171 LYS B O 1
ATOM 3259 N N . ALA B 1 172 ? 18.406 -51.719 -19.547 1 97.06 172 ALA B N 1
ATOM 3260 C CA . ALA B 1 172 ? 18.5 -50.25 -19.672 1 97.06 172 ALA B CA 1
ATOM 3261 C C . ALA B 1 172 ? 17.266 -49.688 -20.328 1 97.06 172 ALA B C 1
ATOM 3263 O O . ALA B 1 172 ? 16.781 -48.594 -19.938 1 97.06 172 ALA B O 1
ATOM 3264 N N . GLN B 1 173 ? 16.766 -50.375 -21.359 1 97.5 173 GLN B N 1
ATOM 3265 C CA . GLN B 1 173 ? 15.562 -49.938 -22.047 1 97.5 173 GLN B CA 1
ATOM 3266 C C . GLN B 1 173 ? 14.359 -49.938 -21.109 1 97.5 173 GLN B C 1
ATOM 3268 O O . GLN B 1 173 ? 13.57 -48.969 -21.094 1 97.5 173 GLN B O 1
ATOM 3273 N N . LYS B 1 174 ? 14.305 -51 -20.328 1 97.81 174 LYS B N 1
ATOM 3274 C CA . LYS B 1 174 ? 13.219 -51.094 -19.359 1 97.81 174 LYS B CA 1
ATOM 3275 C C . LYS B 1 174 ? 13.281 -49.938 -18.344 1 97.81 174 LYS B C 1
ATOM 3277 O O . LYS B 1 174 ? 12.258 -49.375 -17.984 1 97.81 174 LYS B O 1
ATOM 3282 N N . LEU B 1 175 ? 14.453 -49.625 -17.922 1 97.75 175 LEU B N 1
ATOM 3283 C CA . LEU B 1 175 ? 14.641 -48.531 -16.969 1 97.75 175 LEU B CA 1
ATOM 3284 C C . LEU B 1 175 ? 14.25 -47.219 -17.609 1 97.75 175 LEU B C 1
ATOM 3286 O O . LEU B 1 175 ? 13.562 -46.406 -16.984 1 97.75 175 LEU B O 1
ATOM 3290 N N . TYR B 1 176 ? 14.688 -46.969 -18.828 1 97.62 176 TYR B N 1
ATOM 3291 C CA . TYR B 1 176 ? 14.352 -45.75 -19.547 1 97.62 176 TYR B CA 1
ATOM 3292 C C . TYR B 1 176 ? 12.844 -45.594 -19.703 1 97.62 176 TYR B C 1
ATOM 3294 O O . TYR B 1 176 ? 12.289 -44.531 -19.469 1 97.62 176 TYR B O 1
ATOM 3302 N N . ASP B 1 177 ? 12.242 -46.688 -20.109 1 97.5 177 ASP B N 1
ATOM 3303 C CA . ASP B 1 177 ? 10.797 -46.688 -20.297 1 97.5 177 ASP B CA 1
ATOM 3304 C C . ASP B 1 177 ? 10.07 -46.375 -19 1 97.5 177 ASP B C 1
ATOM 3306 O O . ASP B 1 177 ? 9.086 -45.625 -18.984 1 97.5 177 ASP B O 1
ATOM 3310 N N . LYS B 1 178 ? 10.594 -46.938 -17.922 1 98 178 LYS B N 1
ATOM 3311 C CA . LYS B 1 178 ? 10 -46.688 -16.609 1 98 178 LYS B CA 1
ATOM 3312 C C . LYS B 1 178 ? 10.109 -45.219 -16.219 1 98 178 LYS B C 1
ATOM 3314 O O . LYS B 1 178 ? 9.125 -44.625 -15.789 1 98 178 LYS B O 1
ATOM 3319 N N . GLU B 1 179 ? 11.305 -44.656 -16.375 1 97.56 179 GLU B N 1
ATOM 3320 C CA . GLU B 1 179 ? 11.539 -43.281 -16 1 97.56 179 GLU B CA 1
ATOM 3321 C C . GLU B 1 179 ? 10.75 -42.312 -16.906 1 97.56 179 GLU B C 1
ATOM 3323 O O . GLU B 1 179 ? 10.258 -41.281 -16.453 1 97.56 179 GLU B O 1
ATOM 3328 N N . LEU B 1 180 ? 10.648 -42.625 -18.172 1 97 180 LEU B N 1
ATOM 3329 C CA . LEU B 1 180 ? 9.867 -41.844 -19.109 1 97 180 LEU B CA 1
ATOM 3330 C C . LEU B 1 180 ? 8.391 -41.812 -18.719 1 97 180 LEU B C 1
ATOM 3332 O O . LEU B 1 180 ? 7.762 -40.75 -18.703 1 97 180 LEU B O 1
ATOM 3336 N N . LYS B 1 181 ? 7.906 -43.031 -18.406 1 97.38 181 LYS B N 1
ATOM 3337 C CA . LYS B 1 181 ? 6.512 -43.125 -17.984 1 97.38 181 LYS B CA 1
ATOM 3338 C C . LYS B 1 181 ? 6.254 -42.281 -16.734 1 97.38 181 LYS B C 1
ATOM 3340 O O . LYS B 1 181 ? 5.215 -41.656 -16.609 1 97.38 181 LYS B O 1
ATOM 3345 N N . ALA B 1 182 ? 7.148 -42.312 -15.852 1 96.88 182 ALA B N 1
ATOM 3346 C CA . ALA B 1 182 ? 7.016 -41.562 -14.609 1 96.88 182 ALA B CA 1
ATOM 3347 C C . ALA B 1 182 ? 6.945 -40.062 -14.898 1 96.88 182 ALA B C 1
ATOM 3349 O O . ALA B 1 182 ? 6.105 -39.344 -14.336 1 96.88 182 ALA B O 1
ATOM 3350 N N . LEU B 1 183 ? 7.793 -39.594 -15.742 1 96.81 183 LEU B N 1
ATOM 3351 C CA . LEU B 1 183 ? 7.812 -38.188 -16.094 1 96.81 183 LEU B CA 1
ATOM 3352 C C . LEU B 1 183 ? 6.547 -37.781 -16.859 1 96.81 183 LEU B C 1
ATOM 3354 O O . LEU B 1 183 ? 5.973 -36.719 -16.625 1 96.81 183 LEU B O 1
ATOM 3358 N N . GLU B 1 184 ? 6.125 -38.625 -17.719 1 96.31 184 GLU B N 1
ATOM 3359 C CA . GLU B 1 184 ? 4.898 -38.375 -18.469 1 96.31 184 GLU B CA 1
ATOM 3360 C C . GLU B 1 184 ? 3.689 -38.312 -17.531 1 96.31 184 GLU B C 1
ATOM 3362 O O . GLU B 1 184 ? 2.785 -37.5 -17.734 1 96.31 184 GLU B O 1
ATOM 3367 N N . GLN B 1 185 ? 3.723 -39.219 -16.562 1 96.31 185 GLN B N 1
ATOM 3368 C CA . GLN B 1 185 ? 2.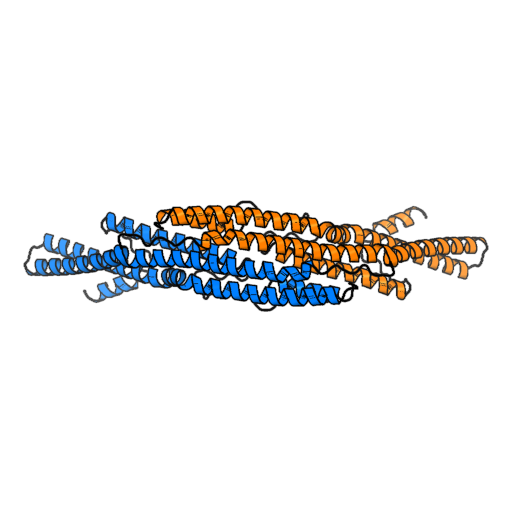65 -39.188 -15.57 1 96.31 185 GLN B CA 1
ATOM 3369 C C . GLN B 1 185 ? 2.631 -37.844 -14.828 1 96.31 185 GLN B C 1
ATOM 3371 O O . GLN B 1 185 ? 1.56 -37.312 -14.547 1 96.31 185 GLN B O 1
ATOM 3376 N N . TYR B 1 186 ? 3.777 -37.344 -14.508 1 95.56 186 TYR B N 1
ATOM 3377 C CA . TYR B 1 186 ? 3.875 -36.062 -13.867 1 95.56 186 TYR B CA 1
ATOM 3378 C C . TYR B 1 186 ? 3.268 -34.969 -14.742 1 95.56 186 TYR B C 1
ATOM 3380 O O . TYR B 1 186 ? 2.451 -34.156 -14.281 1 95.56 186 TYR B O 1
ATOM 3388 N N . PHE B 1 187 ? 3.596 -34.938 -16.062 1 95.5 187 PHE B N 1
ATOM 3389 C CA . PHE B 1 187 ? 3.16 -33.906 -17 1 95.5 187 PHE B CA 1
ATOM 3390 C C . PHE B 1 187 ? 1.664 -34.031 -17.266 1 95.5 187 PHE B C 1
ATOM 3392 O O . PHE B 1 187 ? 0.979 -33 -17.406 1 95.5 187 PHE B O 1
ATOM 3399 N N . ASN B 1 188 ? 1.161 -35.188 -17.297 1 94.75 188 ASN B N 1
ATOM 3400 C CA . ASN B 1 188 ? -0.194 -35.406 -17.797 1 94.75 188 ASN B CA 1
ATOM 3401 C C . ASN B 1 188 ? -1.214 -35.375 -16.656 1 94.75 188 ASN B C 1
ATOM 3403 O O . ASN B 1 188 ? -2.404 -35.156 -16.891 1 94.75 188 ASN B O 1
ATOM 3407 N N . VAL B 1 189 ? -0.78 -35.625 -15.453 1 94.06 189 VAL B N 1
ATOM 3408 C CA . VAL B 1 189 ? -1.747 -35.781 -14.367 1 94.06 189 VAL B CA 1
ATOM 3409 C C . VAL B 1 189 ? -1.415 -34.781 -13.242 1 94.06 189 VAL B C 1
ATOM 3411 O O . VAL B 1 189 ? -2.186 -33.875 -12.969 1 94.06 189 VAL B O 1
ATOM 3414 N N . ARG B 1 190 ? -0.219 -34.875 -12.688 1 92.88 190 ARG B N 1
ATOM 3415 C CA . ARG B 1 190 ? 0.134 -34.125 -11.484 1 92.88 190 ARG B CA 1
ATOM 3416 C C . ARG B 1 190 ? 0.175 -32.625 -11.766 1 92.88 190 ARG B C 1
ATOM 3418 O O . ARG B 1 190 ? -0.42 -31.844 -11.023 1 92.88 190 ARG B O 1
ATOM 3425 N N . LEU B 1 191 ? 0.847 -32.281 -12.852 1 93.62 191 LEU B N 1
ATOM 3426 C CA . LEU B 1 191 ? 1.04 -30.859 -13.156 1 93.62 191 LEU B CA 1
ATOM 3427 C C . LEU B 1 191 ? -0.29 -30.188 -13.477 1 93.62 191 LEU B C 1
ATOM 3429 O O . LEU B 1 191 ? -0.602 -29.125 -12.938 1 93.62 191 LEU B O 1
ATOM 3433 N N . PRO B 1 192 ? -1.116 -30.75 -14.297 1 91.56 192 PRO B N 1
ATOM 3434 C CA . PRO B 1 192 ? -2.424 -30.141 -14.555 1 91.56 192 PRO B CA 1
ATOM 3435 C C . PRO B 1 192 ? -3.266 -30 -13.289 1 91.56 192 PRO B C 1
ATOM 3437 O O . PRO B 1 192 ? -3.951 -28.984 -13.117 1 91.56 192 PRO B O 1
ATOM 3440 N N . ASP B 1 193 ? -3.205 -30.969 -12.391 1 91.19 193 ASP B N 1
ATOM 3441 C CA . ASP B 1 193 ? -3.92 -30.875 -11.117 1 91.19 193 ASP B CA 1
ATOM 3442 C C . ASP B 1 193 ? -3.426 -29.688 -10.289 1 91.19 193 ASP B C 1
ATOM 3444 O O . ASP B 1 193 ? -4.227 -28.953 -9.719 1 91.19 193 ASP B O 1
ATOM 3448 N N . MET B 1 194 ? -2.162 -29.531 -10.273 1 92.69 194 MET B N 1
ATOM 3449 C CA . MET B 1 194 ? -1.569 -28.422 -9.516 1 92.69 194 MET B CA 1
ATOM 3450 C C . MET B 1 194 ? -1.938 -27.078 -10.133 1 92.69 194 MET B C 1
ATOM 3452 O O . MET B 1 194 ? -2.221 -26.125 -9.414 1 92.69 194 MET B O 1
ATOM 3456 N N . LYS B 1 195 ? -1.915 -27.031 -11.43 1 90.94 195 LYS B N 1
ATOM 3457 C CA . LYS B 1 195 ? -2.297 -25.797 -12.117 1 90.94 195 LYS B CA 1
ATOM 3458 C C . LYS B 1 195 ? -3.713 -25.375 -11.742 1 90.94 195 LYS B C 1
ATOM 3460 O O . LYS B 1 195 ? -3.975 -24.188 -11.516 1 90.94 195 LYS B O 1
ATOM 3465 N N . MET B 1 196 ? -4.586 -26.328 -11.656 1 89.44 196 MET B N 1
ATOM 3466 C CA . MET B 1 196 ? -5.965 -26.062 -11.266 1 89.44 196 MET B CA 1
ATOM 3467 C C . MET B 1 196 ? -6.031 -25.5 -9.844 1 89.44 196 MET B C 1
ATOM 3469 O O . MET B 1 196 ? -6.766 -24.547 -9.578 1 89.44 196 MET B O 1
ATOM 3473 N N . GLU B 1 197 ? -5.285 -26.109 -9.016 1 91.5 197 GLU B N 1
ATOM 3474 C CA . GLU B 1 197 ? -5.242 -25.625 -7.637 1 91.5 197 GLU B CA 1
ATOM 3475 C C . GLU B 1 197 ? -4.703 -24.203 -7.559 1 91.5 197 GLU B C 1
ATOM 3477 O O . GLU B 1 197 ? -5.195 -23.391 -6.77 1 91.5 197 GLU B O 1
ATOM 3482 N N . HIS B 1 198 ? -3.719 -23.906 -8.359 1 92.62 198 HIS B N 1
ATOM 3483 C CA . HIS B 1 198 ? -3.148 -22.562 -8.383 1 92.62 198 HIS B CA 1
ATOM 3484 C C . HIS B 1 198 ? -4.18 -21.531 -8.836 1 92.62 198 HIS B C 1
ATOM 3486 O O . HIS B 1 198 ? -4.266 -20.453 -8.266 1 92.62 198 HIS B O 1
ATOM 3492 N N . MET B 1 199 ? -4.957 -21.859 -9.781 1 87.81 199 MET B N 1
ATOM 3493 C CA . MET B 1 199 ? -6.008 -20.969 -10.25 1 87.81 199 MET B CA 1
ATOM 3494 C C . MET B 1 199 ? -7.051 -20.734 -9.164 1 87.81 199 MET B C 1
ATOM 3496 O O . MET B 1 199 ? -7.488 -19.594 -8.961 1 87.81 199 MET B O 1
ATOM 3500 N N . LYS B 1 200 ? -7.395 -21.75 -8.461 1 88.44 200 LYS B N 1
ATOM 3501 C CA . LYS B 1 200 ? -8.367 -21.641 -7.379 1 88.44 200 LYS B CA 1
ATOM 3502 C C . LYS B 1 200 ? -7.848 -20.734 -6.262 1 88.44 200 LYS B C 1
ATOM 3504 O O . LYS B 1 200 ? -8.625 -20.047 -5.605 1 88.44 200 LYS B O 1
ATOM 3509 N N . GLU B 1 201 ? -6.566 -20.812 -6.094 1 91.81 201 GLU B N 1
ATOM 3510 C CA . GLU B 1 201 ? -5.961 -19.953 -5.074 1 91.81 201 GLU B CA 1
ATOM 3511 C C . GLU B 1 201 ? -6.102 -18.484 -5.434 1 91.81 201 GLU B C 1
ATOM 3513 O O . GLU B 1 201 ? -6.34 -17.641 -4.562 1 91.81 201 GLU B O 1
ATOM 3518 N N . ILE B 1 202 ? -5.918 -18.172 -6.688 1 88 202 ILE B N 1
ATOM 3519 C CA . ILE B 1 202 ? -6.082 -16.797 -7.133 1 88 202 ILE B CA 1
ATOM 3520 C C . ILE B 1 202 ? -7.516 -16.344 -6.879 1 88 202 ILE B C 1
ATOM 3522 O O . ILE B 1 202 ? -7.742 -15.234 -6.375 1 88 202 ILE B O 1
ATOM 3526 N N . GLU B 1 203 ? -8.43 -17.203 -7.137 1 84.56 203 GLU B N 1
ATOM 3527 C CA . GLU B 1 203 ? -9.828 -16.906 -6.863 1 84.56 203 GLU B CA 1
ATOM 3528 C C . GLU B 1 203 ? -10.062 -16.672 -5.375 1 84.56 203 GLU B C 1
ATOM 3530 O O . GLU B 1 203 ? -10.758 -15.719 -4.992 1 84.56 203 GLU B O 1
ATOM 3535 N N . ALA B 1 204 ? -9.508 -17.516 -4.633 1 89.38 204 ALA B N 1
ATOM 3536 C CA . ALA B 1 204 ? -9.68 -17.422 -3.186 1 89.38 204 ALA B CA 1
ATOM 3537 C C . ALA B 1 204 ? -9.094 -16.109 -2.656 1 89.38 204 ALA B C 1
ATOM 3539 O O . ALA B 1 204 ? -9.672 -15.484 -1.767 1 89.38 204 ALA B O 1
ATOM 3540 N N . ILE B 1 205 ? -7.98 -15.719 -3.189 1 90 205 ILE B N 1
ATOM 3541 C CA . ILE B 1 205 ? -7.34 -14.477 -2.77 1 90 205 ILE B CA 1
ATOM 3542 C C . ILE B 1 205 ? -8.211 -13.289 -3.156 1 90 205 ILE B C 1
ATOM 3544 O O . ILE B 1 205 ? -8.367 -12.344 -2.383 1 90 205 ILE B O 1
ATOM 3548 N N . LEU B 1 206 ? -8.773 -13.32 -4.301 1 85 206 LEU B N 1
ATOM 3549 C CA . LEU B 1 206 ? -9.68 -12.266 -4.738 1 85 206 LEU B CA 1
ATOM 3550 C C . LEU B 1 206 ? -10.891 -12.172 -3.818 1 85 206 LEU B C 1
ATOM 3552 O O . LEU B 1 206 ? -11.359 -11.07 -3.52 1 85 206 LEU B O 1
ATOM 3556 N N . LEU B 1 207 ? -11.305 -13.305 -3.32 1 85.5 207 LEU B N 1
ATOM 3557 C CA . LEU B 1 207 ? -12.422 -13.328 -2.375 1 85.5 207 LEU B CA 1
ATOM 3558 C C . LEU B 1 207 ? -12.016 -12.703 -1.046 1 85.5 207 LEU B C 1
ATOM 3560 O O . LEU B 1 207 ? -12.805 -11.977 -0.432 1 85.5 207 LEU B O 1
ATOM 3564 N N . GLU B 1 208 ? -10.836 -12.984 -0.624 1 89.69 208 GLU B N 1
ATOM 3565 C CA . GLU B 1 208 ? -10.32 -12.359 0.593 1 89.69 208 GLU B CA 1
ATOM 3566 C C . GLU B 1 208 ? -10.234 -10.844 0.446 1 89.69 208 GLU B C 1
ATOM 3568 O O . GLU B 1 208 ? -10.586 -10.109 1.367 1 89.69 208 GLU B O 1
ATOM 3573 N N . LEU B 1 209 ? -9.758 -10.383 -0.696 1 88.81 209 LEU B N 1
ATOM 3574 C CA . LEU B 1 209 ? -9.656 -8.961 -0.983 1 88.81 209 LEU B CA 1
ATOM 3575 C C . LEU B 1 209 ? -11.031 -8.297 -0.961 1 88.81 209 LEU B C 1
ATOM 3577 O O . LEU B 1 209 ? -11.203 -7.219 -0.389 1 88.81 209 LEU B O 1
ATOM 3581 N N . GLN B 1 210 ? -11.93 -8.953 -1.537 1 85.06 210 GLN B N 1
ATOM 3582 C CA . GLN B 1 210 ? -13.297 -8.438 -1.536 1 85.06 210 GLN B CA 1
ATOM 3583 C C . GLN B 1 210 ? -13.828 -8.297 -0.113 1 85.06 210 GLN B C 1
ATOM 3585 O O . GLN B 1 210 ? -14.422 -7.273 0.234 1 85.06 210 GLN B O 1
ATOM 3590 N N . SER B 1 211 ? -13.617 -9.336 0.603 1 86.62 211 SER B N 1
ATOM 3591 C CA . SER B 1 211 ? -14.07 -9.312 1.989 1 86.62 211 SER B CA 1
ATOM 3592 C C . SER B 1 211 ? -13.438 -8.164 2.758 1 86.62 211 SER B C 1
ATOM 3594 O O . SER B 1 211 ? -14.109 -7.48 3.531 1 86.62 211 SER B O 1
ATOM 3596 N N . TYR B 1 212 ? -12.234 -7.922 2.521 1 90.44 212 TYR B N 1
ATOM 3597 C CA . TYR B 1 212 ? -11.5 -6.836 3.154 1 90.44 212 TYR B CA 1
ATOM 3598 C C . TYR B 1 212 ? -12.094 -5.484 2.775 1 90.44 212 TYR B C 1
ATOM 3600 O O . TYR B 1 212 ? -12.359 -4.652 3.645 1 90.44 212 TYR B O 1
ATOM 3608 N N . HIS B 1 213 ? -12.32 -5.293 1.576 1 87.75 213 HIS B N 1
ATOM 3609 C CA . HIS B 1 213 ? -12.836 -4.016 1.099 1 87.75 213 HIS B CA 1
ATOM 3610 C C . HIS B 1 213 ? -14.281 -3.807 1.536 1 87.75 213 HIS B C 1
ATOM 3612 O O . HIS B 1 213 ? -14.695 -2.678 1.818 1 87.75 213 HIS B O 1
ATOM 3618 N N . ASP B 1 214 ? -15.023 -4.922 1.637 1 84.62 214 ASP B N 1
ATOM 3619 C CA . ASP B 1 214 ? -16.375 -4.852 2.184 1 84.62 214 ASP B CA 1
ATOM 3620 C C . ASP B 1 214 ? -16.359 -4.363 3.631 1 84.62 214 ASP B C 1
ATOM 3622 O O . ASP B 1 214 ? -17.156 -3.506 4.012 1 84.62 214 ASP B O 1
ATOM 3626 N N . TRP B 1 215 ? -15.477 -4.863 4.32 1 86.69 215 TRP B N 1
ATOM 3627 C CA . TRP B 1 215 ? -15.352 -4.488 5.723 1 86.69 215 TRP B CA 1
ATOM 3628 C C . TRP B 1 215 ? -14.938 -3.027 5.863 1 86.69 215 TRP B C 1
ATOM 3630 O O . TRP B 1 215 ? -15.539 -2.277 6.637 1 86.69 215 TRP B O 1
ATOM 3640 N N . LEU B 1 216 ? -13.945 -2.643 5.082 1 86.31 216 LEU B N 1
ATOM 3641 C CA . LEU B 1 216 ? -13.461 -1.271 5.145 1 86.31 216 LEU B CA 1
ATOM 3642 C C . LEU B 1 216 ? -14.547 -0.286 4.742 1 86.31 216 LEU B C 1
ATOM 3644 O O . LEU B 1 216 ? -14.672 0.787 5.336 1 86.31 216 LEU B O 1
ATOM 3648 N N . ALA B 1 217 ? -15.273 -0.652 3.754 1 80.81 217 ALA B N 1
ATOM 3649 C CA . ALA B 1 217 ? -16.375 0.203 3.301 1 80.81 217 ALA B CA 1
ATOM 3650 C C . ALA B 1 217 ? -17.406 0.387 4.398 1 80.81 217 ALA B C 1
ATOM 3652 O O . ALA B 1 217 ? -17.969 1.477 4.559 1 80.81 217 ALA B O 1
ATOM 3653 N N . SER B 1 218 ? -17.672 -0.561 5.152 1 76.69 218 SER B N 1
ATOM 3654 C CA . SER B 1 218 ? -18.688 -0.522 6.195 1 76.69 218 SER B CA 1
ATOM 3655 C C . SER B 1 218 ? -18.203 0.234 7.426 1 76.69 218 SER B C 1
ATOM 3657 O O . SER B 1 218 ? -18.969 0.937 8.078 1 76.69 218 SER B O 1
ATOM 3659 N N . TYR B 1 219 ? -16.938 0.092 7.711 1 68.88 219 TYR B N 1
ATOM 3660 C CA . TYR B 1 219 ? -16.406 0.659 8.945 1 68.88 219 TYR B CA 1
ATOM 3661 C C . TYR B 1 219 ? -16.062 2.133 8.766 1 68.88 219 TYR B C 1
ATOM 3663 O O . TYR B 1 219 ? -16.156 2.918 9.719 1 68.88 219 TYR B O 1
ATOM 3671 N N . CYS B 1 220 ? -15.516 2.521 7.691 1 60.19 220 CYS B N 1
ATOM 3672 C CA . CYS B 1 220 ? -15.18 3.922 7.477 1 60.19 220 CYS B CA 1
ATOM 3673 C C . CYS B 1 220 ? -16.438 4.785 7.391 1 60.19 220 CYS B C 1
ATOM 3675 O O . CYS B 1 220 ? -16.344 6.012 7.41 1 60.19 220 CYS B O 1
ATOM 3677 N N . ARG B 1 221 ? -17.641 4.305 7.434 1 58.69 221 ARG B N 1
ATOM 3678 C CA . ARG B 1 221 ? -18.906 5.02 7.312 1 58.69 221 ARG B CA 1
ATOM 3679 C C . ARG B 1 221 ? -19.172 5.898 8.531 1 58.69 221 ARG B C 1
ATOM 3681 O O . ARG B 1 221 ? -19.531 7.066 8.398 1 58.69 221 ARG B O 1
ATOM 3688 N N . PRO B 1 222 ? -18.953 5.352 9.68 1 49.72 222 PRO B N 1
ATOM 3689 C CA . PRO B 1 222 ? -19.266 6.223 10.812 1 49.72 222 PRO B CA 1
ATOM 3690 C C . PRO B 1 222 ? -18.344 7.434 10.898 1 49.72 222 PRO B C 1
ATOM 3692 O O . PRO B 1 222 ? -18.734 8.484 11.414 1 49.72 222 PRO B O 1
ATOM 3695 N N . LEU B 1 223 ? -17.109 7.344 10.586 1 48.59 223 LEU B N 1
ATOM 3696 C CA . LEU B 1 223 ? -16.203 8.484 10.625 1 48.59 223 LEU B CA 1
ATOM 3697 C C . LEU B 1 223 ? -16.641 9.57 9.648 1 48.59 223 LEU B C 1
ATOM 3699 O O . LEU B 1 223 ? -16.328 10.742 9.828 1 48.59 223 LEU B O 1
ATOM 3703 N N . THR B 1 224 ? -17.422 9.086 8.648 1 49.41 224 THR B N 1
ATOM 3704 C CA . THR B 1 224 ? -17.906 10.023 7.648 1 49.41 224 THR B CA 1
ATOM 3705 C C . THR B 1 224 ? -19.047 10.859 8.195 1 49.41 224 THR B C 1
ATOM 3707 O O . THR B 1 224 ? -19.328 11.953 7.699 1 49.41 224 THR B O 1
ATOM 3710 N N . VAL B 1 225 ? -19.625 10.289 9.219 1 47.03 225 VAL B N 1
ATOM 3711 C CA . VAL B 1 225 ? -20.766 11.016 9.766 1 47.03 225 VAL B CA 1
ATOM 3712 C C . VAL B 1 225 ? -20.297 11.969 10.859 1 47.03 225 VAL B C 1
ATOM 3714 O O . VAL B 1 225 ? -21.062 12.836 11.305 1 47.03 225 VAL B O 1
ATOM 3717 N N . TYR B 1 226 ? -19.062 11.82 11.25 1 39.66 226 TYR B N 1
ATOM 3718 C CA . TYR B 1 226 ? -18.578 12.75 12.266 1 39.66 226 TYR B CA 1
ATOM 3719 C C . TYR B 1 226 ? -18.438 14.156 11.695 1 39.66 226 TYR B C 1
ATOM 3721 O O . TYR B 1 226 ? -17.75 14.367 10.703 1 39.66 226 TYR B O 1
ATOM 3729 N N . LYS B 1 227 ? -19.453 15.055 12.086 1 47.09 227 LYS B N 1
ATOM 3730 C CA . LYS B 1 227 ? -19.344 16.469 11.734 1 47.09 227 LYS B CA 1
ATOM 3731 C C . LYS B 1 227 ? -18.531 17.234 12.773 1 47.09 227 LYS B C 1
ATOM 3733 O O . LYS B 1 227 ? -18.859 17.203 13.961 1 47.09 227 LYS B O 1
ATOM 3738 N N . VAL B 1 228 ? -17.281 17.562 12.469 1 43.12 228 VAL B N 1
ATOM 3739 C CA . VAL B 1 228 ? -16.484 18.391 13.367 1 43.12 228 VAL B CA 1
ATOM 3740 C C . VAL B 1 228 ? -17.312 19.578 13.867 1 43.12 228 VAL B C 1
ATOM 3742 O O . VAL B 1 228 ? -17.828 20.344 13.07 1 43.12 228 VAL B O 1
ATOM 3745 N N . PRO B 1 229 ? -17.688 19.531 15.172 1 41.72 229 PRO B N 1
ATOM 3746 C CA . PRO B 1 229 ? -18.453 20.672 15.688 1 41.72 229 PRO B CA 1
ATOM 3747 C C . PRO B 1 229 ? -17.688 21.984 15.57 1 41.72 229 PRO B C 1
ATOM 3749 O O . PRO B 1 229 ? -16.453 22 15.641 1 41.72 229 PRO B O 1
ATOM 3752 N N . GLN B 1 230 ? -18.25 22.922 14.844 1 43.72 230 GLN B N 1
ATOM 3753 C CA . GLN B 1 230 ? -17.688 24.266 14.875 1 43.72 230 GLN B CA 1
ATOM 3754 C C . GLN B 1 230 ? -17.484 24.75 16.312 1 43.72 230 GLN B C 1
ATOM 3756 O O . GLN B 1 230 ? -18.359 24.578 17.156 1 43.72 230 GLN B O 1
ATOM 3761 N N . PRO B 1 231 ? -16.266 24.953 16.641 1 39.97 231 PRO B N 1
ATOM 3762 C CA . PRO B 1 231 ? -16.156 25.531 17.984 1 39.97 231 PRO B CA 1
ATOM 3763 C C . PRO B 1 231 ? -17.125 26.703 18.203 1 39.97 231 PRO B C 1
ATOM 3765 O O . PRO B 1 231 ? -17.453 27.422 17.25 1 39.97 231 PRO B O 1
ATOM 3768 N N . ALA B 1 232 ? -17.953 26.672 19.266 1 39.47 232 ALA B N 1
ATOM 3769 C CA . ALA B 1 232 ? -18.906 27.719 19.609 1 39.47 232 ALA B CA 1
ATOM 3770 C C . ALA B 1 232 ? -18.266 29.109 19.5 1 39.47 232 ALA B C 1
ATOM 3772 O O . ALA B 1 232 ? -18.922 30.062 19.094 1 39.47 232 ALA B O 1
ATOM 3773 N N . ASN B 1 233 ? -17.188 29.328 20.25 1 33.34 233 ASN B N 1
ATOM 3774 C CA . ASN B 1 233 ? -16.812 30.719 20.453 1 33.34 233 ASN B CA 1
ATOM 3775 C C . ASN B 1 233 ? -16.172 31.312 19.188 1 33.34 233 ASN B C 1
ATOM 3777 O O . ASN B 1 233 ? -15.469 32.312 19.266 1 33.34 233 ASN B O 1
ATOM 3781 N N . LEU B 1 234 ? -16.172 30.641 18.125 1 29.88 234 LEU B N 1
ATOM 3782 C CA . LEU B 1 234 ? -15.891 31.562 17.031 1 29.88 234 LEU B CA 1
ATOM 3783 C C . LEU B 1 234 ? -17.172 32.188 16.484 1 29.88 234 LEU B C 1
ATOM 3785 O O . LEU B 1 234 ? -18.188 31.484 16.344 1 29.88 234 LEU B O 1
#

Organism: Oesophagostomum dentatum (NCBI:txid61180)

InterPro domains:
  IPR027267 AH/BAR domain superfamily [G3DSA:1.20.1270.60] (3-225)

Nearest PDB structures (foldseek):
  2z0v-assembly1_A  TM=8.002E-01  e=2.289E-03  Homo sapiens
  1i49-assembly1_B  TM=6.047E-01  e=1.619E-02  Homo sapiens
  1i4d-assembly1_B  TM=6.516E-01  e=3.643E-02  Homo sapiens
  8qb8-assembly1_A  TM=6.039E-01  e=4.791E-01  Saccharomyces cerevisiae
  6iko-assembly1_A  TM=2.114E-01  e=5.025E-01  Mus musculus

Sequence (468 aa):
MFGIKKLAYQFNRVVGNADASILPQKIQARCQDCEGYKAALIETCDAMMQILQGSPDYRPAVESAQQMAYPPGTAPSEVFDKSLEKMKGYWYDENFVAECSKACKLIAAKQRELQDRGRRQLHNTRTFINNGYAEYEMLKRNLIAAKQELDEAKEDQNRSDTPAKKRVTKKAQKLYDKELKALEQYFNVRLPDMKMEHMKEIEAILLELQSYHDWLASYCRPLTVYKVPQPANLMFGIKKLAYQFNRVVGNADASILPQKIQARCQDCEGYKAALIETCDAMMQILQGSPDYRPAVESAQQMAYPPGTAPSEVFDKSLEKMKGYWYDENFVAECSKACKLIAAKQRELQDRGRRQLHNTRTFINNGYAEYEMLKRNLIAAKQELDEAKEDQNRSDTPAKKRVTKKAQKLYDKELKALEQYFNVRLPDMKMEHMKEIEAILLELQSYHDWLASYCRPLTVYKVPQPANL

pLDDT: mean 83.7, std 18.37, range [24.14, 98.0]